Protein AF-A0A443SQ89-F1 (afdb_monomer_lite)

Foldseek 3Di:
DVVVVLVVVVVVLVVQLVVQLVVVLVLLLLVLQQQCLLQVHDSDDVVSVVSSVLSSLQSSLVSLLVSLLVVLQVQLVVLVPDPDPPDDDRDPVRLVVNVVSNVSSVVSNVSSLVVVVVLVVVKDKDKQALADFDPPPPPPPPDDDDDDDDDDDDDDDDDDDDDPPVVVVVVVVVVVVVPDRPDDCVLVVVLVVLVVVLLADALDDPVVLVVQLCCCCPVVVLVCSLPPDDVDDDDDDDPDPPSRVSSSSNSSVVSSVVVVVVSNCCCVPPVPPPPHDSVVVSLQSLQLSQMKMWMRSHLQKTKIFQRHHQVSHRPDDPVVSVVSVVCVVVVVTFARDLDTNDVQGIWIKGFDNVLSVVLCVLCVQVVVQVVVVVVVPDDDDDPPSPPCVSVVVSSVVNSCSVVCQSVQVDQQTHEDEDEDDPVCVVSVHDPDHHPRYMYIYRDDVVVVVVVSVSSHPD

Secondary structure (DSSP, 8-state):
-HHHHHHHHHHHHHHHHHHHHHHHHHHHHHHHHHHHHHHT--SS-HHHHHHHHHHHHHHHHHHHHHHHHHHHHHHHHHHHH-SSTTS-PPPHHHHHHHHHHHHHHHHHHHHHHHHHHHHHTT-EEEEEE-PPPP--------------------------PPPTHHHHHHHHHHHHTTTS----SHHHHHHHHHHHHHHT--SS-HHHHHHHHHIIIIIS-GGGGGS---S-------------HHHHHHHHHHHHHHHHHHHHHHIIIIIIIII--HHHHHHHHHHHTTEEEEEESSSSEEEEE----TTS-----HHHHHHHHHHHHTT-S--SSSSTT----EEEEE--HHHHHHHHHHHHHHHHHHHHHHTT-SS---TT-S-HHHHHHHHHHHHHHHHHHHTT--TTSEEEEEPPPHHHHHHT---S--SSEEEEEE--HHHHHHHHHHTT--

Structure (mmCIF, N/CA/C/O backbone):
data_AF-A0A443SQ89-F1
#
_entry.id   AF-A0A443SQ89-F1
#
loop_
_atom_site.group_PDB
_atom_site.id
_atom_site.type_symbol
_atom_site.label_atom_id
_atom_site.label_alt_id
_atom_site.label_comp_id
_atom_site.label_asym_id
_atom_site.label_entity_id
_atom_site.label_seq_id
_atom_site.pdbx_PDB_ins_code
_atom_site.Cartn_x
_atom_site.Cartn_y
_atom_site.Cartn_z
_atom_site.occupancy
_atom_site.B_iso_or_equiv
_atom_site.auth_seq_id
_atom_site.auth_comp_id
_atom_site.auth_asym_id
_atom_site.auth_atom_id
_atom_site.pdbx_PDB_model_num
ATOM 1 N N . MET A 1 1 ? 27.893 -6.640 -44.117 1.00 44.91 1 MET A N 1
ATOM 2 C CA . MET A 1 1 ? 28.124 -6.948 -42.685 1.00 44.91 1 MET A CA 1
ATOM 3 C C . MET A 1 1 ? 27.302 -6.076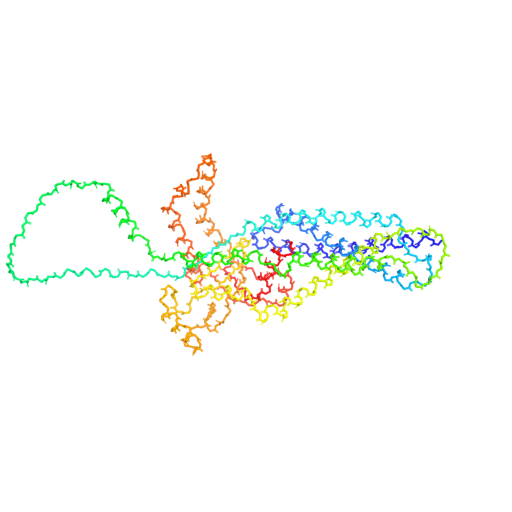 -41.721 1.00 44.91 1 MET A C 1
ATOM 5 O O . MET A 1 1 ? 27.015 -6.551 -40.629 1.00 44.91 1 MET A O 1
ATOM 9 N N . ASN A 1 2 ? 26.853 -4.866 -42.100 1.00 53.19 2 ASN A N 1
ATOM 10 C CA . ASN A 1 2 ? 26.006 -4.035 -41.221 1.00 53.19 2 ASN A CA 1
ATOM 11 C C . ASN A 1 2 ? 24.539 -4.499 -41.139 1.00 53.19 2 ASN A C 1
ATOM 13 O O . ASN A 1 2 ? 24.003 -4.570 -40.042 1.00 53.19 2 ASN A O 1
ATOM 17 N N . SER A 1 3 ? 23.911 -4.924 -42.241 1.00 55.78 3 SER A N 1
ATOM 18 C CA . SER A 1 3 ? 22.486 -5.311 -42.233 1.00 55.78 3 SER A CA 1
ATOM 19 C C . SER A 1 3 ? 22.171 -6.527 -41.351 1.00 55.78 3 SER A C 1
ATOM 21 O O . SER A 1 3 ? 21.156 -6.550 -40.662 1.00 55.78 3 SER A O 1
ATOM 23 N N . THR A 1 4 ? 23.051 -7.531 -41.323 1.00 58.81 4 THR A N 1
ATOM 24 C CA . THR A 1 4 ? 22.864 -8.746 -40.513 1.00 58.81 4 THR A CA 1
ATOM 25 C C . THR A 1 4 ? 23.070 -8.504 -39.017 1.00 58.81 4 THR A C 1
ATOM 27 O O . THR A 1 4 ? 22.423 -9.152 -38.197 1.00 58.81 4 THR A O 1
ATOM 30 N N . SER A 1 5 ? 23.941 -7.564 -38.641 1.00 60.81 5 SER A N 1
ATOM 31 C CA . SER A 1 5 ? 24.161 -7.204 -37.234 1.00 60.81 5 SER A CA 1
ATOM 32 C C . SER A 1 5 ? 23.085 -6.254 -36.697 1.00 60.81 5 SER A C 1
ATOM 34 O O . SER A 1 5 ? 22.675 -6.409 -35.547 1.00 60.81 5 SER A O 1
ATOM 36 N N . GLU A 1 6 ? 22.558 -5.353 -37.532 1.00 60.91 6 GLU A N 1
ATOM 37 C CA . GLU A 1 6 ? 21.384 -4.523 -37.217 1.00 60.91 6 GLU A CA 1
ATOM 38 C C . GLU A 1 6 ? 20.130 -5.375 -36.986 1.00 60.91 6 GLU A C 1
ATOM 40 O O . GLU A 1 6 ? 19.479 -5.245 -35.949 1.00 60.91 6 GLU A O 1
ATOM 45 N N . GLN A 1 7 ? 19.849 -6.321 -37.890 1.00 65.12 7 GLN A N 1
ATOM 46 C CA . GLN A 1 7 ? 18.735 -7.262 -37.733 1.00 65.12 7 GLN A CA 1
ATOM 47 C C . GLN A 1 7 ? 18.859 -8.112 -36.464 1.00 65.12 7 GLN A C 1
ATOM 49 O O . GLN A 1 7 ? 17.846 -8.431 -35.841 1.00 65.12 7 GLN A O 1
ATOM 54 N N . SER A 1 8 ? 20.081 -8.467 -36.049 1.00 71.31 8 SER A N 1
ATOM 55 C CA . SER A 1 8 ? 20.270 -9.206 -34.799 1.00 71.31 8 SER A CA 1
ATOM 56 C C . SER A 1 8 ? 19.955 -8.350 -33.573 1.00 71.31 8 SER A C 1
ATOM 58 O O . SER A 1 8 ? 19.267 -8.834 -32.683 1.00 71.31 8 SER A O 1
ATOM 60 N N . GLY A 1 9 ? 20.390 -7.086 -33.533 1.00 73.12 9 GLY A N 1
ATOM 61 C CA . GLY A 1 9 ? 20.128 -6.201 -32.391 1.00 73.12 9 GLY A CA 1
ATOM 62 C C . GLY A 1 9 ? 18.640 -5.902 -32.188 1.00 73.12 9 GLY A C 1
ATOM 63 O O . GLY A 1 9 ? 18.146 -5.967 -31.064 1.00 73.12 9 GLY A O 1
ATOM 64 N N . ASP A 1 10 ? 17.901 -5.647 -33.270 1.00 77.44 10 ASP A N 1
ATOM 65 C CA . ASP A 1 10 ? 16.452 -5.405 -33.196 1.00 77.44 10 ASP A CA 1
ATOM 66 C C . ASP A 1 10 ? 15.681 -6.655 -32.761 1.00 77.44 10 ASP A C 1
ATOM 68 O O . ASP A 1 10 ? 14.715 -6.575 -31.991 1.00 77.44 10 ASP A O 1
ATOM 72 N N . ARG A 1 11 ? 16.142 -7.829 -33.203 1.00 85.25 11 ARG A N 1
ATOM 73 C CA . ARG A 1 11 ? 15.610 -9.117 -32.763 1.00 85.25 11 ARG A CA 1
ATOM 74 C C . ARG A 1 11 ? 15.861 -9.345 -31.271 1.00 85.25 11 ARG A C 1
ATOM 76 O O . ARG A 1 11 ? 14.929 -9.731 -30.574 1.00 85.25 11 ARG A O 1
ATOM 83 N N . ASP A 1 12 ? 17.058 -9.058 -30.766 1.00 87.56 12 ASP A N 1
ATOM 84 C CA . ASP A 1 12 ? 17.410 -9.263 -29.354 1.00 87.56 12 ASP A CA 1
ATOM 85 C C . ASP A 1 12 ? 16.586 -8.358 -28.420 1.00 87.56 12 ASP A C 1
ATOM 87 O O . ASP A 1 12 ? 16.100 -8.807 -27.376 1.00 87.56 12 ASP A O 1
ATOM 91 N N . VAL A 1 13 ? 16.353 -7.099 -28.815 1.00 87.06 13 VAL A N 1
ATOM 92 C CA . VAL A 1 13 ? 15.459 -6.179 -28.087 1.00 87.06 13 VAL A CA 1
ATOM 93 C C . VAL A 1 13 ? 14.021 -6.695 -28.104 1.00 87.06 13 VAL A C 1
ATOM 95 O O . VAL A 1 13 ? 13.371 -6.727 -27.061 1.00 87.06 13 VAL A O 1
ATOM 98 N N . SER A 1 14 ? 13.534 -7.149 -29.261 1.00 88.81 14 SER A N 1
ATOM 99 C CA . SER A 1 14 ? 12.168 -7.673 -29.401 1.00 88.81 14 SER A CA 1
ATOM 100 C C . SER A 1 14 ? 11.947 -8.935 -28.559 1.00 88.81 14 SER A C 1
ATOM 102 O O . SER A 1 14 ? 10.932 -9.044 -27.873 1.00 88.81 14 SER A O 1
ATOM 104 N N . ILE A 1 15 ? 12.921 -9.854 -28.542 1.00 91.88 15 ILE A N 1
ATOM 105 C CA . ILE A 1 15 ? 12.903 -11.051 -27.686 1.00 91.88 15 ILE A CA 1
ATOM 106 C C . ILE A 1 15 ? 12.900 -10.645 -26.210 1.00 91.88 15 ILE A C 1
ATOM 108 O O . ILE A 1 15 ? 12.085 -11.150 -25.441 1.00 91.88 15 ILE A O 1
ATOM 112 N N . SER A 1 16 ? 13.763 -9.706 -25.813 1.00 92.00 16 SER A N 1
ATOM 113 C CA . SER A 1 16 ? 13.849 -9.237 -24.424 1.00 92.00 16 SER A CA 1
ATOM 114 C C . SER A 1 16 ? 12.526 -8.637 -23.942 1.00 92.00 16 SER A C 1
ATOM 116 O O . SER A 1 16 ? 12.065 -8.958 -22.848 1.00 92.00 16 SER A O 1
ATOM 118 N N . ILE A 1 17 ? 11.880 -7.813 -24.774 1.00 91.75 17 ILE A N 1
ATOM 119 C CA . ILE A 1 17 ? 10.549 -7.268 -24.489 1.00 91.75 17 ILE A CA 1
ATOM 120 C C . ILE A 1 17 ? 9.526 -8.399 -24.353 1.00 91.75 17 ILE A C 1
ATOM 122 O O . ILE A 1 17 ? 8.807 -8.434 -23.359 1.00 91.75 17 ILE A O 1
ATOM 126 N N . GLY A 1 18 ? 9.482 -9.337 -25.305 1.00 93.06 18 GLY A N 1
ATOM 127 C CA . GLY A 1 18 ? 8.538 -10.456 -25.277 1.00 93.06 18 GLY A CA 1
ATOM 128 C C . GLY A 1 18 ? 8.662 -11.313 -24.013 1.00 93.06 18 GLY A C 1
ATOM 129 O O . GLY A 1 18 ? 7.656 -11.617 -23.377 1.00 93.06 18 GLY A O 1
ATOM 130 N N . VAL A 1 19 ? 9.892 -11.636 -23.598 1.00 94.88 19 VAL A N 1
ATOM 131 C CA . VAL A 1 19 ? 10.156 -12.426 -22.384 1.00 94.88 19 VAL A CA 1
ATOM 132 C C . VAL A 1 19 ? 9.737 -11.669 -21.121 1.00 94.88 19 VAL A C 1
ATOM 134 O O . VAL A 1 19 ? 9.034 -12.229 -20.280 1.00 94.88 19 VAL A O 1
ATOM 137 N N . VAL A 1 20 ? 10.130 -10.397 -20.977 1.00 91.12 20 VAL A N 1
ATOM 138 C CA . VAL A 1 20 ? 9.786 -9.601 -19.784 1.00 91.12 20 VAL A CA 1
ATOM 139 C C . VAL A 1 20 ? 8.278 -9.346 -19.713 1.00 91.12 20 VAL A C 1
ATOM 141 O O . VAL A 1 20 ? 7.698 -9.485 -18.637 1.00 91.12 20 VAL A O 1
ATOM 144 N N . CYS A 1 21 ? 7.624 -9.033 -20.836 1.00 93.62 21 CYS A N 1
ATOM 145 C CA . CYS A 1 21 ? 6.169 -8.895 -20.893 1.00 93.62 21 CYS A CA 1
ATOM 146 C C . CYS A 1 21 ? 5.469 -10.203 -20.514 1.00 93.62 21 CYS A C 1
ATOM 148 O O . CYS A 1 21 ? 4.605 -10.171 -19.647 1.00 93.62 21 CYS A O 1
ATOM 150 N N . GLY A 1 22 ? 5.883 -11.349 -21.067 1.00 94.00 22 GLY A N 1
ATOM 151 C CA . GLY A 1 22 ? 5.283 -12.647 -20.743 1.00 94.00 22 GLY A CA 1
ATOM 152 C C . GLY A 1 22 ? 5.370 -12.993 -19.251 1.00 94.00 22 GLY A C 1
ATOM 153 O O . GLY A 1 22 ? 4.373 -13.377 -18.642 1.00 94.00 22 GLY A O 1
ATOM 154 N N . LEU A 1 23 ? 6.533 -12.781 -18.622 1.00 91.69 23 LEU A N 1
ATOM 155 C CA . LEU A 1 23 ? 6.696 -12.983 -17.174 1.00 91.69 23 LEU A CA 1
ATOM 156 C C . LEU A 1 23 ? 5.813 -12.032 -16.353 1.00 91.69 23 LEU A C 1
ATOM 158 O O . LEU A 1 23 ? 5.202 -12.437 -15.361 1.00 91.69 23 LEU A O 1
ATOM 162 N N . LEU A 1 24 ? 5.725 -10.765 -16.763 1.00 90.31 24 LEU A N 1
ATOM 163 C CA . LEU A 1 24 ? 4.894 -9.777 -16.084 1.00 90.31 24 LEU A CA 1
ATOM 164 C C . LEU A 1 24 ? 3.393 -9.990 -16.308 1.00 90.31 24 LEU A C 1
ATOM 166 O O . LEU A 1 24 ? 2.612 -9.650 -15.426 1.00 90.31 24 LEU A O 1
ATOM 170 N N . GLU A 1 25 ? 2.969 -10.571 -17.426 1.00 92.94 25 GLU A N 1
ATOM 171 C CA . GLU A 1 25 ? 1.571 -10.935 -17.673 1.00 92.94 25 GLU A CA 1
ATOM 172 C C . GLU A 1 25 ? 1.123 -12.085 -16.773 1.00 92.94 25 GLU A C 1
ATOM 174 O O . GLU A 1 25 ? 0.044 -12.013 -16.184 1.00 92.94 25 GLU A O 1
ATOM 179 N N . VAL A 1 26 ? 1.977 -13.093 -16.560 1.00 92.62 26 VAL A N 1
ATOM 180 C CA . VAL A 1 26 ? 1.726 -14.143 -15.556 1.00 92.62 26 VAL A CA 1
ATOM 181 C C . VAL A 1 26 ? 1.581 -13.525 -14.161 1.00 92.62 26 VAL A C 1
ATOM 183 O O . VAL A 1 26 ? 0.660 -13.863 -13.413 1.00 92.62 26 VAL A O 1
ATOM 186 N N . TRP A 1 27 ? 2.430 -12.550 -13.824 1.00 89.12 27 TRP A N 1
ATOM 187 C CA . TRP A 1 27 ? 2.299 -11.788 -12.580 1.00 89.12 27 TRP A CA 1
ATOM 188 C C . TRP A 1 27 ? 1.003 -10.954 -12.526 1.00 89.12 27 TRP A C 1
ATOM 190 O O . TRP A 1 27 ? 0.364 -10.862 -11.475 1.00 89.12 27 TRP A O 1
ATOM 200 N N . ALA A 1 28 ? 0.566 -10.378 -13.649 1.00 90.19 28 ALA A N 1
ATOM 201 C CA . ALA A 1 28 ? -0.691 -9.637 -13.754 1.00 90.19 28 ALA A CA 1
ATOM 202 C C . ALA A 1 28 ? -1.909 -10.544 -13.528 1.00 90.19 28 ALA A C 1
ATOM 204 O O . ALA A 1 28 ? -2.849 -10.153 -12.828 1.00 90.19 28 ALA A O 1
ATOM 205 N N . LEU A 1 29 ? -1.881 -11.759 -14.085 1.00 92.12 29 LEU A N 1
ATOM 206 C CA . LEU A 1 29 ? -2.911 -12.778 -13.886 1.00 92.12 29 LEU A CA 1
ATOM 207 C C . LEU A 1 29 ? -3.019 -13.148 -12.408 1.00 92.12 29 LEU A C 1
ATOM 209 O O . LEU A 1 29 ? -4.111 -13.073 -11.846 1.00 92.12 29 LEU A O 1
ATOM 213 N N . LEU A 1 30 ? -1.891 -13.445 -11.755 1.00 90.25 30 LEU A N 1
ATOM 214 C CA . LEU A 1 30 ? -1.862 -13.773 -10.328 1.00 90.25 30 LEU A CA 1
ATOM 215 C C . LEU A 1 30 ? -2.421 -12.629 -9.468 1.00 90.25 30 LEU A C 1
ATOM 217 O O . LEU A 1 30 ? -3.287 -12.838 -8.620 1.00 90.25 30 LEU A O 1
ATOM 221 N N . ARG A 1 31 ? -1.996 -11.388 -9.724 1.00 87.81 31 ARG A N 1
ATOM 222 C CA . ARG A 1 31 ? -2.499 -10.217 -8.988 1.00 87.81 31 ARG A CA 1
ATOM 223 C C . ARG A 1 31 ? -3.988 -9.963 -9.217 1.00 87.81 31 ARG A C 1
ATOM 225 O O . ARG A 1 31 ? -4.684 -9.551 -8.287 1.00 87.81 31 ARG A O 1
ATOM 232 N N . THR A 1 32 ? -4.486 -10.192 -10.431 1.00 91.06 32 THR A N 1
ATOM 233 C CA . THR A 1 32 ? -5.919 -10.059 -10.740 1.00 91.06 32 THR A CA 1
ATOM 234 C C . THR A 1 32 ? -6.721 -11.153 -10.044 1.00 91.06 32 THR A C 1
ATOM 236 O O . THR A 1 32 ? -7.759 -10.859 -9.453 1.00 91.06 32 THR A O 1
ATOM 239 N N . TRP A 1 33 ? -6.215 -12.387 -10.042 1.00 90.00 33 TRP A N 1
ATOM 240 C CA . TRP A 1 33 ? -6.807 -13.506 -9.317 1.00 90.00 33 TRP A CA 1
ATOM 241 C C . TRP A 1 33 ? -6.935 -13.197 -7.823 1.00 90.00 33 TRP A C 1
ATOM 243 O O . TRP A 1 33 ? -8.026 -13.287 -7.255 1.00 90.00 33 TRP A O 1
ATOM 253 N N . ASN A 1 34 ? -5.850 -12.734 -7.196 1.00 88.00 34 ASN A N 1
ATOM 254 C CA . ASN A 1 34 ? -5.850 -12.352 -5.783 1.00 88.00 34 ASN A CA 1
ATOM 255 C C . ASN A 1 34 ? -6.828 -11.208 -5.511 1.00 88.00 34 ASN A C 1
ATOM 257 O O . ASN A 1 34 ? -7.573 -11.239 -4.533 1.00 88.00 34 ASN A O 1
ATOM 261 N N . TRP A 1 35 ? -6.887 -10.209 -6.392 1.00 88.94 35 TRP A N 1
ATOM 262 C CA . TRP A 1 35 ? -7.869 -9.134 -6.284 1.00 88.94 35 TRP A CA 1
ATOM 263 C C . TRP A 1 35 ? -9.315 -9.651 -6.377 1.00 88.94 35 TRP A C 1
ATOM 265 O O . TRP A 1 35 ? -10.151 -9.243 -5.569 1.00 88.94 35 TRP A O 1
ATOM 275 N N . ALA A 1 36 ? -9.618 -10.570 -7.299 1.00 89.81 36 ALA A N 1
ATOM 276 C CA . ALA A 1 36 ? -10.954 -11.150 -7.444 1.00 89.81 36 ALA A CA 1
ATOM 277 C C . ALA A 1 36 ? -11.358 -11.941 -6.189 1.00 89.81 36 ALA A C 1
ATOM 279 O O . ALA A 1 36 ? -12.454 -11.732 -5.653 1.00 89.81 36 ALA A O 1
ATOM 280 N N . LYS A 1 37 ? -10.425 -12.734 -5.642 1.00 88.06 37 LYS A N 1
ATOM 281 C CA . LYS A 1 37 ? -10.579 -13.439 -4.361 1.00 88.06 37 LYS A CA 1
ATOM 282 C C . LYS A 1 37 ? -10.861 -12.468 -3.210 1.00 88.06 37 LYS A C 1
ATOM 284 O O . LYS A 1 37 ? -11.853 -12.631 -2.500 1.00 88.06 37 LYS A O 1
ATOM 289 N N . ARG A 1 38 ? -10.063 -11.401 -3.078 1.00 88.56 38 ARG A N 1
ATOM 290 C CA . ARG A 1 38 ? -10.228 -10.332 -2.068 1.00 88.56 38 ARG A CA 1
ATOM 291 C C . ARG A 1 38 ? -11.524 -9.531 -2.244 1.00 88.56 38 ARG A C 1
ATOM 293 O O . ARG A 1 38 ? -12.035 -8.954 -1.286 1.00 88.56 38 ARG A O 1
ATOM 300 N N . MET A 1 39 ? -12.089 -9.483 -3.447 1.00 88.06 39 MET A N 1
ATOM 301 C CA . MET A 1 39 ? -13.409 -8.895 -3.700 1.00 88.06 39 MET A CA 1
ATOM 302 C C . MET A 1 39 ? -14.565 -9.869 -3.445 1.00 88.06 39 MET A C 1
ATOM 304 O O . MET A 1 39 ? -15.710 -9.425 -3.356 1.00 88.06 39 MET A O 1
ATOM 308 N N . GLY A 1 40 ? -14.289 -11.168 -3.307 1.00 83.81 40 GLY A N 1
ATOM 309 C CA . GLY A 1 40 ? -15.316 -12.203 -3.204 1.00 83.81 40 GLY A CA 1
ATOM 310 C C . GLY A 1 40 ? -16.111 -12.402 -4.493 1.00 83.81 40 GLY A C 1
ATOM 311 O O . GLY A 1 40 ? -17.258 -12.833 -4.429 1.00 83.81 40 GLY A O 1
ATOM 312 N N . LYS A 1 41 ? -15.534 -12.032 -5.640 1.00 81.69 41 LYS A N 1
ATOM 313 C CA . LYS A 1 41 ? -16.141 -12.198 -6.962 1.00 81.69 41 LYS A CA 1
ATOM 314 C C . LYS A 1 41 ? -15.597 -13.452 -7.634 1.00 81.69 41 LYS A C 1
ATOM 316 O O . LYS A 1 41 ? -14.502 -13.904 -7.307 1.00 81.69 41 LYS A O 1
ATOM 321 N N . GLN A 1 42 ? -16.343 -13.971 -8.607 1.00 79.56 42 GLN A N 1
ATOM 322 C CA . GLN A 1 42 ? -15.808 -14.985 -9.510 1.00 79.56 42 GLN A CA 1
ATOM 323 C C . GLN A 1 42 ? -14.574 -14.420 -10.239 1.00 79.56 42 GLN A C 1
ATOM 325 O O . GLN A 1 42 ? -14.560 -13.231 -10.584 1.00 79.56 42 GLN A O 1
ATOM 330 N N . PRO A 1 43 ? -13.532 -15.238 -10.468 1.00 73.94 43 PRO A N 1
ATOM 331 C CA . PRO A 1 43 ? -12.297 -14.770 -11.092 1.00 73.94 43 PRO A CA 1
ATOM 332 C C . PRO A 1 43 ? -12.544 -14.212 -12.501 1.00 73.94 43 PRO A C 1
ATOM 334 O O . PRO A 1 43 ? -11.900 -13.241 -12.894 1.00 73.94 43 PRO A O 1
ATOM 337 N N . VAL A 1 44 ? -13.531 -14.754 -13.222 1.00 82.25 44 VAL A N 1
ATOM 338 C CA . VAL A 1 44 ? -13.914 -14.325 -14.573 1.00 82.25 44 VAL A CA 1
ATOM 339 C C . VAL A 1 44 ? -15.247 -13.565 -14.523 1.00 82.25 44 VAL A C 1
ATOM 341 O O . VAL A 1 44 ? -16.320 -14.131 -14.693 1.00 82.25 44 VAL A O 1
ATOM 344 N N . ASP A 1 45 ? -15.167 -12.264 -14.251 1.00 88.69 45 ASP A N 1
ATOM 345 C CA . ASP A 1 45 ? -16.260 -11.272 -14.280 1.00 88.69 45 ASP A CA 1
ATOM 346 C C . ASP A 1 45 ? -15.798 -10.122 -15.200 1.00 88.69 45 ASP A C 1
ATOM 348 O O . ASP A 1 45 ? -14.603 -9.802 -15.159 1.00 88.69 45 ASP A O 1
ATOM 352 N N . PRO A 1 46 ? -16.656 -9.453 -16.003 1.00 87.88 46 PRO A N 1
ATOM 353 C CA . PRO A 1 46 ? -16.248 -8.291 -16.804 1.00 87.88 46 PRO A CA 1
ATOM 354 C C . PRO A 1 46 ? -15.423 -7.235 -16.048 1.00 87.88 46 PRO A C 1
ATOM 356 O O . PRO A 1 46 ? -14.491 -6.647 -16.601 1.00 87.88 46 PRO A O 1
ATOM 359 N N . MET A 1 47 ? -15.703 -7.027 -14.756 1.00 87.19 47 MET A N 1
ATOM 360 C CA . MET A 1 47 ? -14.895 -6.154 -13.896 1.00 87.19 47 MET A CA 1
ATOM 361 C C . MET A 1 47 ? -13.476 -6.699 -13.656 1.00 87.19 47 MET A C 1
ATOM 363 O O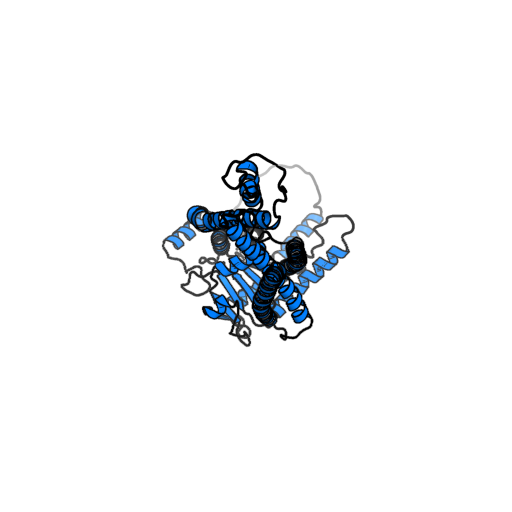 . MET A 1 47 ? -12.513 -5.938 -13.716 1.00 87.19 47 MET A O 1
ATOM 367 N N . SER A 1 48 ? -13.333 -8.001 -13.392 1.00 88.75 48 SER A N 1
ATOM 368 C CA . SER A 1 48 ? -12.032 -8.664 -13.222 1.00 88.75 48 SER A CA 1
ATOM 369 C C . SER A 1 48 ? -11.220 -8.624 -14.515 1.00 88.75 48 SER A C 1
ATOM 371 O O . SER A 1 48 ? -10.028 -8.333 -14.479 1.00 88.75 48 SER A O 1
ATOM 373 N N . VAL A 1 49 ? -11.878 -8.816 -15.662 1.00 91.06 49 VAL A N 1
ATOM 374 C CA . VAL A 1 49 ? -11.259 -8.697 -16.992 1.00 91.06 49 VAL A CA 1
ATOM 375 C C . VAL A 1 49 ? -10.767 -7.265 -17.235 1.00 91.06 49 VAL A C 1
ATOM 377 O O . VAL A 1 49 ? -9.635 -7.055 -17.662 1.00 91.06 49 VAL A O 1
ATOM 380 N N . THR A 1 50 ? -11.571 -6.260 -16.881 1.00 90.81 50 THR A N 1
ATOM 381 C CA . THR A 1 50 ? -11.175 -4.846 -17.003 1.00 90.81 50 THR A CA 1
ATOM 382 C C . THR A 1 50 ? -9.980 -4.529 -16.099 1.00 90.81 50 THR A C 1
ATOM 384 O O . THR A 1 50 ? -9.008 -3.910 -16.536 1.00 90.81 50 THR A O 1
ATOM 387 N N . LYS A 1 51 ? -10.004 -5.005 -14.845 1.00 89.69 51 LYS A N 1
ATOM 388 C CA . LYS A 1 51 ? -8.893 -4.857 -13.895 1.00 89.69 51 LYS A CA 1
ATOM 389 C C . LYS A 1 51 ? -7.616 -5.525 -14.416 1.00 89.69 51 LYS A C 1
ATOM 391 O O . LYS A 1 51 ? -6.548 -4.931 -14.277 1.00 89.69 51 LYS A O 1
ATOM 396 N N . PHE A 1 52 ? -7.729 -6.697 -15.044 1.00 93.06 52 PHE A N 1
ATOM 397 C CA . PHE A 1 52 ? -6.610 -7.393 -15.678 1.00 93.06 52 PHE A CA 1
ATOM 398 C C . PHE A 1 52 ? -5.977 -6.564 -16.795 1.00 93.06 52 PHE A C 1
ATOM 400 O O . PHE A 1 52 ? -4.762 -6.381 -16.784 1.00 93.06 52 PHE A O 1
ATOM 407 N N . PHE A 1 53 ? -6.767 -6.015 -17.722 1.00 94.00 53 PHE A N 1
ATOM 408 C CA . PHE A 1 53 ? -6.225 -5.219 -18.828 1.00 94.00 53 PHE A CA 1
ATOM 409 C C . PHE A 1 53 ? -5.522 -3.946 -18.348 1.00 94.00 53 PHE A C 1
ATOM 411 O O . PHE A 1 53 ? -4.427 -3.638 -18.817 1.00 94.00 53 PHE A O 1
ATOM 418 N N . ILE A 1 54 ? -6.099 -3.235 -17.375 1.00 93.06 54 ILE A N 1
ATOM 419 C CA . ILE A 1 54 ? -5.475 -2.025 -16.818 1.00 93.06 54 ILE A CA 1
ATOM 420 C C . ILE A 1 54 ? -4.169 -2.369 -16.091 1.00 93.06 54 ILE A C 1
ATOM 422 O O . ILE A 1 54 ? -3.157 -1.688 -16.270 1.00 93.06 54 ILE A O 1
ATOM 426 N N . LEU A 1 55 ? -4.169 -3.446 -15.300 1.00 90.06 55 LEU A N 1
ATOM 427 C CA . LEU A 1 55 ? -2.969 -3.900 -14.606 1.00 90.06 55 LEU A CA 1
ATOM 428 C C . LEU A 1 55 ? -1.884 -4.357 -15.591 1.00 90.06 55 LEU A C 1
ATOM 430 O O . LEU A 1 55 ? -0.714 -4.019 -15.414 1.00 90.06 55 LEU A O 1
ATOM 434 N N . SER A 1 56 ? -2.277 -5.083 -16.637 1.00 93.31 56 SER A N 1
ATOM 435 C CA . SER A 1 56 ? -1.380 -5.547 -17.697 1.00 93.31 56 SER A CA 1
ATOM 436 C C . SER A 1 56 ? -0.753 -4.365 -18.426 1.00 93.31 56 SER A C 1
ATOM 438 O O . SER A 1 56 ? 0.465 -4.322 -18.552 1.00 93.31 56 SER A O 1
ATOM 440 N N . ALA A 1 57 ? -1.534 -3.341 -18.789 1.00 94.19 57 ALA A N 1
ATOM 441 C CA . ALA A 1 57 ? -1.013 -2.100 -19.364 1.00 94.19 57 ALA A CA 1
ATOM 442 C C . ALA A 1 57 ? 0.065 -1.457 -18.471 1.00 94.19 57 ALA A C 1
ATOM 444 O O . ALA A 1 57 ? 1.138 -1.088 -18.949 1.00 94.19 57 ALA A O 1
ATOM 445 N N . GLY A 1 58 ? -0.179 -1.380 -17.159 1.00 91.19 58 GLY A N 1
ATOM 446 C CA . GLY A 1 58 ? 0.786 -0.838 -16.202 1.00 91.19 58 GLY A CA 1
ATOM 447 C C . GLY A 1 58 ? 2.072 -1.661 -16.064 1.00 91.19 58 GLY A C 1
ATOM 448 O O . GLY A 1 58 ? 3.147 -1.087 -15.879 1.00 91.19 58 GLY A O 1
ATOM 449 N N . LEU A 1 59 ? 1.983 -2.991 -16.143 1.00 89.69 59 LEU A N 1
ATOM 450 C CA . LEU A 1 59 ? 3.146 -3.877 -16.066 1.00 89.69 59 LEU A CA 1
ATOM 451 C C . LEU A 1 59 ? 3.931 -3.924 -17.384 1.00 89.69 59 LEU A C 1
ATOM 453 O O . LEU A 1 59 ? 5.156 -3.848 -17.348 1.00 89.69 59 LEU A O 1
ATOM 457 N N . ILE A 1 60 ? 3.252 -3.939 -18.531 1.00 93.00 60 ILE A N 1
ATOM 458 C CA . ILE A 1 60 ? 3.870 -3.820 -19.861 1.00 93.00 60 ILE A CA 1
ATOM 459 C C . ILE A 1 60 ? 4.625 -2.490 -19.977 1.00 93.00 60 ILE A C 1
ATOM 461 O O . ILE A 1 60 ? 5.756 -2.458 -20.458 1.00 93.00 60 ILE A O 1
ATOM 465 N N . ALA A 1 61 ? 4.066 -1.395 -19.452 1.00 92.75 61 ALA A N 1
ATOM 466 C CA . ALA A 1 61 ? 4.774 -0.119 -19.382 1.00 92.75 61 ALA A CA 1
ATOM 467 C C . ALA A 1 61 ? 6.098 -0.218 -18.603 1.00 92.75 61 ALA A C 1
ATOM 469 O O . ALA A 1 61 ? 7.116 0.328 -19.031 1.00 92.75 61 ALA A O 1
ATOM 470 N N . ASN A 1 62 ? 6.103 -0.939 -17.475 1.00 90.06 62 ASN A N 1
ATOM 471 C CA . ASN A 1 62 ? 7.326 -1.179 -16.710 1.00 90.06 62 ASN A CA 1
ATOM 472 C C . ASN A 1 62 ? 8.320 -2.053 -17.496 1.00 90.06 62 ASN A C 1
ATOM 474 O O . ASN A 1 62 ? 9.515 -1.776 -17.439 1.00 90.06 62 ASN A O 1
ATOM 478 N N . ALA A 1 63 ? 7.847 -3.069 -18.233 1.00 91.25 63 ALA A N 1
ATOM 479 C CA . ALA A 1 63 ? 8.696 -3.896 -19.096 1.00 91.25 63 ALA A CA 1
ATOM 480 C C . ALA A 1 63 ? 9.399 -3.051 -20.159 1.00 91.25 63 ALA A C 1
ATOM 482 O O . ALA A 1 63 ? 10.620 -3.118 -20.290 1.00 91.25 63 ALA A O 1
ATOM 483 N N . PHE A 1 64 ? 8.645 -2.215 -20.878 1.00 91.94 64 PHE A N 1
ATOM 484 C CA . PHE A 1 64 ? 9.199 -1.324 -21.896 1.00 91.94 64 PHE A CA 1
ATOM 485 C C . PHE A 1 64 ? 10.235 -0.375 -21.298 1.00 91.94 64 PHE A C 1
ATOM 487 O O . PHE A 1 64 ? 11.331 -0.258 -21.840 1.00 91.94 64 PHE A O 1
ATOM 494 N N . LEU A 1 65 ? 9.937 0.249 -20.155 1.00 91.12 65 LEU A N 1
ATOM 495 C CA . LEU A 1 65 ? 10.888 1.131 -19.482 1.00 91.12 65 LEU A CA 1
ATOM 496 C C . LEU A 1 65 ? 12.165 0.384 -19.061 1.00 91.12 65 LEU A C 1
ATOM 498 O O . LEU A 1 65 ? 13.265 0.871 -19.314 1.00 91.12 65 LEU A O 1
ATOM 502 N N . LEU A 1 66 ? 12.031 -0.802 -18.457 1.00 90.81 66 LEU A N 1
ATOM 503 C CA . LEU A 1 66 ? 13.160 -1.614 -17.998 1.00 90.81 66 LEU A CA 1
ATOM 504 C C . LEU A 1 66 ? 14.053 -2.037 -19.163 1.00 90.81 66 LEU A C 1
ATOM 506 O O . LEU A 1 66 ? 15.272 -1.880 -19.083 1.00 90.81 66 LEU A O 1
ATOM 510 N N . VAL A 1 67 ? 13.461 -2.530 -20.254 1.00 91.81 67 VAL A N 1
ATOM 511 C CA . VAL A 1 67 ? 14.226 -2.948 -21.431 1.00 91.81 67 VAL A CA 1
ATOM 512 C C . VAL A 1 67 ? 14.886 -1.744 -22.094 1.00 91.81 67 VAL A C 1
ATOM 514 O O . VAL A 1 67 ? 16.078 -1.812 -22.367 1.00 91.81 67 VAL A O 1
ATOM 517 N N . VAL A 1 68 ? 14.184 -0.619 -22.281 1.00 91.19 68 VAL A N 1
ATOM 518 C CA . VAL A 1 68 ? 14.767 0.604 -22.868 1.00 91.19 68 VAL A CA 1
ATOM 519 C C . VAL A 1 68 ? 15.948 1.114 -22.037 1.00 91.19 68 VAL A C 1
ATOM 521 O O . VAL A 1 68 ? 16.982 1.468 -22.606 1.00 91.19 68 VAL A O 1
ATOM 524 N N . ILE A 1 69 ? 15.836 1.122 -20.706 1.00 90.69 69 ILE A N 1
ATOM 525 C CA . ILE A 1 69 ? 16.931 1.508 -19.807 1.00 90.69 69 ILE A CA 1
ATOM 526 C C . ILE A 1 69 ? 18.096 0.512 -19.906 1.00 90.69 69 ILE A C 1
ATOM 528 O O . ILE A 1 69 ? 19.239 0.932 -20.081 1.00 90.69 69 ILE A O 1
ATOM 532 N N . GLY A 1 70 ? 17.829 -0.797 -19.851 1.00 90.94 70 GLY A N 1
ATOM 533 C CA . GLY A 1 70 ? 18.859 -1.841 -19.922 1.00 90.94 70 GLY A CA 1
ATOM 534 C C . GLY A 1 70 ? 19.619 -1.850 -21.251 1.00 90.94 70 GLY A C 1
ATOM 535 O O . GLY A 1 70 ? 20.848 -1.912 -21.273 1.00 90.94 70 GLY A O 1
ATOM 536 N N . VAL A 1 71 ? 18.894 -1.695 -22.357 1.00 89.44 71 VAL A N 1
ATOM 537 C CA . VAL A 1 71 ? 19.425 -1.456 -23.705 1.00 89.44 71 VAL A CA 1
ATOM 538 C C . VAL A 1 71 ? 20.291 -0.196 -23.694 1.00 89.44 71 VAL A C 1
ATOM 540 O O . VAL A 1 71 ? 21.472 -0.253 -24.024 1.00 89.44 71 VAL A O 1
ATOM 543 N N . SER A 1 72 ? 19.770 0.933 -23.217 1.00 88.81 72 SER A N 1
ATOM 544 C CA . SER A 1 72 ? 20.537 2.185 -23.175 1.00 88.81 72 SER A CA 1
ATOM 545 C C . SER A 1 72 ? 21.850 2.038 -22.395 1.00 88.81 72 SER A C 1
ATOM 547 O O . SER A 1 72 ? 22.886 2.527 -22.846 1.00 88.81 72 SER A O 1
ATOM 549 N N . PHE A 1 73 ? 21.838 1.303 -21.279 1.00 89.25 73 PHE A N 1
ATOM 550 C CA . PHE A 1 73 ? 23.040 0.965 -20.518 1.00 89.25 73 PHE A CA 1
ATOM 551 C C . PHE A 1 73 ? 24.017 0.072 -21.275 1.00 89.25 73 PHE A C 1
ATOM 553 O O . PHE A 1 73 ? 25.215 0.353 -21.277 1.00 89.25 73 PHE A O 1
ATOM 560 N N . ASN A 1 74 ? 23.531 -0.986 -21.927 1.00 86.81 74 ASN A N 1
ATOM 561 C CA . ASN A 1 74 ? 24.382 -1.889 -22.695 1.00 86.81 74 ASN A CA 1
ATOM 562 C C . ASN A 1 74 ? 25.136 -1.129 -23.796 1.00 86.81 74 ASN A C 1
ATOM 564 O O . ASN A 1 74 ? 26.363 -1.216 -23.878 1.00 86.81 74 ASN A O 1
ATOM 568 N N . TRP A 1 75 ? 24.421 -0.311 -24.573 1.00 81.75 75 TRP A N 1
ATOM 569 C CA . TRP A 1 75 ? 25.029 0.522 -25.608 1.00 81.75 75 TRP A CA 1
ATOM 570 C C . TRP A 1 75 ? 25.987 1.561 -25.022 1.00 81.75 75 TRP A C 1
ATOM 572 O O . TRP A 1 75 ? 27.066 1.752 -25.576 1.00 81.75 75 TRP A O 1
ATOM 582 N N . PHE A 1 76 ? 25.651 2.194 -23.894 1.00 83.38 76 PHE A N 1
ATOM 583 C CA . PHE A 1 76 ? 26.549 3.139 -23.225 1.00 83.38 76 PHE A CA 1
ATOM 584 C C . PHE A 1 76 ? 27.871 2.483 -22.787 1.00 83.38 76 PHE A C 1
ATOM 586 O O . PHE A 1 76 ? 28.944 3.046 -23.012 1.00 83.38 76 PHE A O 1
ATOM 593 N N . ILE A 1 77 ? 27.822 1.273 -22.221 1.00 84.00 77 ILE A N 1
ATOM 594 C CA . ILE A 1 77 ? 29.015 0.524 -21.798 1.00 84.00 77 ILE A CA 1
ATOM 595 C C . ILE A 1 77 ? 29.864 0.119 -23.008 1.00 84.00 77 ILE A C 1
ATOM 597 O O . ILE A 1 77 ? 31.077 0.339 -23.010 1.00 84.00 77 ILE A O 1
ATOM 601 N N . VAL A 1 78 ? 29.243 -0.448 -24.049 1.00 79.25 78 VAL A N 1
ATOM 602 C CA . VAL A 1 78 ? 29.939 -0.844 -25.288 1.00 79.25 78 VAL A CA 1
ATOM 603 C C . VAL A 1 78 ? 30.594 0.367 -25.946 1.00 79.25 78 VAL A C 1
ATOM 605 O O . VAL A 1 78 ? 31.750 0.297 -26.366 1.00 79.25 78 VAL A O 1
ATOM 608 N N . TYR A 1 79 ? 29.883 1.492 -25.970 1.00 76.25 79 TYR A N 1
ATOM 609 C CA . TYR A 1 79 ? 30.388 2.752 -26.486 1.00 76.25 79 TYR A CA 1
ATOM 610 C C . TYR A 1 79 ? 31.633 3.231 -25.731 1.00 76.25 79 TYR A C 1
ATOM 612 O O . TYR A 1 79 ? 32.641 3.544 -26.357 1.00 76.25 79 TYR A O 1
ATOM 620 N N . LYS A 1 80 ? 31.608 3.230 -24.391 1.00 77.12 80 LYS A N 1
ATOM 621 C CA . LYS A 1 80 ? 32.757 3.652 -23.569 1.00 77.12 80 LYS A CA 1
ATOM 622 C C . LYS A 1 80 ? 33.946 2.692 -23.632 1.00 77.12 80 LYS A C 1
ATOM 624 O O . LYS A 1 80 ? 35.073 3.125 -23.419 1.00 77.12 80 LYS A O 1
ATOM 629 N N . ARG A 1 81 ? 33.713 1.407 -23.917 1.00 73.75 81 ARG A N 1
ATOM 630 C CA . ARG A 1 81 ? 34.764 0.379 -24.002 1.00 73.75 81 ARG A CA 1
ATOM 631 C C . ARG A 1 81 ? 35.463 0.328 -25.369 1.00 73.75 81 ARG A C 1
ATOM 633 O O . ARG A 1 81 ? 36.542 -0.249 -25.471 1.00 73.75 81 ARG A O 1
ATOM 640 N N . SER A 1 82 ? 34.865 0.890 -26.417 1.00 64.94 82 SER A N 1
ATOM 641 C CA . SER A 1 82 ? 35.373 0.757 -27.788 1.00 64.94 82 SER A CA 1
ATOM 642 C C . SER A 1 82 ? 36.494 1.764 -28.090 1.00 64.94 82 SER A C 1
ATOM 644 O O . SER A 1 82 ? 36.299 2.968 -27.966 1.00 64.94 82 SER A O 1
ATOM 646 N N . ALA A 1 83 ? 37.663 1.274 -28.526 1.00 56.50 83 ALA A N 1
ATOM 647 C CA . ALA A 1 83 ? 38.843 2.090 -28.858 1.00 56.50 83 ALA A CA 1
ATOM 648 C C . ALA A 1 83 ? 38.839 2.663 -30.295 1.00 56.50 83 ALA A C 1
ATOM 650 O O . ALA A 1 83 ? 39.687 3.485 -30.635 1.00 56.50 83 ALA A O 1
ATOM 651 N N . THR A 1 84 ? 37.895 2.256 -31.151 1.00 51.03 84 THR A N 1
ATOM 652 C CA . THR A 1 84 ? 37.784 2.709 -32.549 1.00 51.03 84 THR A CA 1
ATOM 653 C C . THR A 1 84 ? 36.410 3.344 -32.783 1.00 51.03 84 THR A C 1
ATOM 655 O O . THR A 1 84 ? 35.383 2.757 -32.446 1.00 51.03 84 THR A O 1
ATOM 658 N N . LEU A 1 85 ? 36.383 4.546 -33.371 1.00 52.47 85 LEU A N 1
ATOM 659 C CA . LEU A 1 85 ? 35.203 5.425 -33.498 1.00 52.47 85 LEU A CA 1
ATOM 660 C C . LEU A 1 85 ? 34.067 4.894 -34.401 1.00 52.47 85 LEU A C 1
ATOM 662 O O . LEU A 1 85 ? 33.027 5.540 -34.503 1.00 52.47 85 LEU A O 1
ATOM 666 N N . GLN A 1 86 ? 34.237 3.744 -35.061 1.00 49.78 86 GLN A N 1
ATOM 667 C CA . GLN A 1 86 ? 33.295 3.239 -36.070 1.00 49.78 86 GLN A CA 1
ATOM 668 C C . GLN A 1 86 ? 32.459 2.021 -35.659 1.00 49.78 86 GLN A C 1
ATOM 670 O O . GLN A 1 86 ? 31.723 1.490 -36.487 1.00 49.78 86 GLN A O 1
ATOM 675 N N . THR A 1 87 ? 32.481 1.589 -34.399 1.00 51.81 87 THR A N 1
ATOM 676 C CA . THR A 1 87 ? 31.702 0.410 -33.985 1.00 51.81 87 THR A CA 1
ATOM 677 C C . THR A 1 87 ? 30.603 0.718 -32.970 1.00 51.81 87 THR A C 1
ATOM 679 O O . THR A 1 87 ? 30.852 0.928 -31.788 1.00 51.81 87 THR A O 1
ATOM 682 N N . ARG A 1 88 ? 29.368 0.624 -33.493 1.00 58.72 88 ARG A N 1
ATOM 683 C CA . ARG A 1 88 ? 28.079 0.348 -32.832 1.00 58.72 88 ARG A CA 1
ATOM 684 C C . ARG A 1 88 ? 27.407 1.488 -32.049 1.00 58.72 88 ARG A C 1
ATOM 686 O O . ARG A 1 88 ? 26.838 1.269 -30.981 1.00 58.72 88 ARG A O 1
ATOM 693 N N . LEU A 1 89 ? 27.376 2.690 -32.626 1.00 64.44 89 LEU A N 1
ATOM 694 C CA . LEU A 1 89 ? 26.296 3.633 -32.310 1.00 64.44 89 LEU A CA 1
ATOM 695 C C . LEU A 1 89 ? 24.966 3.102 -32.893 1.00 64.44 89 LEU A C 1
ATOM 697 O O . LEU A 1 89 ? 24.982 2.507 -33.970 1.00 64.44 89 LEU A O 1
ATOM 701 N N . PRO A 1 90 ? 23.837 3.270 -32.187 1.00 68.62 90 PRO A N 1
ATOM 702 C CA . PRO A 1 90 ? 22.528 2.800 -32.639 1.00 68.62 90 PRO A CA 1
ATOM 703 C C . PRO A 1 90 ? 22.087 3.522 -33.917 1.00 68.62 90 PRO A C 1
ATOM 705 O O . PRO A 1 90 ? 22.235 4.741 -34.034 1.00 68.62 90 PRO A O 1
ATOM 708 N N . THR A 1 91 ? 21.520 2.777 -34.866 1.00 74.69 91 THR A N 1
ATOM 709 C CA . THR A 1 91 ? 21.005 3.329 -36.127 1.00 74.69 91 THR A CA 1
ATOM 710 C C . THR A 1 91 ? 19.779 4.212 -35.851 1.00 74.69 91 THR A C 1
ATOM 712 O O . THR A 1 91 ? 19.036 3.985 -34.891 1.00 74.69 91 THR A O 1
ATOM 715 N N . ALA A 1 92 ? 19.511 5.205 -36.706 1.00 79.69 92 ALA A N 1
ATOM 716 C CA . ALA A 1 92 ? 18.373 6.121 -36.542 1.00 79.69 92 ALA A CA 1
ATOM 717 C C . ALA A 1 92 ? 17.020 5.390 -36.386 1.00 79.69 92 ALA A C 1
ATOM 719 O O . ALA A 1 92 ? 16.168 5.819 -35.606 1.00 79.69 92 ALA A O 1
ATOM 720 N N . ASN A 1 93 ? 16.850 4.251 -37.067 1.00 80.44 93 ASN A N 1
ATOM 721 C CA . ASN A 1 93 ? 15.664 3.400 -36.945 1.00 80.44 93 ASN A CA 1
ATOM 722 C C . ASN A 1 93 ? 15.534 2.776 -35.547 1.00 80.44 93 ASN A C 1
ATOM 724 O O . ASN A 1 93 ? 14.461 2.838 -34.953 1.00 80.44 93 ASN A O 1
ATOM 728 N N . GLN A 1 94 ? 16.628 2.261 -34.977 1.00 80.38 94 GLN A N 1
ATOM 729 C CA . GLN A 1 94 ? 16.640 1.674 -33.630 1.00 80.38 94 GLN A CA 1
ATOM 730 C C . GLN A 1 94 ? 16.335 2.729 -32.566 1.00 80.38 94 GLN A C 1
ATOM 732 O O . GLN A 1 94 ? 15.544 2.505 -31.649 1.00 80.38 94 GLN A O 1
ATOM 737 N N . GLN A 1 95 ? 16.908 3.926 -32.728 1.00 83.06 95 GLN A N 1
ATOM 738 C CA . GLN A 1 95 ? 16.604 5.057 -31.864 1.00 83.06 95 GLN A CA 1
ATOM 739 C C . GLN A 1 95 ? 15.121 5.426 -31.940 1.00 83.06 95 GLN A C 1
ATOM 741 O O . GLN A 1 95 ? 14.499 5.619 -30.896 1.00 83.06 95 GLN A O 1
ATOM 746 N N . ARG A 1 96 ? 14.528 5.476 -33.137 1.00 85.50 96 ARG A N 1
ATOM 747 C CA . ARG A 1 96 ? 13.095 5.749 -33.302 1.00 85.50 96 ARG A CA 1
ATOM 748 C C . ARG A 1 96 ? 12.230 4.696 -32.605 1.00 85.50 96 ARG A C 1
ATOM 750 O O . ARG A 1 96 ? 11.316 5.076 -31.877 1.00 85.50 96 ARG A O 1
ATOM 757 N N . SER A 1 97 ? 12.549 3.411 -32.754 1.00 85.62 97 SER A N 1
ATOM 758 C CA . SER A 1 97 ? 11.838 2.317 -32.078 1.00 85.62 97 SER A CA 1
ATOM 759 C C . SER A 1 97 ? 11.873 2.456 -30.552 1.00 85.62 97 SER A C 1
ATOM 761 O O . SER A 1 97 ? 10.834 2.366 -29.903 1.00 85.62 97 SER A O 1
ATOM 763 N N . LEU A 1 98 ? 13.034 2.776 -29.968 1.00 86.56 98 LEU A N 1
ATOM 764 C CA . LEU A 1 98 ? 13.162 2.991 -28.519 1.00 86.56 98 LEU A CA 1
ATOM 765 C C . LEU A 1 98 ? 12.347 4.194 -28.017 1.00 86.56 98 LEU A C 1
ATOM 767 O O . LEU A 1 98 ? 11.743 4.116 -26.948 1.00 86.56 98 LEU A O 1
ATOM 771 N N . HIS A 1 99 ? 12.276 5.285 -28.789 1.00 88.50 99 HIS A N 1
ATOM 772 C CA . HIS A 1 99 ? 11.426 6.432 -28.438 1.00 88.50 99 HIS A CA 1
ATOM 773 C C . HIS A 1 99 ? 9.938 6.073 -28.482 1.00 88.50 99 HIS A C 1
ATOM 775 O O . HIS A 1 99 ? 9.185 6.509 -27.613 1.00 88.50 99 HIS A O 1
ATOM 781 N N . ILE A 1 100 ? 9.515 5.256 -29.454 1.00 91.19 100 ILE A N 1
ATOM 782 C CA . ILE A 1 100 ? 8.135 4.761 -29.532 1.00 91.19 100 ILE A CA 1
ATOM 783 C C . ILE A 1 100 ? 7.814 3.905 -28.302 1.00 91.19 100 ILE A C 1
ATOM 785 O O . ILE A 1 100 ? 6.801 4.153 -27.653 1.00 91.19 100 ILE A O 1
ATOM 789 N N . TYR A 1 101 ? 8.686 2.963 -27.922 1.00 91.50 101 TYR A N 1
ATOM 790 C CA . TYR A 1 101 ? 8.482 2.152 -26.715 1.00 91.50 101 TYR A CA 1
ATOM 791 C C . TYR A 1 101 ? 8.384 3.005 -25.447 1.00 91.50 101 TYR A C 1
ATOM 793 O O . TYR A 1 101 ? 7.510 2.761 -24.617 1.00 91.50 101 TYR A O 1
ATOM 801 N N . LEU A 1 102 ? 9.221 4.038 -25.315 1.00 91.50 102 LEU A N 1
ATOM 802 C CA . LEU A 1 102 ? 9.162 4.965 -24.185 1.00 91.50 102 LEU A CA 1
ATOM 803 C C . LEU A 1 102 ? 7.850 5.767 -24.163 1.00 91.50 102 LEU A C 1
ATOM 805 O O . LEU A 1 102 ? 7.228 5.896 -23.110 1.00 91.50 102 LEU A O 1
ATOM 809 N N . PHE A 1 103 ? 7.405 6.275 -25.315 1.00 93.94 103 PHE A N 1
ATOM 810 C CA . PHE A 1 103 ? 6.141 7.005 -25.421 1.00 93.94 103 PHE A CA 1
ATOM 811 C C . PHE A 1 103 ? 4.948 6.118 -25.043 1.00 93.94 103 PHE A C 1
ATOM 813 O O . PHE A 1 103 ? 4.125 6.504 -24.213 1.00 93.94 103 PHE A O 1
ATOM 820 N N . VAL A 1 104 ? 4.893 4.897 -25.584 1.00 94.81 104 VAL A N 1
ATOM 821 C CA . VAL A 1 104 ? 3.849 3.920 -25.249 1.00 94.81 104 VAL A CA 1
ATOM 822 C C . VAL A 1 104 ? 3.893 3.567 -23.760 1.00 94.81 104 VAL A C 1
ATOM 824 O O . VAL A 1 104 ? 2.845 3.529 -23.117 1.00 94.81 104 VAL A O 1
ATOM 827 N N . ALA A 1 105 ? 5.084 3.384 -23.180 1.00 93.00 105 ALA A N 1
ATOM 828 C CA . ALA A 1 105 ? 5.234 3.129 -21.750 1.00 93.00 105 ALA A CA 1
ATOM 829 C C . ALA A 1 105 ? 4.629 4.257 -20.900 1.00 93.00 105 ALA A C 1
ATOM 831 O O . ALA A 1 105 ? 3.889 3.978 -19.961 1.00 93.00 105 ALA A O 1
ATOM 832 N N . ILE A 1 106 ? 4.877 5.525 -21.243 1.00 93.19 106 ILE A N 1
ATOM 833 C CA . ILE A 1 106 ? 4.323 6.678 -20.516 1.00 93.19 106 ILE A CA 1
ATOM 834 C C . ILE A 1 106 ? 2.793 6.687 -20.582 1.00 93.19 106 ILE A C 1
ATOM 836 O O . ILE A 1 106 ? 2.137 6.840 -19.549 1.00 93.19 106 ILE A O 1
ATOM 840 N N . VAL A 1 107 ? 2.211 6.492 -21.767 1.00 95.81 107 VAL A N 1
ATOM 841 C CA . VAL A 1 107 ? 0.750 6.483 -21.944 1.00 95.81 107 VAL A CA 1
ATOM 842 C C . VAL A 1 107 ? 0.111 5.352 -21.135 1.00 95.81 107 VAL A C 1
ATOM 844 O O . VAL A 1 107 ? -0.779 5.602 -20.320 1.00 95.81 107 VAL A O 1
ATOM 847 N N . LEU A 1 108 ? 0.605 4.120 -21.291 1.00 93.56 108 LEU A N 1
ATOM 848 C CA . LEU A 1 108 ? 0.082 2.953 -20.574 1.00 93.56 108 LEU A CA 1
ATOM 849 C C . LEU A 1 108 ? 0.246 3.097 -19.055 1.00 93.56 108 LEU A C 1
ATOM 851 O O . LEU A 1 108 ? -0.674 2.791 -18.290 1.00 93.56 108 LEU A O 1
ATOM 855 N N . LYS A 1 109 ? 1.394 3.618 -18.603 1.00 92.88 109 LYS A N 1
ATOM 856 C CA . LYS A 1 109 ? 1.642 3.870 -17.182 1.00 92.88 109 LYS A CA 1
ATOM 857 C C . LYS A 1 109 ? 0.673 4.904 -16.628 1.00 92.88 109 LYS A C 1
ATOM 859 O O . LYS A 1 109 ? 0.140 4.685 -15.546 1.00 92.88 109 LYS A O 1
ATOM 864 N N . THR A 1 110 ? 0.409 5.979 -17.368 1.00 91.00 110 THR A N 1
ATOM 865 C CA . THR A 1 110 ? -0.504 7.056 -16.955 1.00 91.00 110 THR A CA 1
ATOM 866 C C . THR A 1 110 ? -1.923 6.533 -16.730 1.00 91.00 110 THR A C 1
ATOM 868 O O . THR A 1 110 ? -2.527 6.827 -15.701 1.00 91.00 110 THR A O 1
ATOM 871 N N . VAL A 1 111 ? -2.435 5.684 -17.629 1.00 91.56 111 VAL A N 1
ATOM 872 C CA . VAL A 1 111 ? -3.748 5.029 -17.456 1.00 91.56 111 VAL A CA 1
ATOM 873 C C . VAL A 1 111 ? -3.781 4.190 -16.175 1.00 91.56 111 VAL A C 1
ATOM 875 O O . VAL A 1 111 ? -4.716 4.299 -15.380 1.00 91.56 111 VAL A O 1
ATOM 878 N N . ASN A 1 112 ? -2.737 3.393 -15.933 1.00 89.25 112 ASN A N 1
ATOM 879 C CA . ASN A 1 112 ? -2.638 2.591 -14.717 1.00 89.25 112 ASN A CA 1
ATOM 880 C C . ASN A 1 112 ? -2.542 3.457 -13.443 1.00 89.25 112 ASN A C 1
ATOM 882 O O . ASN A 1 112 ? -3.165 3.125 -12.439 1.00 89.25 112 ASN A O 1
ATOM 886 N N . VAL A 1 113 ? -1.813 4.580 -13.475 1.00 86.56 113 VAL A N 1
ATOM 887 C CA . VAL A 1 113 ? -1.724 5.542 -12.357 1.00 86.56 113 VAL A CA 1
ATOM 888 C C . VAL A 1 113 ? -3.093 6.097 -11.998 1.00 86.56 113 VAL A C 1
ATOM 890 O O . VAL A 1 113 ? -3.495 6.033 -10.840 1.00 86.56 113 VAL A O 1
ATOM 893 N N . ILE A 1 114 ? -3.819 6.612 -12.992 1.00 88.81 114 ILE A N 1
ATOM 894 C CA . ILE A 1 114 ? -5.149 7.199 -12.795 1.00 88.81 114 ILE A CA 1
ATOM 895 C C . ILE A 1 114 ? -6.084 6.170 -12.163 1.00 88.81 114 ILE A C 1
ATOM 897 O O . ILE A 1 114 ? -6.810 6.470 -11.218 1.00 88.81 114 ILE A O 1
ATOM 901 N N . HIS A 1 115 ? -6.040 4.933 -12.646 1.00 88.81 115 HIS A N 1
ATOM 902 C CA . HIS A 1 115 ? -6.862 3.868 -12.101 1.00 88.81 115 HIS A CA 1
ATOM 903 C C . HIS A 1 115 ? -6.520 3.520 -10.640 1.00 88.81 115 HIS A C 1
ATOM 905 O O . HIS A 1 115 ? -7.429 3.348 -9.826 1.00 88.81 115 HIS A O 1
ATOM 911 N N . GLU A 1 116 ? -5.236 3.436 -10.279 1.00 82.69 116 GLU A N 1
ATOM 912 C CA . GLU A 1 116 ? -4.833 3.200 -8.886 1.00 82.69 116 GLU A CA 1
ATOM 913 C C . GLU A 1 116 ? -5.218 4.380 -7.972 1.00 82.69 116 GLU A C 1
ATOM 915 O O . GLU A 1 116 ? -5.683 4.144 -6.857 1.00 82.69 116 GLU A O 1
ATOM 920 N N . LEU A 1 117 ? -5.158 5.629 -8.458 1.00 83.88 117 LEU A N 1
ATOM 921 C CA . LEU A 1 117 ? -5.679 6.802 -7.738 1.00 83.88 117 LEU A CA 1
ATOM 922 C C . LEU A 1 117 ? -7.192 6.701 -7.494 1.00 83.88 117 LEU A C 1
ATOM 924 O O . LEU A 1 117 ? -7.664 6.948 -6.387 1.00 83.88 117 LEU A O 1
ATOM 928 N N . VAL A 1 118 ? -7.963 6.269 -8.496 1.00 85.44 118 VAL A N 1
ATOM 929 C CA . VAL A 1 118 ? -9.413 6.060 -8.342 1.00 85.44 118 VAL A CA 1
ATOM 930 C C . VAL A 1 118 ? -9.719 4.972 -7.311 1.00 85.44 118 VAL A C 1
ATOM 932 O O . VAL A 1 118 ? -10.694 5.090 -6.569 1.00 85.44 118 VAL A O 1
ATOM 935 N N . ILE A 1 119 ? -8.922 3.901 -7.252 1.00 81.12 119 ILE A N 1
ATOM 936 C CA . ILE A 1 119 ? -9.085 2.848 -6.237 1.00 81.12 119 ILE A CA 1
ATOM 937 C C . ILE A 1 119 ? -8.749 3.377 -4.848 1.00 81.12 119 ILE A C 1
ATOM 939 O O . ILE A 1 119 ? -9.464 3.070 -3.896 1.00 81.12 119 ILE A O 1
ATOM 943 N N . LEU A 1 120 ? -7.701 4.187 -4.733 1.00 78.81 120 LEU A N 1
ATOM 944 C CA . LEU A 1 120 ? -7.288 4.780 -3.471 1.00 78.81 120 LEU A CA 1
ATOM 945 C C . LEU A 1 120 ? -8.386 5.666 -2.864 1.00 78.81 120 LEU A C 1
ATOM 947 O O . LEU A 1 120 ? -8.649 5.582 -1.668 1.00 78.81 120 LEU A O 1
ATOM 951 N N . CYS A 1 121 ? -9.099 6.437 -3.688 1.00 79.88 121 CYS A N 1
ATOM 952 C CA . CYS A 1 121 ? -10.241 7.242 -3.240 1.00 79.88 121 CYS A CA 1
ATOM 953 C C . CYS A 1 121 ? -11.457 6.412 -2.783 1.00 79.88 121 CYS A C 1
ATOM 955 O O . CYS A 1 121 ? -12.397 6.971 -2.226 1.00 79.88 121 CYS A O 1
ATOM 957 N N . LYS A 1 122 ? -11.475 5.096 -3.034 1.00 80.31 122 LYS A N 1
ATOM 958 C CA . LYS A 1 122 ? -12.570 4.183 -2.656 1.00 80.31 122 LYS A CA 1
ATOM 959 C C . LYS A 1 122 ? -12.284 3.387 -1.381 1.00 80.31 122 LYS A C 1
ATOM 961 O O . LYS A 1 122 ? -13.082 2.522 -1.025 1.00 80.31 122 LYS A O 1
ATOM 966 N N . VAL A 1 123 ? -11.144 3.627 -0.733 1.00 82.38 123 VAL A N 1
ATOM 967 C CA . VAL A 1 123 ? -10.777 2.955 0.515 1.00 82.38 123 VAL A CA 1
ATOM 968 C C . VAL A 1 123 ? -11.634 3.499 1.653 1.00 82.38 123 VAL A C 1
ATOM 970 O O . VAL A 1 123 ? -11.722 4.707 1.860 1.00 82.38 123 VAL A O 1
ATOM 973 N N . ASP A 1 124 ? -12.245 2.591 2.408 1.00 85.12 124 ASP A N 1
ATOM 974 C CA . ASP A 1 124 ? -13.112 2.939 3.527 1.00 85.12 124 ASP A CA 1
ATOM 975 C C . ASP A 1 124 ? -12.355 2.767 4.842 1.00 85.12 124 ASP A C 1
ATOM 977 O O . ASP A 1 124 ? -12.003 1.649 5.221 1.00 85.12 124 ASP A O 1
ATOM 981 N N . VAL A 1 125 ? -12.122 3.872 5.549 1.00 88.62 125 VAL A N 1
ATOM 982 C CA . VAL A 1 125 ? -11.449 3.886 6.854 1.00 88.62 125 VAL A CA 1
ATOM 983 C C . VAL A 1 125 ? -12.460 4.234 7.939 1.00 88.62 125 VAL A C 1
ATOM 985 O O . VAL A 1 125 ? -13.240 5.176 7.794 1.00 88.62 125 VAL A O 1
ATOM 988 N N . PHE A 1 126 ? -12.446 3.472 9.028 1.00 92.44 126 PHE A N 1
ATOM 989 C CA . PHE A 1 126 ? -13.257 3.713 10.211 1.00 92.44 126 PHE A CA 1
ATOM 990 C C . PHE A 1 126 ? -12.385 3.703 11.469 1.00 92.44 126 PHE A C 1
ATOM 992 O O . PHE A 1 126 ? -11.522 2.840 11.627 1.00 92.44 126 PHE A O 1
ATOM 999 N N . PHE A 1 127 ? -12.635 4.652 12.368 1.00 94.31 127 PHE A N 1
ATOM 1000 C CA . PHE A 1 127 ? -11.958 4.759 13.655 1.00 94.31 127 PHE A CA 1
ATOM 1001 C C . PHE A 1 127 ? -12.866 4.180 14.740 1.00 94.31 127 PHE A C 1
ATOM 1003 O O . PHE A 1 127 ? -13.957 4.690 14.978 1.00 94.31 127 PHE A O 1
ATOM 1010 N N . ILE A 1 128 ? -12.433 3.086 15.361 1.00 94.56 128 ILE A N 1
ATOM 1011 C CA . ILE A 1 128 ? -13.150 2.442 16.460 1.00 94.56 128 ILE A CA 1
ATOM 1012 C C . ILE A 1 128 ? -12.700 3.105 17.755 1.00 94.56 128 ILE A C 1
ATOM 1014 O O . ILE A 1 128 ? -11.528 3.001 18.114 1.00 94.56 128 ILE A O 1
ATOM 1018 N N . ASP A 1 129 ? -13.621 3.759 18.448 1.00 93.50 129 ASP A N 1
ATOM 1019 C CA . ASP A 1 129 ? -13.358 4.385 19.741 1.00 93.50 129 ASP A CA 1
ATOM 1020 C C . ASP A 1 129 ? -13.752 3.424 20.868 1.00 93.50 129 ASP A C 1
ATOM 1022 O O . ASP A 1 129 ? -14.911 3.003 20.958 1.00 93.50 129 ASP A O 1
ATOM 1026 N N . TRP A 1 130 ? -12.778 3.055 21.700 1.00 92.62 130 TRP A N 1
ATOM 1027 C CA . TRP A 1 130 ? -12.959 2.124 22.818 1.00 92.62 130 TRP A CA 1
ATOM 1028 C C . TRP A 1 130 ? -13.339 2.820 24.130 1.00 92.62 130 TRP A C 1
ATOM 1030 O O . TRP A 1 130 ? -13.569 2.145 25.137 1.00 92.62 130 TRP A O 1
ATOM 1040 N N . GLU A 1 131 ? -13.399 4.152 24.148 1.00 90.12 131 GLU A N 1
ATOM 1041 C CA . GLU A 1 131 ? -13.741 4.910 25.347 1.00 90.12 131 GLU A CA 1
ATOM 1042 C C . GLU A 1 131 ? -15.198 4.682 25.753 1.00 90.12 131 GLU A C 1
ATOM 1044 O O . GLU A 1 131 ? -16.116 4.603 24.933 1.00 90.12 131 GLU A O 1
ATOM 1049 N N . ARG A 1 132 ? -15.418 4.581 27.062 1.00 84.56 132 ARG A N 1
ATOM 1050 C CA . ARG A 1 132 ? -16.743 4.362 27.641 1.00 84.56 132 ARG A CA 1
ATOM 1051 C C . ARG A 1 132 ? -17.275 5.674 28.217 1.00 84.56 132 ARG A C 1
ATOM 1053 O O . ARG A 1 132 ? -16.486 6.462 28.738 1.00 84.56 132 ARG A O 1
ATOM 1060 N N . PRO A 1 133 ? -18.599 5.916 28.191 1.00 80.00 133 PRO A N 1
ATOM 1061 C CA . PRO A 1 133 ? -19.179 7.038 28.921 1.00 80.00 133 PRO A CA 1
ATOM 1062 C C . PRO A 1 133 ? -18.740 7.029 30.378 1.00 80.00 133 PRO A C 1
ATOM 1064 O O . PRO A 1 133 ? -18.948 6.044 31.090 1.00 80.00 133 PRO A O 1
ATOM 1067 N N . LYS A 1 134 ? -18.224 8.160 30.854 1.00 71.25 134 LYS A N 1
ATOM 1068 C CA . LYS A 1 134 ? -18.089 8.380 32.291 1.00 71.25 134 LYS A CA 1
ATOM 1069 C C . LYS A 1 134 ? -19.487 8.641 32.845 1.00 71.25 134 LYS A C 1
ATOM 1071 O O . LYS A 1 134 ? -20.145 9.597 32.436 1.00 71.25 134 LYS A O 1
ATOM 1076 N N . ILE A 1 135 ? -19.951 7.797 33.767 1.00 59.47 135 ILE A N 1
ATOM 1077 C CA . ILE A 1 135 ? -21.190 8.051 34.508 1.00 59.47 135 ILE A CA 1
ATOM 1078 C C . ILE A 1 135 ? -20.960 9.339 35.300 1.00 59.47 135 ILE A C 1
ATOM 1080 O O . ILE A 1 135 ? -20.253 9.338 36.309 1.00 59.47 135 ILE A O 1
ATOM 1084 N N . ARG A 1 136 ? -21.527 10.463 34.848 1.00 52.09 136 ARG A N 1
ATOM 1085 C CA . ARG A 1 136 ? -21.639 11.645 35.703 1.00 52.09 136 ARG A CA 1
ATOM 1086 C C . ARG A 1 136 ? -22.626 11.286 36.805 1.00 52.09 136 ARG A C 1
ATOM 1088 O O . ARG A 1 136 ? -23.834 11.338 36.603 1.00 52.09 136 ARG A O 1
ATOM 1095 N N . ALA A 1 137 ? -22.113 10.896 37.967 1.00 39.72 137 ALA A N 1
ATOM 1096 C CA . ALA A 1 137 ? -22.913 10.835 39.175 1.00 39.72 137 ALA A CA 1
ATOM 1097 C C . ALA A 1 137 ? -23.355 12.267 39.506 1.00 39.72 137 ALA A C 1
ATOM 1099 O O . ALA A 1 137 ? -22.621 13.022 40.143 1.00 39.72 137 ALA A O 1
ATOM 1100 N N . HIS A 1 138 ? -24.540 12.667 39.044 1.00 39.84 138 HIS A N 1
ATOM 1101 C CA . HIS A 1 138 ? -25.225 13.834 39.581 1.00 39.84 138 HIS A CA 1
ATOM 1102 C C . HIS A 1 138 ? -25.547 13.529 41.049 1.00 39.84 138 HIS A C 1
ATOM 1104 O O . HIS A 1 138 ? -26.589 12.967 41.373 1.00 39.84 138 HIS A O 1
ATOM 1110 N N . LYS A 1 139 ? -24.633 13.875 41.961 1.00 35.16 139 LYS A N 1
ATOM 1111 C CA . LYS A 1 139 ? -24.989 14.065 43.366 1.00 35.16 139 LYS A CA 1
ATOM 1112 C C . LYS A 1 139 ? -25.893 15.292 43.420 1.00 35.16 139 LYS A C 1
ATOM 1114 O O . LYS A 1 139 ? -25.422 16.423 43.457 1.00 35.16 139 LYS A O 1
ATOM 1119 N N . THR A 1 140 ? -27.202 15.073 43.394 1.00 31.91 140 THR A N 1
ATOM 1120 C CA . THR A 1 140 ? -28.171 16.047 43.892 1.00 31.91 140 THR A CA 1
ATOM 1121 C C . THR A 1 140 ? -27.977 16.166 45.398 1.00 31.91 140 THR A C 1
ATOM 1123 O O . THR A 1 140 ? -28.633 15.473 46.176 1.00 31.91 140 THR A O 1
ATOM 1126 N N . THR A 1 141 ? -27.058 17.028 45.823 1.00 30.16 141 THR A N 1
ATOM 1127 C CA . THR A 1 141 ? -26.993 17.481 47.211 1.00 30.16 141 THR A CA 1
ATOM 1128 C C . THR A 1 141 ? -28.147 18.464 47.420 1.00 30.16 141 THR A C 1
ATOM 1130 O O . THR A 1 141 ? -28.004 19.669 47.249 1.00 30.16 141 THR A O 1
ATOM 1133 N N . LYS A 1 142 ? -29.342 17.940 47.720 1.00 31.67 142 LYS A N 1
ATOM 1134 C CA . LYS A 1 142 ? -30.362 18.706 48.444 1.00 31.67 142 LYS A CA 1
ATOM 1135 C C . LYS A 1 142 ? -29.915 18.729 49.903 1.00 31.67 142 LYS A C 1
ATOM 1137 O O . LYS A 1 142 ? -30.299 17.850 50.672 1.00 31.67 142 LYS A O 1
ATOM 1142 N N . ASP A 1 143 ? -29.096 19.709 50.266 1.00 30.19 143 ASP A N 1
ATOM 1143 C CA . ASP A 1 143 ? -28.850 20.000 51.673 1.00 30.19 143 ASP A CA 1
ATOM 1144 C C . ASP A 1 143 ? -30.144 20.537 52.291 1.00 30.19 143 ASP A C 1
ATOM 1146 O O . ASP A 1 143 ? -30.596 21.650 52.021 1.00 30.19 143 ASP A O 1
ATOM 1150 N N . LYS A 1 144 ? -30.773 19.694 53.113 1.00 34.16 144 LYS A N 1
ATOM 1151 C CA . LYS A 1 144 ? -31.658 20.138 54.184 1.00 34.16 144 LYS A CA 1
ATOM 1152 C C . LYS A 1 144 ? -30.766 20.639 55.318 1.00 34.16 144 LYS A C 1
ATOM 1154 O O . LYS A 1 144 ? -30.301 19.837 56.121 1.00 34.16 144 LYS A O 1
ATOM 1159 N N . SER A 1 145 ? -30.593 21.949 55.428 1.00 28.61 145 SER A N 1
ATOM 1160 C CA . SER A 1 145 ? -30.250 22.591 56.695 1.00 28.61 145 SER A CA 1
ATOM 1161 C C . SER A 1 145 ? -31.390 23.523 57.095 1.00 28.61 145 SER A C 1
ATOM 1163 O O . SER A 1 145 ? -31.593 24.606 56.557 1.00 28.61 145 SER A O 1
ATOM 1165 N N . VAL A 1 146 ? -32.188 23.045 58.047 1.00 30.36 146 VAL A N 1
ATOM 1166 C CA . VAL A 1 146 ? -32.969 23.902 58.936 1.00 30.36 146 VAL A CA 1
ATOM 1167 C C . VAL A 1 146 ? -31.974 24.455 59.952 1.00 30.36 146 VAL A C 1
ATOM 1169 O O . VAL A 1 146 ? -31.276 23.661 60.574 1.00 30.36 146 VAL A O 1
ATOM 1172 N N . VAL A 1 147 ? -31.890 25.778 60.095 1.00 29.14 147 VAL A N 1
ATOM 1173 C CA . VAL A 1 147 ? -32.006 26.513 61.370 1.00 29.14 147 VAL A CA 1
ATOM 1174 C C . VAL A 1 147 ? -31.993 28.025 61.079 1.00 29.14 147 VAL A C 1
ATOM 1176 O O . VAL A 1 147 ? -31.252 28.534 60.246 1.00 29.14 147 VAL A O 1
ATOM 1179 N N . SER A 1 148 ? -32.920 28.670 61.775 1.00 25.38 148 SER A N 1
ATOM 1180 C CA . SER A 1 148 ? -33.393 30.053 61.856 1.00 25.38 148 SER A CA 1
ATOM 1181 C C . SER A 1 148 ? -32.368 31.199 61.953 1.00 25.38 148 SER A C 1
ATOM 1183 O O . SER A 1 148 ? -31.361 31.058 62.643 1.00 25.38 148 SER A O 1
ATOM 1185 N N . SER A 1 149 ? -32.745 32.374 61.413 1.00 23.25 149 SER A N 1
ATOM 1186 C CA . SER A 1 149 ? -33.067 33.621 62.166 1.00 23.25 149 SER A CA 1
ATOM 1187 C C . SER A 1 149 ? -32.589 34.910 61.468 1.00 23.25 149 SER A C 1
ATOM 1189 O O . SER A 1 149 ? -31.394 35.029 61.254 1.00 23.25 149 SER A O 1
ATOM 1191 N N . ALA A 1 150 ? -33.530 35.855 61.245 1.00 24.86 150 ALA A N 1
ATOM 1192 C CA . ALA A 1 150 ? -33.419 37.340 61.229 1.00 24.86 150 ALA A CA 1
ATOM 1193 C C . ALA A 1 150 ? -32.316 38.011 60.355 1.00 24.86 150 ALA A C 1
ATOM 1195 O O . ALA A 1 150 ? -31.193 37.553 60.299 1.00 24.86 150 ALA A O 1
ATOM 1196 N N . GLU A 1 151 ? -32.457 39.149 59.668 1.00 24.11 151 GLU A N 1
ATOM 1197 C CA . GLU A 1 151 ? -33.430 40.241 59.610 1.00 24.11 151 GLU A CA 1
ATOM 1198 C C . GLU A 1 151 ? -33.031 41.162 58.419 1.00 24.11 151 GLU A C 1
ATOM 1200 O O . GLU A 1 151 ? -31.864 41.500 58.266 1.00 24.11 151 GLU A O 1
ATOM 1205 N N . ASN A 1 152 ? -34.027 41.588 57.633 1.00 23.92 152 ASN A N 1
ATOM 1206 C CA . ASN A 1 152 ? -34.286 42.933 57.078 1.00 23.92 152 ASN A CA 1
ATOM 1207 C C . ASN A 1 152 ? -33.353 43.742 56.124 1.00 23.92 152 ASN A C 1
ATOM 1209 O O . ASN A 1 152 ? -32.179 43.985 56.379 1.00 23.92 152 ASN A O 1
ATOM 1213 N N . LYS A 1 153 ? -34.077 44.389 55.174 1.00 25.20 153 LYS A N 1
ATOM 1214 C CA . LYS A 1 153 ? -33.800 45.540 54.266 1.00 25.20 153 LYS A CA 1
ATOM 1215 C C . LYS A 1 153 ? -33.032 45.222 52.968 1.00 25.20 153 LYS A C 1
ATOM 1217 O O . LYS A 1 153 ? -32.030 44.533 52.997 1.00 25.20 153 LYS A O 1
ATOM 1222 N N . SER A 1 154 ? -33.400 45.710 51.781 1.00 23.75 154 SER A N 1
ATOM 1223 C CA . SER A 1 154 ? -34.473 46.606 51.316 1.00 23.75 154 SER A CA 1
ATOM 1224 C C . SER A 1 154 ? -34.551 46.545 49.776 1.00 23.75 154 SER A C 1
ATOM 1226 O O . SER A 1 154 ? -33.586 46.170 49.117 1.00 23.75 154 SER A O 1
ATOM 1228 N N . GLU A 1 155 ? -35.718 46.924 49.256 1.00 23.69 155 GLU A N 1
ATOM 1229 C CA . GLU A 1 155 ? -36.171 47.136 47.867 1.00 23.69 155 GLU A CA 1
ATOM 1230 C C . GLU A 1 155 ? -35.084 47.559 46.849 1.00 23.69 155 GLU A C 1
ATOM 1232 O O . GLU A 1 155 ? -34.192 48.342 47.155 1.00 23.69 155 GLU A O 1
ATOM 1237 N N . THR A 1 156 ? -35.137 47.117 45.585 1.00 22.59 156 THR A N 1
ATOM 1238 C CA . THR A 1 156 ? -35.817 47.889 44.524 1.00 22.59 156 THR A CA 1
ATOM 1239 C C . THR A 1 156 ? -36.187 47.022 43.311 1.00 22.59 156 THR A C 1
ATOM 1241 O O . THR A 1 156 ? -35.400 46.236 42.792 1.00 22.59 156 THR A O 1
ATOM 1244 N N . SER A 1 157 ? -37.418 47.239 42.852 1.00 23.56 157 SER A N 1
ATOM 1245 C CA . SER A 1 157 ? -38.059 46.763 41.626 1.00 23.56 157 SER A CA 1
ATOM 1246 C C . SER A 1 157 ? -37.244 46.972 40.338 1.00 23.56 157 SER A C 1
ATOM 1248 O O . SER A 1 157 ? -36.886 48.098 40.006 1.00 23.56 157 SER A O 1
ATOM 1250 N N . SER A 1 158 ? -37.165 45.938 39.496 1.00 23.67 158 SER A N 1
ATOM 1251 C CA . SER A 1 158 ? -37.538 46.084 38.080 1.00 23.67 158 SER A CA 1
ATOM 1252 C C . SER A 1 158 ? -38.033 44.751 37.510 1.00 23.67 158 SER A C 1
ATOM 1254 O O . SER A 1 158 ? -37.389 43.711 37.610 1.00 23.67 158 SER A O 1
ATOM 1256 N N . LYS A 1 159 ? -39.250 44.788 36.963 1.00 29.42 159 LYS A N 1
ATOM 1257 C CA . LYS A 1 159 ? -39.888 43.693 36.231 1.00 29.42 159 LYS A CA 1
ATOM 1258 C C . LYS A 1 159 ? -39.185 43.510 34.886 1.00 29.42 159 LYS A C 1
ATOM 1260 O O . LYS A 1 159 ? -39.121 44.465 34.118 1.00 29.42 159 LYS A O 1
ATOM 1265 N N . GLN A 1 160 ? -38.805 42.282 34.548 1.00 24.34 160 GLN A N 1
ATOM 1266 C CA . GLN A 1 160 ? -38.699 41.847 33.155 1.00 24.34 160 GLN A CA 1
ATOM 1267 C C . GLN A 1 160 ? -39.092 40.371 33.044 1.00 24.34 160 GLN A C 1
ATOM 1269 O O . GLN A 1 160 ? -38.625 39.525 33.801 1.00 24.34 160 GLN A O 1
ATOM 1274 N N . ALA A 1 161 ? -40.040 40.108 32.143 1.00 28.05 161 ALA A N 1
ATOM 1275 C CA . ALA A 1 161 ? -40.627 38.804 31.868 1.00 28.05 161 ALA A CA 1
ATOM 1276 C C . ALA A 1 161 ? -39.587 37.816 31.298 1.00 28.05 161 ALA A C 1
ATOM 1278 O O . ALA A 1 161 ? -38.714 38.244 30.538 1.00 28.05 161 ALA A O 1
ATOM 1279 N N . PRO A 1 162 ? -39.675 36.508 31.601 1.00 32.72 162 PRO A N 1
ATOM 1280 C CA . PRO A 1 162 ? -38.810 35.517 30.979 1.00 32.72 162 PRO A CA 1
ATOM 1281 C C . PRO A 1 162 ? -39.245 35.276 29.527 1.00 32.72 162 PRO A C 1
ATOM 1283 O O . PRO A 1 162 ? -40.405 34.984 29.239 1.00 32.72 162 PRO A O 1
ATOM 1286 N N . THR A 1 163 ? -38.297 35.413 28.603 1.00 31.84 163 THR A N 1
ATOM 1287 C CA . THR A 1 163 ? -38.441 35.008 27.205 1.00 31.84 163 THR A CA 1
ATOM 1288 C C . THR A 1 163 ? -38.435 33.480 27.115 1.00 31.84 163 THR A C 1
ATOM 1290 O O . THR A 1 163 ? -37.445 32.825 27.446 1.00 31.84 163 THR A O 1
ATOM 1293 N N . ALA A 1 164 ? -39.553 32.922 26.647 1.00 40.34 164 ALA A N 1
ATOM 1294 C CA . ALA A 1 164 ? -39.846 31.489 26.527 1.00 40.34 164 ALA A CA 1
ATOM 1295 C C . ALA A 1 164 ? -38.929 30.707 25.554 1.00 40.34 164 ALA A C 1
ATOM 1297 O O . ALA A 1 164 ? -39.045 29.490 25.423 1.00 40.34 164 ALA A O 1
ATOM 1298 N N . ASP A 1 165 ? -37.982 31.375 24.893 1.00 41.09 165 ASP A N 1
ATOM 1299 C CA . ASP A 1 165 ? -37.135 30.766 23.862 1.00 41.09 165 ASP A CA 1
ATOM 1300 C C . ASP A 1 165 ? -35.863 30.107 24.422 1.00 41.09 165 ASP A C 1
ATOM 1302 O O . ASP A 1 165 ? -35.299 29.210 23.792 1.00 41.09 165 ASP A O 1
ATOM 1306 N N . LYS A 1 166 ? -35.412 30.490 25.628 1.00 38.75 166 LYS A N 1
ATOM 1307 C CA . LYS A 1 166 ? -34.239 29.862 26.270 1.00 38.75 166 LYS A CA 1
ATOM 1308 C C . LYS A 1 166 ? -34.568 28.541 26.961 1.00 38.75 166 LYS A C 1
ATOM 1310 O O . LYS A 1 166 ? -33.724 27.648 26.946 1.00 38.75 166 LYS A O 1
ATOM 1315 N N . GLU A 1 167 ? -35.780 28.398 27.497 1.00 37.41 167 GLU A N 1
ATOM 1316 C CA . GLU A 1 167 ? -36.234 27.145 28.113 1.00 37.41 167 GLU A CA 1
ATOM 1317 C C . GLU A 1 167 ? -36.382 26.028 27.079 1.00 37.41 167 GLU A C 1
ATOM 1319 O O . GLU A 1 167 ? -36.058 24.884 27.372 1.00 37.41 167 GLU A O 1
ATOM 1324 N N . ASN A 1 168 ? -36.796 26.323 25.844 1.00 40.59 168 ASN A N 1
ATOM 1325 C CA . ASN A 1 168 ? -36.918 25.289 24.813 1.00 40.59 168 ASN A CA 1
ATOM 1326 C C . ASN A 1 168 ? -35.555 24.768 24.334 1.00 40.59 168 ASN A C 1
ATOM 1328 O O . ASN A 1 168 ? -35.406 23.564 24.137 1.00 40.59 168 ASN A O 1
ATOM 1332 N N . ALA A 1 169 ? -34.543 25.632 24.202 1.00 39.78 169 ALA A N 1
ATOM 1333 C CA . ALA A 1 169 ? -33.195 25.212 23.817 1.00 39.78 169 ALA A CA 1
ATOM 1334 C C . ALA A 1 169 ? -32.510 24.390 24.920 1.00 39.78 169 ALA A C 1
ATOM 1336 O O . ALA A 1 169 ? -31.918 23.354 24.622 1.00 39.78 169 ALA A O 1
ATOM 1337 N N . SER A 1 170 ? -32.641 24.794 26.191 1.00 42.56 170 SER A N 1
ATOM 1338 C CA . SER A 1 170 ? -32.125 24.007 27.316 1.00 42.56 170 SER A CA 1
ATOM 1339 C C . SER A 1 170 ? -32.868 22.682 27.469 1.00 42.56 170 SER A C 1
ATOM 1341 O O . SER A 1 170 ? -32.214 21.662 27.637 1.00 42.56 170 SER A O 1
ATOM 1343 N N . ASN A 1 171 ? -34.198 22.662 27.308 1.00 44.75 171 ASN A N 1
ATOM 1344 C CA . ASN A 1 171 ? -35.001 21.437 27.374 1.00 44.75 171 ASN A CA 1
ATOM 1345 C C . ASN A 1 171 ? -34.739 20.478 26.197 1.00 44.75 171 ASN A C 1
ATOM 1347 O O . ASN A 1 171 ? -34.807 19.266 26.389 1.00 44.75 171 ASN A O 1
ATOM 1351 N N . LEU A 1 172 ? -34.421 20.972 24.990 1.00 45.66 172 LEU A N 1
ATOM 1352 C CA . LEU A 1 172 ? -33.977 20.126 23.870 1.00 45.66 172 LEU A CA 1
ATOM 1353 C C . LEU A 1 172 ? -32.583 19.547 24.125 1.00 45.66 172 LEU A C 1
ATOM 1355 O O . LEU A 1 172 ? -32.372 18.355 23.905 1.00 45.66 172 LEU A O 1
ATOM 1359 N N . GLN A 1 173 ? -31.651 20.365 24.624 1.00 43.50 173 GLN A N 1
ATOM 1360 C CA . GLN A 1 173 ? -30.324 19.899 25.026 1.00 43.50 173 GLN A CA 1
ATOM 1361 C C . GLN A 1 173 ? -30.455 18.817 26.111 1.00 43.50 173 GLN A C 1
ATOM 1363 O O . GLN A 1 173 ? -29.855 17.755 26.000 1.00 43.50 173 GLN A O 1
ATOM 1368 N N . GLU A 1 174 ? -31.306 19.042 27.112 1.00 45.03 174 GLU A N 1
ATOM 1369 C CA . GLU A 1 174 ? -31.557 18.146 28.245 1.00 45.03 174 GLU A CA 1
ATOM 1370 C C . GLU A 1 174 ? -32.322 16.868 27.854 1.00 45.03 174 GLU A C 1
ATOM 1372 O O . GLU A 1 174 ? -32.110 15.828 28.472 1.00 45.03 174 GLU A O 1
ATOM 1377 N N . LYS A 1 175 ? -33.119 16.894 26.771 1.00 45.06 175 LYS A N 1
ATOM 1378 C CA . LYS A 1 175 ? -33.743 15.703 26.155 1.00 45.06 175 LYS A CA 1
ATOM 1379 C C . LYS A 1 175 ? -32.827 14.901 25.229 1.00 45.06 175 LYS A C 1
ATOM 1381 O O . LYS A 1 175 ? -33.091 13.720 25.044 1.00 45.06 175 LYS A O 1
ATOM 1386 N N . LEU A 1 176 ? -31.787 15.508 24.653 1.00 49.81 176 LEU A N 1
ATOM 1387 C CA . LEU A 1 176 ? -30.781 14.827 23.817 1.00 49.81 176 LEU A CA 1
ATOM 1388 C C . LEU A 1 176 ? -29.664 14.175 24.655 1.00 49.81 176 LEU A C 1
ATOM 1390 O O . LEU A 1 176 ? -29.073 13.177 24.246 1.00 49.81 176 LEU A O 1
ATOM 1394 N N . ILE A 1 177 ? -29.391 14.719 25.845 1.00 47.81 177 ILE A N 1
ATOM 1395 C CA . ILE A 1 177 ? -28.383 14.229 26.800 1.00 47.81 177 ILE A CA 1
ATOM 1396 C C . ILE A 1 177 ? -28.653 12.818 27.394 1.00 47.81 177 ILE A C 1
ATOM 1398 O O . ILE A 1 177 ? -27.666 12.165 27.742 1.00 47.81 177 ILE A O 1
ATOM 1402 N N . PRO A 1 178 ? -29.884 12.264 27.503 1.00 46.03 178 PRO A N 1
ATOM 1403 C CA . PRO A 1 178 ? -30.082 10.933 28.081 1.00 46.03 178 PRO A CA 1
ATOM 1404 C C . PRO A 1 178 ? -29.768 9.774 27.122 1.00 46.03 178 PRO A C 1
ATOM 1406 O O . PRO A 1 178 ? -29.554 8.662 27.598 1.00 46.03 178 PRO A O 1
ATOM 1409 N N . GLU A 1 179 ? -29.757 9.988 25.799 1.00 51.75 179 GLU A N 1
ATOM 1410 C CA . GLU A 1 179 ? -29.626 8.882 24.831 1.00 51.75 179 GLU A CA 1
ATOM 1411 C C . GLU A 1 179 ? -28.190 8.613 24.374 1.00 51.75 179 GLU A C 1
ATOM 1413 O O . GLU A 1 179 ? -27.882 7.484 23.979 1.00 51.75 179 GLU A O 1
ATOM 1418 N N . PHE A 1 180 ? -27.289 9.598 24.467 1.00 54.44 180 PHE A N 1
ATOM 1419 C CA . PHE A 1 180 ? -25.933 9.454 23.940 1.00 54.44 180 PHE A CA 1
ATOM 1420 C C . PHE A 1 180 ? -24.854 9.631 25.012 1.00 54.44 180 PHE A C 1
ATOM 1422 O O . PHE A 1 180 ? -24.807 10.655 25.698 1.00 54.44 180 PHE A O 1
ATOM 1429 N N . PRO A 1 181 ? -23.946 8.648 25.161 1.00 58.75 181 PRO A N 1
ATOM 1430 C CA . PRO A 1 181 ? -22.833 8.754 26.086 1.00 58.75 181 PRO A CA 1
ATOM 1431 C C . PRO A 1 181 ? -21.938 9.942 25.716 1.00 58.75 181 PRO A C 1
ATOM 1433 O O . PRO A 1 181 ? -21.455 10.025 24.588 1.00 58.75 181 PRO A O 1
ATOM 1436 N N . VAL A 1 182 ? -21.687 10.846 26.668 1.00 67.25 182 VAL A N 1
ATOM 1437 C CA . VAL A 1 182 ? -20.800 12.007 26.478 1.00 67.25 182 VAL A CA 1
ATOM 1438 C C . VAL A 1 182 ? -19.345 11.527 26.392 1.00 67.25 182 VAL A C 1
ATOM 1440 O O . VAL A 1 182 ? -18.624 11.510 27.389 1.00 67.25 182 VAL A O 1
ATOM 1443 N N . ILE A 1 183 ? -18.928 11.085 25.207 1.00 79.25 183 ILE A N 1
ATOM 1444 C CA . ILE A 1 183 ? -17.546 10.712 24.883 1.00 79.25 183 ILE A CA 1
ATOM 1445 C C . ILE A 1 183 ? -16.914 11.866 24.102 1.00 79.25 183 ILE A C 1
ATOM 1447 O O . ILE A 1 183 ? -17.529 12.434 23.198 1.00 79.25 183 ILE A O 1
ATOM 1451 N N . SER A 1 184 ? -15.681 12.231 24.455 1.00 84.44 184 SER A N 1
ATOM 1452 C CA . SER A 1 184 ? -14.930 13.258 23.734 1.00 84.44 184 SER A CA 1
ATOM 1453 C C . SER A 1 184 ? -14.574 12.780 22.324 1.00 84.44 184 SER A C 1
ATOM 1455 O O . SER A 1 184 ? -13.934 11.744 22.159 1.00 84.44 184 SER A O 1
ATOM 1457 N N . ILE A 1 185 ? -14.926 13.565 21.301 1.00 87.69 185 ILE A N 1
ATOM 1458 C CA . ILE A 1 185 ? -14.580 13.274 19.898 1.00 87.69 185 ILE A CA 1
ATOM 1459 C C . ILE A 1 185 ? -13.109 13.575 19.564 1.00 87.69 185 ILE A C 1
ATOM 1461 O O . ILE A 1 185 ? -12.586 13.108 18.550 1.00 87.69 185 ILE A O 1
ATOM 1465 N N . TRP A 1 186 ? -12.422 14.356 20.404 1.00 90.44 186 TRP A N 1
ATOM 1466 C CA . TRP A 1 186 ? -11.100 14.901 20.095 1.00 90.44 186 TRP A CA 1
ATOM 1467 C C . TRP A 1 186 ? -10.052 13.826 19.816 1.00 90.44 186 TRP A C 1
ATOM 1469 O O . TRP A 1 186 ? -9.272 13.985 18.883 1.00 90.44 186 TRP A O 1
ATOM 1479 N N . ARG A 1 187 ? -10.066 12.707 20.548 1.00 92.25 187 ARG A N 1
ATOM 1480 C CA . ARG A 1 187 ? -9.132 11.588 20.335 1.00 92.25 187 ARG A CA 1
ATOM 1481 C C . ARG A 1 187 ? -9.241 11.025 18.920 1.00 92.25 187 ARG A C 1
ATOM 1483 O O . ARG A 1 187 ? -8.247 10.952 18.200 1.00 92.25 187 ARG A O 1
ATOM 1490 N N . THR A 1 188 ? -10.467 10.737 18.485 1.00 92.19 188 THR A N 1
ATOM 1491 C CA . THR A 1 188 ? -10.743 10.279 17.117 1.00 92.19 188 THR A CA 1
ATOM 1492 C C . THR A 1 188 ? -10.322 11.326 16.084 1.00 92.19 188 THR A C 1
ATOM 1494 O O . THR A 1 188 ? -9.708 10.978 15.078 1.00 92.19 188 THR A O 1
ATOM 1497 N N . TYR A 1 189 ? -10.583 12.612 16.339 1.00 92.75 189 TYR A N 1
ATOM 1498 C CA . TYR A 1 189 ? -10.164 13.698 15.447 1.00 92.75 189 TYR A CA 1
ATOM 1499 C C . TYR A 1 189 ? -8.634 13.806 15.319 1.00 92.75 189 TYR A C 1
ATOM 1501 O O . TYR A 1 189 ? -8.118 13.935 14.208 1.00 92.75 189 TYR A O 1
ATOM 1509 N N . PHE A 1 190 ? -7.891 13.714 16.426 1.00 92.75 190 PHE A N 1
ATOM 1510 C CA . PHE A 1 190 ? -6.426 13.749 16.416 1.00 92.75 190 PHE A CA 1
ATOM 1511 C C . PHE A 1 190 ? -5.831 12.564 15.654 1.00 92.75 190 PHE A C 1
ATOM 1513 O O . PHE A 1 190 ? -4.961 12.764 14.804 1.00 92.75 190 PHE A O 1
ATOM 1520 N N . VAL A 1 191 ? -6.340 11.352 15.894 1.00 93.88 191 VAL A N 1
ATOM 1521 C CA . VAL A 1 191 ? -5.915 10.152 15.158 1.00 93.88 191 VAL A CA 1
ATOM 1522 C C . VAL A 1 191 ? -6.245 10.285 13.669 1.00 93.88 191 VAL A C 1
ATOM 1524 O O . VAL A 1 191 ? -5.397 9.997 12.825 1.00 93.88 191 VAL A O 1
ATOM 1527 N N . ALA A 1 192 ? -7.428 10.795 13.317 1.00 91.94 192 ALA A N 1
ATOM 1528 C CA . ALA A 1 192 ? -7.800 11.041 11.926 1.00 91.94 192 ALA A CA 1
ATOM 1529 C C . ALA A 1 192 ? -6.888 12.077 11.244 1.00 91.94 192 ALA A C 1
ATOM 1531 O O . ALA A 1 192 ? -6.501 11.898 10.089 1.00 91.94 192 ALA A O 1
ATOM 1532 N N . ASN A 1 193 ? -6.496 13.135 11.955 1.00 92.50 193 ASN A N 1
ATOM 1533 C CA . ASN A 1 193 ? -5.566 14.138 11.443 1.00 92.50 193 ASN A CA 1
ATOM 1534 C C . ASN A 1 193 ? -4.173 13.546 11.166 1.00 92.50 193 ASN A C 1
ATOM 1536 O O . ASN A 1 193 ? -3.598 13.788 10.104 1.00 92.50 193 ASN A O 1
ATOM 1540 N N . GLU A 1 194 ? -3.633 12.735 12.080 1.00 90.06 194 GLU A N 1
ATOM 1541 C CA . GLU A 1 194 ? -2.353 12.053 11.845 1.00 90.06 194 GLU A CA 1
ATOM 1542 C C . GLU A 1 194 ? -2.449 11.004 10.729 1.00 90.06 194 GLU A C 1
ATOM 1544 O O . GLU A 1 194 ? -1.535 10.898 9.911 1.00 90.06 194 GLU A O 1
ATOM 1549 N N . TRP A 1 195 ? -3.582 10.308 10.598 1.00 88.62 195 TRP A N 1
ATOM 1550 C CA . TRP A 1 195 ? -3.841 9.412 9.468 1.00 88.62 195 TRP A CA 1
ATOM 1551 C C . TRP A 1 195 ? -3.756 10.139 8.118 1.00 88.62 195 TRP A C 1
ATOM 1553 O O . TRP A 1 195 ? -3.110 9.656 7.185 1.00 88.62 195 TRP A O 1
ATOM 1563 N N . VAL A 1 196 ? -4.351 11.332 8.009 1.00 86.88 196 VAL A N 1
ATOM 1564 C CA . VAL A 1 196 ? -4.264 12.152 6.789 1.00 86.88 196 VAL A CA 1
ATOM 1565 C C . VAL A 1 196 ? -2.812 12.536 6.496 1.00 86.88 196 VAL A C 1
ATOM 1567 O O . VAL A 1 196 ? -2.364 12.399 5.356 1.00 86.88 196 VAL A O 1
ATOM 1570 N N . LYS A 1 197 ? -2.037 12.937 7.509 1.00 85.81 197 LYS A N 1
ATOM 1571 C CA . LYS A 1 197 ? -0.607 13.247 7.332 1.00 85.81 197 LYS A CA 1
ATOM 1572 C C . LYS A 1 197 ? 0.192 12.036 6.849 1.00 85.81 197 LYS A C 1
ATOM 1574 O O . LYS A 1 197 ? 1.057 12.188 5.988 1.00 85.81 197 LYS A O 1
ATOM 1579 N N . LEU A 1 198 ? -0.113 10.839 7.350 1.00 83.75 198 LEU A N 1
ATOM 1580 C CA . LEU A 1 198 ? 0.524 9.596 6.903 1.00 83.75 198 LEU A CA 1
ATOM 1581 C C . LEU A 1 198 ? 0.152 9.226 5.474 1.00 83.75 198 LEU A C 1
ATOM 1583 O O . LEU A 1 198 ? 1.002 8.731 4.740 1.00 83.75 198 LEU A O 1
ATOM 1587 N N . SER A 1 199 ? -1.082 9.501 5.049 1.00 78.00 199 SER A N 1
ATOM 1588 C CA . SER A 1 199 ? -1.502 9.239 3.668 1.00 78.00 199 SER A CA 1
ATOM 1589 C C . SER A 1 199 ? -0.700 10.051 2.641 1.00 78.00 199 SER A C 1
ATOM 1591 O O . SER A 1 199 ? -0.483 9.587 1.527 1.00 78.00 199 SER A O 1
ATOM 1593 N N . ALA A 1 200 ? -0.190 11.225 3.027 1.00 78.75 200 ALA A N 1
ATOM 1594 C CA . ALA A 1 200 ? 0.658 12.071 2.188 1.00 78.75 200 ALA A CA 1
ATOM 1595 C C . ALA A 1 200 ? 2.170 11.855 2.416 1.00 78.75 200 ALA A C 1
ATOM 1597 O O . ALA A 1 200 ? 2.995 12.546 1.811 1.00 78.75 200 ALA A O 1
ATOM 1598 N N . TYR A 1 201 ? 2.557 10.932 3.302 1.00 81.31 201 TYR A N 1
ATOM 1599 C CA . TYR A 1 201 ? 3.945 10.759 3.713 1.00 81.31 201 TYR A CA 1
ATOM 1600 C C . TYR A 1 201 ? 4.775 9.998 2.676 1.00 81.31 201 TYR A C 1
ATOM 1602 O O . TYR A 1 201 ? 4.677 8.778 2.543 1.00 81.31 201 TYR A O 1
ATOM 1610 N N . ARG A 1 202 ? 5.677 10.710 1.996 1.00 76.62 202 ARG A N 1
ATOM 1611 C CA . ARG A 1 202 ? 6.572 10.137 0.984 1.00 76.62 202 ARG A CA 1
ATOM 1612 C C . ARG A 1 202 ? 7.960 9.861 1.548 1.00 76.62 202 ARG A C 1
ATOM 1614 O O . ARG A 1 202 ? 8.564 10.723 2.181 1.00 76.62 202 ARG A O 1
ATOM 1621 N N . LYS A 1 203 ? 8.505 8.680 1.239 1.00 74.56 203 LYS A N 1
ATOM 1622 C CA . LYS A 1 203 ? 9.901 8.335 1.569 1.00 74.56 203 LYS A CA 1
ATOM 1623 C C . LYS A 1 203 ? 10.909 9.052 0.671 1.00 74.56 203 LYS A C 1
ATOM 1625 O O . LYS A 1 203 ? 11.987 9.408 1.134 1.00 74.56 203 LYS A O 1
ATOM 1630 N N . LEU A 1 204 ? 10.556 9.252 -0.602 1.00 79.62 204 LEU A N 1
ATOM 1631 C CA . LEU A 1 204 ? 11.353 10.015 -1.560 1.00 79.62 204 LEU A CA 1
ATOM 1632 C C . LEU A 1 204 ? 10.740 11.404 -1.722 1.00 79.62 204 LEU A C 1
ATOM 1634 O O . LEU A 1 204 ? 9.544 11.541 -1.981 1.00 79.62 204 LEU A O 1
ATOM 1638 N N . SER A 1 205 ? 11.570 12.434 -1.598 1.00 85.19 205 SER A N 1
ATOM 1639 C CA . SER A 1 205 ? 11.146 13.810 -1.841 1.00 85.19 205 SER A CA 1
ATOM 1640 C C . SER A 1 205 ? 11.407 14.170 -3.300 1.00 85.19 205 SER A C 1
ATOM 1642 O O . SER A 1 205 ? 12.562 14.269 -3.719 1.00 85.19 205 SER A O 1
ATOM 1644 N N . SER A 1 206 ? 10.343 14.397 -4.078 1.00 87.12 206 SER A N 1
ATOM 1645 C CA . SER A 1 206 ? 10.452 14.726 -5.507 1.00 87.12 206 SER A CA 1
ATOM 1646 C C . SER A 1 206 ? 11.267 15.999 -5.754 1.00 87.12 206 SER A C 1
ATOM 1648 O O . SER A 1 206 ? 12.044 16.054 -6.703 1.00 87.12 206 SER A O 1
ATOM 1650 N N . GLY A 1 207 ? 11.149 17.003 -4.876 1.00 91.94 207 GLY A N 1
ATOM 1651 C CA . GLY A 1 207 ? 11.924 18.243 -4.979 1.00 91.94 207 GLY A CA 1
ATOM 1652 C C . GLY A 1 207 ? 13.425 18.013 -4.795 1.00 91.94 207 GLY A C 1
ATOM 1653 O O . GLY A 1 207 ? 14.222 18.464 -5.612 1.00 91.94 207 GLY A O 1
ATOM 1654 N N . VAL A 1 208 ? 13.808 17.239 -3.774 1.00 90.94 208 VAL A N 1
ATOM 1655 C CA . VAL A 1 208 ? 15.215 16.888 -3.509 1.00 90.94 208 VAL A CA 1
ATOM 1656 C C . VAL A 1 208 ? 15.774 16.012 -4.631 1.00 90.94 208 VAL A C 1
ATOM 1658 O O . VAL A 1 208 ? 16.890 16.240 -5.093 1.00 90.94 208 VAL A O 1
ATOM 1661 N N . GLN A 1 209 ? 14.982 15.052 -5.117 1.00 91.62 209 GLN A N 1
ATOM 1662 C CA . GLN A 1 209 ? 15.340 14.201 -6.252 1.00 91.62 209 GLN A CA 1
ATOM 1663 C C . GLN A 1 209 ? 15.670 15.044 -7.489 1.00 91.62 209 GLN A C 1
ATOM 1665 O O . GLN A 1 209 ? 16.760 14.918 -8.038 1.00 91.62 209 GLN A O 1
ATOM 1670 N N . LEU A 1 210 ? 14.759 15.925 -7.912 1.00 93.06 210 LEU A N 1
ATOM 1671 C CA . LEU A 1 210 ? 14.961 16.753 -9.103 1.00 93.06 210 LEU A CA 1
ATOM 1672 C C . LEU A 1 210 ? 16.106 17.750 -8.929 1.00 93.06 210 LEU A C 1
ATOM 1674 O O . LEU A 1 210 ? 16.894 17.920 -9.856 1.00 93.06 210 LEU A O 1
ATOM 1678 N N . PHE A 1 211 ? 16.242 18.357 -7.748 1.00 95.19 211 PHE A N 1
ATOM 1679 C CA . PHE A 1 211 ? 17.343 19.269 -7.449 1.00 95.19 211 PHE A CA 1
ATOM 1680 C C . PHE A 1 211 ? 18.706 18.593 -7.643 1.00 95.19 211 PHE A C 1
ATOM 1682 O O . PHE A 1 211 ? 19.527 19.091 -8.409 1.00 95.19 211 PHE A O 1
ATOM 1689 N N . PHE A 1 212 ? 18.933 17.430 -7.020 1.00 94.56 212 PHE A N 1
ATOM 1690 C CA . PHE A 1 212 ? 20.210 16.723 -7.151 1.00 94.56 212 PHE A CA 1
ATOM 1691 C C . PHE A 1 212 ? 20.432 16.150 -8.554 1.00 94.56 212 PHE A C 1
ATOM 1693 O O . PHE A 1 212 ? 21.566 16.159 -9.026 1.00 94.56 212 PHE A O 1
ATOM 1700 N N . VAL A 1 213 ? 19.378 15.695 -9.245 1.00 93.69 213 VAL A N 1
ATOM 1701 C CA . VAL A 1 213 ? 19.487 15.244 -10.645 1.00 93.69 213 VAL A CA 1
ATOM 1702 C C . VAL A 1 213 ? 19.955 16.396 -11.533 1.00 93.69 213 VAL A C 1
ATOM 1704 O O . VAL A 1 213 ? 20.905 16.230 -12.294 1.00 93.69 213 VAL A O 1
ATOM 1707 N N . LEU A 1 214 ? 19.325 17.568 -11.424 1.00 93.12 214 LEU A N 1
ATOM 1708 C CA . LEU A 1 214 ? 19.686 18.747 -12.213 1.00 93.12 214 LEU A CA 1
ATOM 1709 C C . LEU A 1 214 ? 21.082 19.263 -11.858 1.00 93.12 214 LEU A C 1
ATOM 1711 O O . LEU A 1 214 ? 21.852 19.591 -12.755 1.00 93.12 214 LEU A O 1
ATOM 1715 N N . LEU A 1 215 ? 21.427 19.287 -10.572 1.00 94.31 215 LEU A N 1
ATOM 1716 C CA . LEU A 1 215 ? 22.741 19.703 -10.090 1.00 94.31 215 LEU A CA 1
ATOM 1717 C C . LEU A 1 215 ? 23.850 18.774 -10.609 1.00 94.31 215 LEU A C 1
ATOM 1719 O O . LEU A 1 215 ? 24.852 19.246 -11.140 1.00 94.31 215 LEU A O 1
ATOM 1723 N N . LEU A 1 216 ? 23.667 17.453 -10.540 1.00 93.06 216 LEU A N 1
ATOM 1724 C CA . LEU A 1 216 ? 24.649 16.497 -11.058 1.00 93.06 216 LEU A CA 1
ATOM 1725 C C . LEU A 1 216 ? 24.748 16.518 -12.590 1.00 93.06 216 LEU A C 1
ATOM 1727 O O . LEU A 1 216 ? 25.849 16.441 -13.128 1.00 93.06 216 LEU A O 1
ATOM 1731 N N . LEU A 1 217 ? 23.632 16.651 -13.310 1.00 89.94 217 LEU A N 1
ATOM 1732 C CA . LEU A 1 217 ? 23.665 16.679 -14.774 1.00 89.94 217 LEU A CA 1
ATOM 1733 C C . LEU A 1 217 ? 24.225 17.993 -15.333 1.00 89.94 217 LEU A C 1
ATOM 1735 O O . LEU A 1 217 ? 25.082 17.936 -16.213 1.00 89.94 217 LEU A O 1
ATOM 1739 N N . ASN A 1 218 ? 23.769 19.142 -14.826 1.00 89.38 218 ASN A N 1
ATOM 1740 C CA . ASN A 1 218 ? 24.095 20.463 -15.372 1.00 89.38 218 ASN A CA 1
ATOM 1741 C C . ASN A 1 218 ? 25.345 21.077 -14.720 1.00 89.38 218 ASN A C 1
ATOM 1743 O O . ASN A 1 218 ? 26.262 21.488 -15.418 1.00 89.38 218 ASN A O 1
ATOM 1747 N N . THR A 1 219 ? 25.426 21.113 -13.384 1.00 87.69 219 THR A N 1
ATOM 1748 C CA . THR A 1 219 ? 26.527 21.797 -12.675 1.00 87.69 219 THR A CA 1
ATOM 1749 C C . THR A 1 219 ? 27.831 21.009 -12.725 1.00 87.69 219 THR A C 1
ATOM 1751 O O . THR A 1 219 ? 28.886 21.586 -12.963 1.00 87.69 219 THR A O 1
ATOM 1754 N N . PHE A 1 220 ? 27.769 19.690 -12.532 1.00 87.69 220 PHE A N 1
ATOM 1755 C CA . PHE A 1 220 ? 28.935 18.808 -12.685 1.00 87.69 220 PHE A CA 1
ATOM 1756 C C . PHE A 1 220 ? 29.148 18.342 -14.126 1.00 87.69 220 PHE A C 1
ATOM 1758 O O . PHE A 1 220 ? 30.044 17.542 -14.392 1.00 87.69 220 PHE A O 1
ATOM 1765 N N . GLU A 1 221 ? 28.310 18.824 -15.048 1.00 85.69 221 GLU A N 1
ATOM 1766 C CA . GLU A 1 221 ? 28.378 18.523 -16.471 1.00 85.69 221 GLU A CA 1
ATOM 1767 C C . GLU A 1 221 ? 28.416 17.011 -16.766 1.00 85.69 221 GLU A C 1
ATOM 1769 O O . GLU A 1 221 ? 28.995 16.578 -17.766 1.00 85.69 221 GLU A O 1
ATOM 1774 N N . LEU A 1 222 ? 27.784 16.177 -15.921 1.00 84.81 222 LEU A N 1
ATOM 1775 C CA . LEU A 1 222 ? 27.689 14.734 -16.176 1.00 84.81 222 LEU A CA 1
ATOM 1776 C C . LEU A 1 222 ? 26.934 14.450 -17.476 1.00 84.81 222 LEU A C 1
ATOM 1778 O O . LEU A 1 222 ? 27.143 13.406 -18.089 1.00 84.81 222 LEU A O 1
ATOM 1782 N N . GLU A 1 223 ? 26.127 15.391 -17.972 1.00 81.88 223 GLU A N 1
ATOM 1783 C CA . GLU A 1 223 ? 25.582 15.301 -19.325 1.00 81.88 223 GLU A CA 1
ATOM 1784 C C . GLU A 1 223 ? 26.676 15.123 -20.393 1.00 81.88 223 GLU A C 1
ATOM 1786 O O . GLU A 1 223 ? 26.477 14.379 -21.356 1.00 81.88 223 GLU A O 1
ATOM 1791 N N . LYS A 1 224 ? 27.871 15.703 -20.206 1.00 81.06 224 LYS A N 1
ATOM 1792 C CA . LYS A 1 224 ? 29.001 15.576 -21.137 1.00 81.06 224 LYS A CA 1
ATOM 1793 C C . LYS A 1 224 ? 29.583 14.170 -21.143 1.00 81.06 224 LYS A C 1
ATOM 1795 O O . LYS A 1 224 ? 30.238 13.800 -22.112 1.00 81.06 224 LYS A O 1
ATOM 1800 N N . TRP A 1 225 ? 29.298 13.342 -20.137 1.00 78.25 225 TRP A N 1
ATOM 1801 C CA . TRP A 1 225 ? 29.680 11.929 -20.156 1.00 78.25 225 TRP A CA 1
ATOM 1802 C C . TRP A 1 225 ? 28.913 11.146 -21.220 1.00 78.25 225 TRP A C 1
ATOM 1804 O O . TRP A 1 225 ? 29.422 10.130 -21.703 1.00 78.25 225 TRP A O 1
ATOM 1814 N N . SER A 1 226 ? 27.734 11.631 -21.622 1.00 75.12 226 SER A N 1
ATOM 1815 C CA . SER A 1 226 ? 26.999 11.095 -22.771 1.00 75.12 226 SER A CA 1
ATOM 1816 C C . SER A 1 226 ? 27.639 11.474 -24.114 1.00 75.12 226 SER A C 1
ATOM 1818 O O . SER A 1 226 ? 27.395 10.799 -25.115 1.00 75.12 226 SER A O 1
ATOM 1820 N N . SER A 1 227 ? 28.497 12.502 -24.135 1.00 67.81 227 SER A N 1
ATOM 1821 C CA . SER A 1 227 ? 29.293 12.907 -25.294 1.00 67.81 227 SER A CA 1
ATOM 1822 C C . SER A 1 227 ? 30.535 12.021 -25.439 1.00 67.81 227 SER A C 1
ATOM 1824 O O . SER A 1 227 ? 31.257 11.739 -24.479 1.00 67.81 227 SER A O 1
ATOM 1826 N N . GLY A 1 228 ? 30.824 11.601 -26.666 1.00 55.78 228 GLY A N 1
ATOM 1827 C CA . GLY A 1 228 ? 32.032 10.858 -27.013 1.00 55.78 228 GLY A CA 1
ATOM 1828 C C . GLY A 1 228 ? 33.265 11.710 -27.155 1.00 55.78 228 GLY A C 1
ATOM 1829 O O . GLY A 1 228 ? 33.794 11.800 -28.257 1.00 55.78 228 GLY A O 1
ATOM 1830 N N . HIS A 1 229 ? 33.750 12.325 -26.083 1.00 50.44 229 HIS A N 1
ATOM 1831 C CA . HIS A 1 229 ? 35.126 12.796 -26.131 1.00 50.44 229 HIS A CA 1
ATOM 1832 C C . HIS A 1 229 ? 36.033 11.594 -25.854 1.00 50.44 229 HIS A C 1
ATOM 1834 O O . HIS A 1 229 ? 36.237 11.203 -24.706 1.00 50.44 229 HIS A O 1
ATOM 1840 N N . SER A 1 230 ? 36.546 10.970 -26.918 1.00 43.56 230 SER A N 1
ATOM 1841 C CA . SER A 1 230 ? 37.783 10.198 -26.797 1.00 43.56 230 SER A CA 1
ATOM 1842 C C . SER A 1 230 ? 38.836 11.131 -26.192 1.00 43.56 230 SER A C 1
ATOM 1844 O O . SER A 1 230 ? 38.945 12.292 -26.587 1.00 43.56 230 SER A O 1
ATOM 1846 N N . LEU A 1 231 ? 39.602 10.659 -25.213 1.00 43.91 231 LEU A N 1
ATOM 1847 C CA . LEU A 1 231 ? 40.691 11.407 -24.570 1.00 43.91 231 LEU A CA 1
ATOM 1848 C C . LEU A 1 231 ? 41.846 11.763 -25.531 1.00 43.91 231 LEU A C 1
ATOM 1850 O O . LEU A 1 231 ? 42.844 12.341 -25.108 1.00 43.91 231 LEU A O 1
ATOM 1854 N N . GLN A 1 232 ? 41.723 11.468 -26.826 1.00 40.81 232 GLN A N 1
ATOM 1855 C CA . GLN A 1 232 ? 42.680 11.871 -27.843 1.00 40.81 232 GLN A CA 1
ATOM 1856 C C . GLN A 1 232 ? 42.290 13.226 -28.444 1.00 40.81 232 GLN A C 1
ATOM 1858 O O . GLN A 1 232 ? 41.408 13.336 -29.293 1.00 40.81 232 GLN A O 1
ATOM 1863 N N . LYS A 1 233 ? 42.988 14.279 -28.001 1.00 50.56 233 LYS A N 1
ATOM 1864 C CA . LYS A 1 233 ? 43.095 15.545 -28.735 1.00 50.56 233 LYS A CA 1
ATOM 1865 C C . LYS A 1 233 ? 43.470 15.240 -30.185 1.00 50.56 233 LYS A C 1
ATOM 1867 O O . LYS A 1 233 ? 44.562 14.742 -30.439 1.00 50.56 233 LYS A O 1
ATOM 1872 N N . THR A 1 234 ? 42.626 15.613 -31.133 1.00 37.69 234 THR A N 1
ATOM 1873 C CA . THR A 1 234 ? 43.088 16.058 -32.450 1.00 37.69 234 THR A CA 1
ATOM 1874 C C . THR A 1 234 ? 42.021 16.942 -33.069 1.00 37.69 234 THR A C 1
ATOM 1876 O O . THR A 1 234 ? 40.901 16.522 -33.346 1.00 37.69 234 THR A O 1
ATOM 1879 N N . SER A 1 235 ? 42.383 18.211 -33.240 1.00 45.62 235 SER A N 1
ATOM 1880 C CA . SER A 1 235 ? 41.680 19.150 -34.096 1.00 45.62 235 SER A CA 1
ATOM 1881 C C . SER A 1 235 ? 41.514 18.534 -35.477 1.00 45.62 235 SER A C 1
ATOM 1883 O O . SER A 1 235 ? 42.514 18.235 -36.120 1.00 45.62 235 SER A O 1
ATOM 1885 N N . THR A 1 236 ? 40.282 18.356 -35.941 1.00 37.38 236 THR A N 1
ATOM 1886 C CA . THR A 1 236 ? 39.748 18.942 -37.184 1.00 37.38 236 THR A CA 1
ATOM 1887 C C . THR A 1 236 ? 38.460 18.236 -37.609 1.00 37.38 236 THR A C 1
ATOM 1889 O O . THR A 1 236 ? 38.379 17.014 -37.651 1.00 37.38 236 THR A O 1
ATOM 1892 N N . LYS A 1 237 ? 37.501 19.077 -38.015 1.00 33.72 237 LYS A N 1
ATOM 1893 C CA . LYS A 1 237 ? 36.231 18.798 -38.700 1.00 33.72 237 LYS A CA 1
ATOM 1894 C C . LYS A 1 237 ? 35.089 18.271 -37.830 1.00 33.72 237 LYS A C 1
ATOM 1896 O O . LYS A 1 237 ? 35.235 17.349 -37.038 1.00 33.72 237 LYS A O 1
ATOM 1901 N N . GLU A 1 238 ? 33.945 18.923 -38.032 1.00 39.19 238 GLU A N 1
ATOM 1902 C CA . GLU A 1 238 ? 32.606 18.683 -37.494 1.00 39.19 238 GLU A CA 1
ATOM 1903 C C . GLU A 1 238 ? 32.130 17.245 -37.742 1.00 39.19 238 GLU A C 1
ATOM 1905 O O . GLU A 1 238 ? 31.222 16.979 -38.526 1.00 39.19 238 GLU A O 1
ATOM 1910 N N . TYR A 1 239 ? 32.745 16.278 -37.071 1.00 38.88 239 TYR A N 1
ATOM 1911 C CA . TYR A 1 239 ? 32.259 14.911 -37.051 1.00 38.88 239 TYR A CA 1
ATOM 1912 C C . TYR A 1 239 ? 31.063 14.867 -36.101 1.00 38.88 239 TYR A C 1
ATOM 1914 O O . TYR A 1 239 ? 31.215 14.715 -34.893 1.00 38.88 239 TYR A O 1
ATOM 1922 N N . ASN A 1 240 ? 29.884 15.135 -36.670 1.00 40.31 240 ASN A N 1
ATOM 1923 C CA . ASN A 1 240 ? 28.547 14.945 -36.117 1.00 40.31 240 ASN A CA 1
ATOM 1924 C C . ASN A 1 240 ? 28.472 14.952 -34.585 1.00 40.31 240 ASN A C 1
ATOM 1926 O O . ASN A 1 240 ? 28.505 13.915 -33.921 1.00 40.31 240 ASN A O 1
ATOM 1930 N N . LYS A 1 241 ? 28.216 16.144 -34.040 1.00 40.78 241 LYS A N 1
ATOM 1931 C CA . LYS A 1 241 ? 27.695 16.394 -32.687 1.00 40.78 241 LYS A CA 1
ATOM 1932 C C . LYS A 1 241 ? 26.275 15.814 -32.513 1.00 40.78 241 LYS A C 1
ATOM 1934 O O . LYS A 1 241 ? 25.403 16.441 -31.920 1.00 40.78 241 LYS A O 1
ATOM 1939 N N . GLN A 1 242 ? 25.994 14.631 -33.054 1.00 45.22 242 GLN A N 1
ATOM 1940 C CA . GLN A 1 242 ? 24.781 13.885 -32.764 1.00 45.22 242 GLN A CA 1
ATOM 1941 C C . GLN A 1 242 ? 25.018 13.189 -31.427 1.00 45.22 242 GLN A C 1
ATOM 1943 O O . GLN A 1 242 ? 25.504 12.062 -31.356 1.00 45.22 242 GLN A O 1
ATOM 1948 N N . LEU A 1 243 ? 24.725 13.905 -30.337 1.00 53.03 243 LEU A N 1
ATOM 1949 C CA . LEU A 1 243 ? 24.602 13.266 -29.033 1.00 53.03 243 LEU A CA 1
ATOM 1950 C C . LEU A 1 243 ? 23.558 12.162 -29.178 1.00 53.03 243 LEU A C 1
ATOM 1952 O O . LEU A 1 243 ? 22.379 12.455 -29.373 1.00 53.03 243 LEU A O 1
ATOM 1956 N N . SER A 1 244 ? 23.994 10.905 -29.123 1.00 66.94 244 SER A N 1
ATOM 1957 C CA . SER A 1 244 ? 23.080 9.772 -29.192 1.00 66.94 244 SER A CA 1
ATOM 1958 C C . SER A 1 244 ? 22.084 9.905 -28.042 1.00 66.94 244 SER A C 1
ATOM 1960 O O . SER A 1 244 ? 22.469 9.894 -26.869 1.00 66.94 244 SER A O 1
ATOM 1962 N N . ALA A 1 245 ? 20.800 10.075 -28.367 1.00 77.12 245 ALA A N 1
ATOM 1963 C CA . ALA A 1 245 ? 19.744 10.243 -27.369 1.00 77.12 245 ALA A CA 1
ATOM 1964 C C . ALA A 1 245 ? 19.717 9.070 -26.376 1.00 77.12 245 ALA A C 1
ATOM 1966 O O . ALA A 1 245 ? 19.383 9.242 -25.210 1.00 77.12 245 ALA A O 1
ATOM 1967 N N . ILE A 1 246 ? 20.156 7.893 -26.819 1.00 81.06 246 ILE A N 1
ATOM 1968 C CA . ILE A 1 246 ? 20.239 6.668 -26.022 1.00 81.06 246 ILE A CA 1
ATOM 1969 C C . ILE A 1 246 ? 21.319 6.780 -24.936 1.00 81.06 246 ILE A C 1
ATOM 1971 O O . ILE A 1 246 ? 21.072 6.427 -23.784 1.00 81.06 246 ILE A O 1
ATOM 1975 N N . CYS A 1 247 ? 22.480 7.367 -25.245 1.00 81.56 247 CYS A N 1
ATOM 1976 C CA . CYS A 1 247 ? 23.508 7.638 -24.236 1.00 81.56 247 CYS A CA 1
ATOM 1977 C C . CYS A 1 247 ? 23.024 8.662 -23.196 1.00 81.56 247 CYS A C 1
ATOM 1979 O O . CYS A 1 247 ? 23.342 8.528 -22.015 1.00 81.56 247 CYS A O 1
ATOM 1981 N N . ARG A 1 248 ? 22.215 9.654 -23.602 1.00 86.00 248 ARG A N 1
ATOM 1982 C CA . ARG A 1 248 ? 21.580 10.599 -22.663 1.00 86.00 248 ARG A CA 1
ATOM 1983 C C . ARG A 1 248 ? 20.573 9.903 -21.750 1.00 86.00 248 ARG A C 1
ATOM 1985 O O . ARG A 1 248 ? 20.593 10.148 -20.549 1.00 86.00 248 ARG A O 1
ATOM 1992 N N . ILE A 1 249 ? 19.733 9.020 -22.297 1.00 88.00 249 ILE A N 1
ATOM 1993 C CA . ILE A 1 249 ? 18.781 8.214 -21.514 1.00 88.00 249 ILE A CA 1
ATOM 1994 C C . ILE A 1 249 ? 19.533 7.348 -20.498 1.00 88.00 249 ILE A C 1
ATOM 1996 O O . ILE A 1 249 ? 19.130 7.285 -19.339 1.00 88.00 249 ILE A O 1
ATOM 2000 N N . SER A 1 250 ? 20.652 6.732 -20.890 1.00 89.19 250 SER A N 1
ATOM 2001 C CA . SER A 1 250 ? 21.475 5.929 -19.981 1.00 89.19 250 SER A CA 1
ATOM 2002 C C . SER A 1 250 ? 22.057 6.755 -18.831 1.00 89.19 250 SER A C 1
ATOM 2004 O O . SER A 1 250 ? 21.817 6.428 -17.673 1.00 89.19 250 SER A O 1
ATOM 2006 N N . VAL A 1 251 ? 22.763 7.854 -19.121 1.00 90.06 251 VAL A N 1
ATOM 2007 C CA . VAL A 1 251 ? 23.365 8.696 -18.070 1.00 90.06 251 VAL A CA 1
ATOM 2008 C C . VAL A 1 251 ? 22.287 9.331 -17.186 1.00 90.06 251 VAL A C 1
ATOM 2010 O O . VAL A 1 251 ? 22.407 9.313 -15.963 1.00 90.06 251 VAL A O 1
ATOM 2013 N N . GLY A 1 252 ? 21.202 9.833 -17.782 1.00 91.44 252 GLY A N 1
ATOM 2014 C CA . GLY A 1 252 ? 20.086 10.426 -17.046 1.00 91.44 252 GLY A CA 1
ATOM 2015 C C . GLY A 1 252 ? 19.389 9.426 -16.121 1.00 91.44 252 GLY A C 1
ATOM 2016 O O . GLY A 1 252 ? 19.187 9.719 -14.943 1.00 91.44 252 GLY A O 1
ATOM 2017 N N . SER A 1 253 ? 19.071 8.225 -16.619 1.00 91.38 253 SER A N 1
ATOM 2018 C CA . SER A 1 253 ? 18.470 7.165 -15.797 1.00 91.38 253 SER A CA 1
ATOM 2019 C C . SER A 1 253 ? 19.422 6.663 -14.709 1.00 91.38 253 SER A C 1
ATOM 2021 O O . SER A 1 253 ? 18.972 6.429 -13.591 1.00 91.38 253 SER A O 1
ATOM 2023 N N . LEU A 1 254 ? 20.731 6.581 -14.977 1.00 92.31 254 LEU A N 1
ATOM 2024 C CA . LEU A 1 254 ? 21.738 6.214 -13.977 1.00 92.31 254 LEU A CA 1
ATOM 2025 C C . LEU A 1 254 ? 21.768 7.195 -12.814 1.00 92.31 254 LEU A C 1
ATOM 2027 O O . LEU A 1 254 ? 21.637 6.785 -11.665 1.00 92.31 254 LEU A O 1
ATOM 2031 N N . VAL A 1 255 ? 21.915 8.488 -13.116 1.00 93.50 255 VAL A N 1
ATOM 2032 C CA . VAL A 1 255 ? 21.956 9.546 -12.101 1.00 93.50 255 VAL A CA 1
ATOM 2033 C C . VAL A 1 255 ? 20.655 9.544 -11.301 1.00 93.50 255 VAL A C 1
ATOM 2035 O O . VAL A 1 255 ? 20.691 9.561 -10.071 1.00 93.50 255 VAL A O 1
ATOM 2038 N N . TYR A 1 256 ? 19.508 9.429 -11.977 1.00 92.19 256 TYR A N 1
ATOM 2039 C CA . TYR A 1 256 ? 18.207 9.364 -11.317 1.00 92.19 256 TYR A CA 1
ATOM 2040 C C . TYR A 1 256 ? 18.092 8.168 -10.357 1.00 92.19 256 TYR A C 1
ATOM 2042 O O . TYR A 1 256 ? 17.701 8.345 -9.201 1.00 92.19 256 TYR A O 1
ATOM 2050 N N . ILE A 1 257 ? 18.464 6.961 -10.801 1.00 90.12 257 ILE A N 1
ATOM 2051 C CA . ILE A 1 257 ? 18.406 5.738 -9.985 1.00 90.12 257 ILE A CA 1
ATOM 2052 C C . ILE A 1 257 ? 19.382 5.820 -8.808 1.00 90.12 257 ILE A C 1
ATOM 2054 O O . ILE A 1 257 ? 19.004 5.485 -7.689 1.00 90.12 257 ILE A O 1
ATOM 2058 N N . VAL A 1 258 ? 20.612 6.297 -9.021 1.00 92.50 258 VAL A N 1
ATOM 2059 C CA . VAL A 1 258 ? 21.624 6.413 -7.959 1.00 92.50 258 VAL A CA 1
ATOM 2060 C C . VAL A 1 258 ? 21.169 7.374 -6.863 1.00 92.50 258 VAL A C 1
ATOM 2062 O O . VAL A 1 258 ? 21.260 7.035 -5.683 1.00 92.50 258 VAL A O 1
ATOM 2065 N N . ILE A 1 259 ? 20.626 8.542 -7.219 1.00 92.69 259 ILE A N 1
ATOM 2066 C CA . ILE A 1 259 ? 20.089 9.486 -6.226 1.00 92.69 259 ILE A CA 1
ATOM 2067 C C . ILE A 1 259 ? 18.884 8.877 -5.502 1.00 92.69 259 ILE A C 1
ATOM 2069 O O . ILE A 1 259 ? 18.821 8.954 -4.277 1.00 92.69 259 ILE A O 1
ATOM 2073 N N . ALA A 1 260 ? 17.967 8.220 -6.222 1.00 87.81 260 ALA A N 1
ATOM 2074 C CA . ALA A 1 260 ? 16.796 7.588 -5.613 1.00 87.81 260 ALA A CA 1
ATOM 2075 C C . ALA A 1 260 ? 17.201 6.492 -4.612 1.00 87.81 260 ALA A C 1
ATOM 2077 O O . ALA A 1 260 ? 16.699 6.459 -3.490 1.00 87.81 260 ALA A O 1
ATOM 2078 N N . LEU A 1 261 ? 18.159 5.633 -4.978 1.00 87.50 261 LEU A N 1
ATOM 2079 C CA . LEU A 1 261 ? 18.723 4.620 -4.083 1.00 87.50 261 LEU A CA 1
ATOM 2080 C C . LEU A 1 261 ? 19.405 5.263 -2.876 1.00 87.50 261 LEU A C 1
ATOM 2082 O O . LEU A 1 261 ? 19.195 4.817 -1.752 1.00 87.50 261 LEU A O 1
ATOM 2086 N N . SER A 1 262 ? 20.163 6.339 -3.085 1.00 90.44 262 SER A N 1
ATOM 2087 C CA . SER A 1 262 ? 20.845 7.060 -2.006 1.00 90.44 262 SER A CA 1
ATOM 2088 C C . SER A 1 262 ? 19.844 7.675 -1.025 1.00 90.44 262 SER A C 1
ATOM 2090 O O . SER A 1 262 ? 20.027 7.555 0.184 1.00 90.44 262 SER A O 1
ATOM 2092 N N . GLN A 1 263 ? 18.742 8.252 -1.518 1.00 88.88 263 GLN A N 1
ATOM 2093 C CA . GLN A 1 263 ? 17.643 8.739 -0.680 1.00 88.88 263 GLN A CA 1
ATOM 2094 C C . GLN A 1 263 ? 16.967 7.605 0.092 1.00 88.88 263 GLN A C 1
ATOM 2096 O O . GLN A 1 263 ? 16.725 7.752 1.286 1.00 88.88 263 GLN A O 1
ATOM 2101 N N . ILE A 1 264 ? 16.694 6.463 -0.549 1.00 83.75 264 ILE A N 1
ATOM 2102 C CA . ILE A 1 264 ? 16.093 5.297 0.117 1.00 83.75 264 ILE A CA 1
ATOM 2103 C C . ILE A 1 264 ? 17.009 4.775 1.228 1.00 83.75 264 ILE A C 1
ATOM 2105 O O . ILE A 1 264 ? 16.534 4.500 2.331 1.00 83.75 264 ILE A O 1
ATOM 2109 N N . LEU A 1 265 ? 18.311 4.652 0.959 1.00 85.62 265 LEU A N 1
ATOM 2110 C CA . LEU A 1 265 ? 19.301 4.201 1.937 1.00 85.62 265 LEU A CA 1
ATOM 2111 C C . LEU A 1 265 ? 19.418 5.195 3.095 1.00 85.62 265 LEU A C 1
ATOM 2113 O O . LEU A 1 265 ? 19.315 4.787 4.249 1.00 85.62 265 LEU A O 1
ATOM 2117 N N . PHE A 1 266 ? 19.548 6.492 2.802 1.00 88.81 266 PHE A N 1
ATOM 2118 C CA . PHE A 1 266 ? 19.563 7.550 3.813 1.00 88.81 266 PHE A CA 1
ATOM 2119 C C . PHE A 1 266 ? 18.300 7.502 4.680 1.00 88.81 266 PHE A C 1
ATOM 2121 O O . PHE A 1 266 ? 18.369 7.498 5.908 1.00 88.81 266 PHE A O 1
ATOM 2128 N N . HIS A 1 267 ? 17.133 7.390 4.051 1.00 85.06 267 HIS A N 1
ATOM 2129 C CA . HIS A 1 267 ? 15.865 7.352 4.759 1.00 85.06 267 HIS A CA 1
ATOM 2130 C C . HIS A 1 267 ? 15.743 6.115 5.658 1.00 85.06 267 HIS A C 1
ATOM 2132 O O . HIS A 1 267 ? 15.359 6.222 6.820 1.00 85.06 267 HIS A O 1
ATOM 2138 N N . LYS A 1 268 ? 16.104 4.935 5.143 1.00 81.31 268 LYS A N 1
ATOM 2139 C CA . LYS A 1 268 ? 16.009 3.670 5.880 1.00 81.31 268 LYS A CA 1
ATOM 2140 C C . LYS A 1 268 ? 17.007 3.594 7.037 1.00 81.31 268 LYS A C 1
ATOM 2142 O O . LYS A 1 268 ? 16.633 3.184 8.130 1.00 81.31 268 LYS A O 1
ATOM 2147 N N . PHE A 1 269 ? 18.270 3.940 6.797 1.00 85.56 269 PHE A N 1
ATOM 2148 C CA . PHE A 1 269 ? 19.344 3.722 7.769 1.00 85.56 269 PHE A CA 1
ATOM 2149 C C . PHE A 1 269 ? 19.547 4.886 8.734 1.00 85.56 269 PHE A C 1
ATOM 2151 O O . PHE A 1 269 ? 19.966 4.648 9.864 1.00 85.56 269 PHE A O 1
ATOM 2158 N N . ILE A 1 270 ? 19.252 6.117 8.312 1.00 86.69 270 ILE A N 1
ATOM 2159 C CA . ILE A 1 270 ? 19.504 7.323 9.107 1.00 86.69 270 ILE A CA 1
ATOM 2160 C C . ILE A 1 270 ? 18.178 7.898 9.595 1.00 86.69 270 ILE A C 1
ATOM 2162 O O . ILE A 1 270 ? 17.945 7.944 10.799 1.00 86.69 270 ILE A O 1
ATOM 2166 N N . TYR A 1 271 ? 17.275 8.279 8.687 1.00 85.31 271 TYR A N 1
ATOM 2167 C CA . TYR A 1 271 ? 16.048 8.983 9.078 1.00 85.31 271 TYR A CA 1
ATOM 2168 C C . TYR A 1 271 ? 15.137 8.133 9.976 1.00 85.31 271 TYR A C 1
ATOM 2170 O O . TYR A 1 271 ? 14.795 8.559 11.076 1.00 85.31 271 TYR A O 1
ATOM 2178 N N . MET A 1 272 ? 14.778 6.921 9.547 1.00 81.25 272 MET A N 1
ATOM 2179 C CA . MET A 1 272 ? 13.866 6.058 10.309 1.00 81.25 272 MET A CA 1
ATOM 2180 C C . MET A 1 272 ? 14.481 5.553 11.613 1.00 81.25 272 MET A C 1
ATOM 2182 O O . MET A 1 272 ? 13.780 5.433 12.610 1.00 81.25 272 MET A O 1
ATOM 2186 N N . ARG A 1 273 ? 15.790 5.278 11.622 1.00 79.94 273 ARG A N 1
ATOM 2187 C CA . ARG A 1 273 ? 16.461 4.693 12.787 1.00 79.94 273 ARG A CA 1
ATOM 2188 C C . ARG A 1 273 ? 16.829 5.719 13.858 1.00 79.94 273 ARG A C 1
ATOM 2190 O O . ARG A 1 273 ? 16.829 5.371 15.031 1.00 79.94 273 ARG A O 1
ATOM 2197 N N . ILE A 1 274 ? 17.199 6.935 13.457 1.00 81.88 274 ILE A N 1
ATOM 2198 C CA . ILE A 1 274 ? 17.739 7.949 14.376 1.00 81.88 274 ILE A CA 1
ATOM 2199 C C . ILE A 1 274 ? 16.706 9.031 14.680 1.00 81.88 274 ILE A C 1
ATOM 2201 O O . ILE A 1 274 ? 16.651 9.517 15.804 1.00 81.88 274 ILE A O 1
ATOM 2205 N N . ILE A 1 275 ? 15.908 9.433 13.688 1.00 81.19 275 ILE A N 1
ATOM 2206 C CA . ILE A 1 275 ? 15.032 10.598 13.820 1.00 81.19 275 ILE A CA 1
ATOM 2207 C C . ILE A 1 275 ? 13.620 10.155 14.168 1.00 81.19 275 ILE A C 1
ATOM 2209 O O . ILE A 1 275 ? 13.093 10.544 15.209 1.00 81.19 275 ILE A O 1
ATOM 2213 N N . LYS A 1 276 ? 12.962 9.421 13.263 1.00 76.62 276 LYS A N 1
ATOM 2214 C CA . LYS A 1 276 ? 11.522 9.201 13.382 1.00 76.62 276 LYS A CA 1
ATOM 2215 C C . LYS A 1 276 ? 11.005 8.069 12.505 1.00 76.62 276 LYS A C 1
ATOM 2217 O O . LYS A 1 276 ? 11.043 8.177 11.278 1.00 76.62 276 LYS A O 1
ATOM 2222 N N . ASP A 1 277 ? 10.403 7.059 13.128 1.00 82.31 277 ASP A N 1
ATOM 2223 C CA . ASP A 1 277 ? 9.490 6.150 12.438 1.00 82.31 277 ASP A CA 1
ATOM 2224 C C . ASP A 1 277 ? 8.050 6.647 12.592 1.00 82.31 277 ASP A C 1
ATOM 2226 O O . ASP A 1 277 ? 7.429 6.561 13.651 1.00 82.31 277 ASP A O 1
ATOM 2230 N N . LYS A 1 278 ? 7.527 7.206 11.499 1.00 82.56 278 LYS A N 1
ATOM 2231 C CA . LYS A 1 278 ? 6.187 7.788 11.447 1.00 82.56 278 LYS A CA 1
ATOM 2232 C C . LYS A 1 278 ? 5.066 6.765 11.596 1.00 82.56 278 LYS A C 1
ATOM 2234 O O . LYS A 1 278 ? 4.005 7.120 12.101 1.00 82.56 278 LYS A O 1
ATOM 2239 N N . LEU A 1 279 ? 5.276 5.529 11.145 1.00 81.69 279 LEU A N 1
ATOM 2240 C CA . LEU A 1 279 ? 4.243 4.502 11.217 1.00 81.69 279 LEU A CA 1
ATOM 2241 C C . LEU A 1 279 ? 4.162 3.929 12.634 1.00 81.69 279 LEU A C 1
ATOM 2243 O O . LEU A 1 279 ? 3.057 3.777 13.147 1.00 81.69 279 LEU A O 1
ATOM 2247 N N . HIS A 1 280 ? 5.303 3.692 13.289 1.00 84.38 280 HIS A N 1
ATOM 2248 C CA . HIS A 1 280 ? 5.319 3.292 14.701 1.00 84.38 280 HIS A CA 1
ATOM 2249 C C . HIS A 1 280 ? 4.737 4.377 15.617 1.00 84.38 280 HIS A C 1
ATOM 2251 O O . HIS A 1 280 ? 3.845 4.068 16.399 1.00 84.38 280 HIS A O 1
ATOM 2257 N N . GLU A 1 281 ? 5.116 5.651 15.435 1.00 88.31 281 GLU A N 1
ATOM 2258 C CA . GLU A 1 281 ? 4.532 6.776 16.194 1.00 88.31 281 GLU A CA 1
ATOM 2259 C C . GLU A 1 281 ? 3.000 6.818 16.073 1.00 88.31 281 GLU A C 1
ATOM 2261 O O . GLU A 1 281 ? 2.294 7.115 17.034 1.00 88.31 281 GLU A O 1
ATOM 2266 N N . PHE A 1 282 ? 2.468 6.508 14.890 1.00 91.19 282 PHE A N 1
ATOM 2267 C CA . PHE A 1 282 ? 1.027 6.479 14.676 1.00 91.19 282 PHE A CA 1
ATOM 2268 C C . PHE A 1 282 ? 0.333 5.316 15.382 1.00 91.19 282 PHE A C 1
ATOM 2270 O O . PHE A 1 282 ? -0.747 5.498 15.942 1.00 91.19 282 PHE A O 1
ATOM 2277 N N . VAL A 1 283 ? 0.935 4.126 15.353 1.00 90.62 283 VAL A N 1
ATOM 2278 C CA . VAL A 1 283 ? 0.419 2.958 16.079 1.00 90.62 283 VAL A CA 1
ATOM 2279 C C . VAL A 1 283 ? 0.428 3.234 17.585 1.00 90.62 283 VAL A C 1
ATOM 2281 O O . VAL A 1 283 ? -0.581 2.996 18.250 1.00 90.62 283 VAL A O 1
ATOM 2284 N N . ASP A 1 284 ? 1.502 3.839 18.095 1.00 89.88 284 ASP A N 1
ATOM 2285 C CA . ASP A 1 284 ? 1.607 4.265 19.491 1.00 89.88 284 ASP A CA 1
ATOM 2286 C C . ASP A 1 284 ? 0.522 5.286 19.852 1.00 89.88 284 ASP A C 1
ATOM 2288 O O . ASP A 1 284 ? -0.180 5.126 20.857 1.00 89.88 284 ASP A O 1
ATOM 2292 N N . LEU A 1 285 ? 0.316 6.296 18.999 1.00 92.00 285 LEU A N 1
ATOM 2293 C CA . LEU A 1 285 ? -0.746 7.287 19.165 1.00 92.00 285 LEU A CA 1
ATOM 2294 C C . LEU A 1 285 ? -2.134 6.637 19.210 1.00 92.00 285 LEU A C 1
ATOM 2296 O O . LEU A 1 285 ? -2.965 7.055 20.017 1.00 92.00 285 LEU A O 1
ATOM 2300 N N . CYS A 1 286 ? -2.385 5.621 18.380 1.00 92.94 286 CYS A N 1
ATOM 2301 C CA . CYS A 1 286 ? -3.638 4.867 18.393 1.00 92.94 286 CYS A CA 1
ATOM 2302 C C . CYS A 1 286 ? -3.857 4.186 19.753 1.00 92.94 286 CYS A C 1
ATOM 2304 O O . CYS A 1 286 ? -4.926 4.353 20.338 1.00 92.94 286 CYS A O 1
ATOM 2306 N N . SER A 1 287 ? -2.843 3.493 20.297 1.00 91.12 287 SER A N 1
ATOM 2307 C CA . SER A 1 287 ? -2.937 2.865 21.628 1.00 91.12 287 SER A CA 1
ATOM 2308 C C . SER A 1 287 ? -3.131 3.863 22.762 1.00 91.12 287 SER A C 1
ATOM 2310 O O . SER A 1 287 ? -3.991 3.652 23.614 1.00 91.12 287 SER A O 1
ATOM 2312 N N . VAL A 1 288 ? -2.385 4.970 22.761 1.00 90.69 288 VAL A N 1
ATOM 2313 C CA . VAL A 1 288 ? -2.498 6.005 23.798 1.00 90.69 288 VAL A CA 1
ATOM 2314 C C . VAL A 1 288 ? -3.862 6.696 23.740 1.00 90.69 288 VAL A C 1
ATOM 2316 O O . VAL A 1 288 ? -4.459 6.978 24.776 1.00 90.69 288 VAL A O 1
ATOM 2319 N N . SER A 1 289 ? -4.390 6.919 22.535 1.00 92.00 289 SER A N 1
ATOM 2320 C CA . SER A 1 289 ? -5.695 7.559 22.323 1.00 92.00 289 SER A CA 1
ATOM 2321 C C . SER A 1 289 ? -6.881 6.606 22.501 1.00 92.00 289 SER A C 1
ATOM 2323 O O . SER A 1 289 ? -8.021 7.049 22.378 1.00 92.00 289 SER A O 1
ATOM 2325 N N . ASN A 1 290 ? -6.645 5.315 22.764 1.00 93.44 290 ASN A N 1
ATOM 2326 C CA . ASN A 1 290 ? -7.679 4.281 22.874 1.00 93.44 290 ASN A CA 1
ATOM 2327 C C . ASN A 1 290 ? -8.587 4.191 21.625 1.00 93.44 290 ASN A C 1
ATOM 2329 O O . ASN A 1 290 ? -9.796 3.968 21.727 1.00 93.44 290 ASN A O 1
ATOM 2333 N N . VAL A 1 291 ? -8.011 4.398 20.436 1.00 94.62 291 VAL A N 1
ATOM 2334 C CA . VAL A 1 291 ? -8.716 4.377 19.146 1.00 94.62 291 VAL A CA 1
ATOM 2335 C C . VAL A 1 291 ? -8.028 3.387 18.215 1.00 94.62 291 VAL A C 1
ATOM 2337 O O . VAL A 1 291 ? -6.836 3.486 17.953 1.00 94.62 291 VAL A O 1
ATOM 2340 N N . SER A 1 292 ? -8.781 2.432 17.672 1.00 94.94 292 SER A N 1
ATOM 2341 C CA . SER A 1 292 ? -8.288 1.498 16.651 1.00 94.94 292 SER A CA 1
ATOM 2342 C C . SER A 1 292 ? -8.671 1.938 15.246 1.00 94.94 292 SER A C 1
ATOM 2344 O O . SER A 1 292 ? -9.707 2.566 15.043 1.00 94.94 292 SER A O 1
ATOM 2346 N N . VAL A 1 293 ? -7.868 1.561 14.254 1.00 93.88 293 VAL A N 1
ATOM 2347 C CA . VAL A 1 293 ? -8.132 1.884 12.846 1.00 93.88 293 VAL A CA 1
ATOM 2348 C C . VAL A 1 293 ? -8.552 0.622 12.115 1.00 93.88 293 VAL A C 1
ATOM 2350 O O . VAL A 1 293 ? -7.815 -0.360 12.080 1.00 93.88 293 VAL A O 1
ATOM 2353 N N . PHE A 1 294 ? -9.730 0.655 11.504 1.00 93.69 294 PHE A N 1
ATOM 2354 C CA . PHE A 1 294 ? -10.274 -0.437 10.710 1.00 93.69 294 PHE A CA 1
ATOM 2355 C C . PHE A 1 294 ? -10.443 0.029 9.262 1.00 93.69 294 PHE A C 1
ATOM 2357 O O . PHE A 1 294 ? -11.259 0.901 8.970 1.00 93.69 294 PHE A O 1
ATOM 2364 N N . CYS A 1 295 ? -9.659 -0.533 8.345 1.00 91.56 295 CYS A N 1
ATOM 2365 C CA . CYS A 1 295 ? -9.586 -0.092 6.955 1.00 91.56 295 CYS A CA 1
ATOM 2366 C C . CYS A 1 295 ? -9.995 -1.215 5.998 1.00 91.56 295 CYS A C 1
ATOM 2368 O O . CYS A 1 295 ? -9.331 -2.247 5.929 1.00 91.56 295 CYS A O 1
ATOM 2370 N N . PHE A 1 296 ? -11.051 -1.007 5.212 1.00 89.81 296 PHE A N 1
ATOM 2371 C CA . PHE A 1 296 ? -11.426 -1.894 4.112 1.00 89.81 296 PHE A CA 1
ATOM 2372 C C . PHE A 1 296 ? -10.798 -1.408 2.803 1.00 89.81 296 PHE A C 1
ATOM 2374 O O . PHE A 1 296 ? -11.179 -0.371 2.257 1.00 89.81 296 PHE A O 1
ATOM 2381 N N . LYS A 1 297 ? -9.877 -2.206 2.253 1.00 85.75 297 LYS A N 1
ATOM 2382 C CA . LYS A 1 297 ? -9.321 -1.999 0.905 1.00 85.75 297 LYS A CA 1
ATOM 2383 C C . LYS A 1 297 ? -10.188 -2.670 -0.163 1.00 85.75 297 LYS A C 1
ATOM 2385 O O . LYS A 1 297 ? -10.411 -2.125 -1.240 1.00 85.75 297 LYS A O 1
ATOM 2390 N N . ASN A 1 298 ? -10.683 -3.867 0.139 1.00 88.38 298 ASN A N 1
ATOM 2391 C CA . ASN A 1 298 ? -11.570 -4.669 -0.697 1.00 88.38 298 ASN A CA 1
ATOM 2392 C C . ASN A 1 298 ? -12.694 -5.262 0.169 1.00 88.38 298 ASN A C 1
ATOM 2394 O O . ASN A 1 298 ? -12.715 -5.101 1.386 1.00 88.38 298 ASN A O 1
ATOM 2398 N N . LYS A 1 299 ? -13.649 -5.970 -0.448 1.00 89.75 299 LYS A N 1
ATOM 2399 C CA . LYS A 1 299 ? -14.808 -6.530 0.270 1.00 89.75 299 LYS A CA 1
ATOM 2400 C C . LYS A 1 299 ? -14.412 -7.536 1.363 1.00 89.75 299 LYS A C 1
ATOM 2402 O O . LYS A 1 299 ? -14.975 -7.492 2.447 1.00 89.75 299 LYS A O 1
ATOM 2407 N N . LYS A 1 300 ? -13.470 -8.433 1.074 1.00 90.88 300 LYS A N 1
ATOM 2408 C CA . LYS A 1 300 ? -12.967 -9.459 1.999 1.00 90.88 300 LYS A CA 1
ATOM 2409 C C . LYS A 1 300 ? -11.579 -9.131 2.556 1.00 90.88 300 LYS A C 1
ATOM 2411 O O . LYS A 1 300 ? -11.029 -9.955 3.265 1.00 90.88 300 LYS A O 1
ATOM 2416 N N . PHE A 1 301 ? -10.976 -7.988 2.223 1.00 90.31 301 PHE A N 1
ATOM 2417 C CA . PHE A 1 301 ? -9.585 -7.701 2.595 1.00 90.31 301 PHE A CA 1
ATOM 2418 C C . PHE A 1 301 ? -9.383 -6.262 3.061 1.00 90.31 301 PHE A C 1
ATOM 2420 O O . PHE A 1 301 ? -9.957 -5.324 2.500 1.00 90.31 301 PHE A O 1
ATOM 2427 N N . GLY A 1 302 ? -8.521 -6.081 4.053 1.00 89.44 302 GLY A N 1
ATOM 2428 C CA . GLY A 1 302 ? -8.254 -4.779 4.645 1.00 89.44 302 GLY A CA 1
ATOM 2429 C C . GLY A 1 302 ? -7.056 -4.774 5.585 1.00 89.44 302 GLY A C 1
ATOM 2430 O O . GLY A 1 302 ? -6.299 -5.741 5.653 1.00 89.44 302 GLY A O 1
ATOM 2431 N N . TYR A 1 303 ? -6.937 -3.701 6.358 1.00 90.75 303 TYR A N 1
ATOM 2432 C CA . TYR A 1 303 ? -5.910 -3.550 7.382 1.00 90.75 303 TYR A CA 1
ATOM 2433 C C . TYR A 1 303 ? -6.503 -3.081 8.705 1.00 90.75 303 TYR A C 1
ATOM 2435 O O . TYR A 1 303 ? -7.384 -2.220 8.728 1.00 90.75 303 TYR A O 1
ATOM 2443 N N . TYR A 1 304 ? -6.007 -3.643 9.800 1.00 92.62 304 TYR A N 1
ATOM 2444 C CA . TYR A 1 304 ? -6.428 -3.305 11.150 1.00 92.62 304 TYR A CA 1
ATOM 2445 C C . T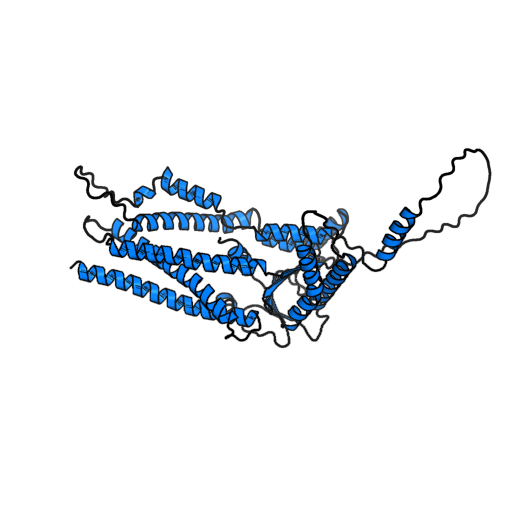YR A 1 304 ? -5.223 -2.869 11.979 1.00 92.62 304 TYR A C 1
ATOM 2447 O O . TYR A 1 304 ? -4.190 -3.538 11.988 1.00 92.62 304 TYR A O 1
ATOM 2455 N N . ILE A 1 305 ? -5.369 -1.747 12.677 1.00 93.00 305 ILE A N 1
ATOM 2456 C CA . ILE A 1 305 ? -4.430 -1.293 13.699 1.00 93.00 305 ILE A CA 1
ATOM 2457 C C . ILE A 1 305 ? -5.158 -1.353 15.032 1.00 93.00 305 ILE A C 1
ATOM 2459 O O . ILE A 1 305 ? -6.153 -0.654 15.242 1.00 93.00 305 ILE A O 1
ATOM 2463 N N . HIS A 1 306 ? -4.647 -2.193 15.922 1.00 92.88 306 HIS A N 1
ATOM 2464 C CA . HIS A 1 306 ? -5.126 -2.334 17.277 1.00 92.88 306 HIS A CA 1
ATOM 2465 C C . HIS A 1 306 ? -4.563 -1.213 18.153 1.00 92.88 306 HIS A C 1
ATOM 2467 O O . HIS A 1 306 ? -3.372 -1.154 18.446 1.00 92.88 306 HIS A O 1
ATOM 2473 N N . GLY A 1 307 ? -5.450 -0.313 18.556 1.00 92.69 307 GLY A N 1
ATOM 2474 C CA . GLY A 1 307 ? -5.157 0.834 19.410 1.00 92.69 307 GLY A CA 1
ATOM 2475 C C . GLY A 1 307 ? -6.003 0.845 20.676 1.00 92.69 307 GLY A C 1
ATOM 2476 O O . GLY A 1 307 ? -6.421 1.908 21.114 1.00 92.69 307 GLY A O 1
ATOM 2477 N N . ARG A 1 308 ? -6.343 -0.319 21.238 1.00 92.06 308 ARG A N 1
ATOM 2478 C CA . ARG A 1 308 ? -6.988 -0.364 22.554 1.00 92.06 308 ARG A CA 1
ATOM 2479 C C . ARG A 1 308 ? -5.929 -0.065 23.613 1.00 92.06 308 ARG A C 1
ATOM 2481 O O . ARG A 1 308 ? -4.886 -0.710 23.639 1.00 92.06 308 ARG A O 1
ATOM 2488 N N . SER A 1 309 ? -6.190 0.919 24.467 1.00 90.50 309 SER A N 1
ATOM 2489 C CA . SER A 1 309 ? -5.279 1.260 25.560 1.00 90.50 309 SER A CA 1
ATOM 2490 C C . SER A 1 309 ? -5.235 0.109 26.574 1.00 90.50 309 SER A C 1
ATOM 2492 O O . SER A 1 309 ? -6.307 -0.368 26.970 1.00 90.50 309 SER A O 1
ATOM 2494 N N . PRO A 1 310 ? -4.050 -0.303 27.066 1.00 86.31 310 PRO A N 1
ATOM 2495 C CA . PRO A 1 310 ? -3.927 -1.288 28.144 1.00 86.31 310 PRO A CA 1
ATOM 2496 C C . PRO A 1 310 ? -4.706 -0.913 29.409 1.00 86.31 310 PRO A C 1
ATOM 2498 O O . PRO A 1 310 ? -5.220 -1.778 30.114 1.00 86.31 310 PRO A O 1
ATOM 2501 N N . ASN A 1 311 ? -4.833 0.391 29.675 1.00 85.06 311 ASN A N 1
ATOM 2502 C CA . ASN A 1 311 ? -5.549 0.920 30.836 1.00 85.06 311 ASN A CA 1
ATOM 2503 C C . ASN A 1 311 ? -7.069 1.031 30.604 1.00 85.06 311 ASN A C 1
ATOM 2505 O O . ASN A 1 311 ? -7.821 1.288 31.540 1.00 85.06 311 ASN A O 1
ATOM 2509 N N . GLY A 1 312 ? -7.541 0.835 29.367 1.00 83.69 312 GLY A N 1
ATOM 2510 C CA . GLY A 1 312 ? -8.960 0.818 28.995 1.00 83.69 312 GLY A CA 1
ATOM 2511 C C . GLY A 1 312 ? -9.632 2.185 28.822 1.00 83.69 312 GLY A C 1
ATOM 2512 O O . GLY A 1 312 ? -10.739 2.237 28.288 1.00 83.69 312 GLY A O 1
ATOM 2513 N N . TYR A 1 313 ? -8.980 3.277 29.225 1.00 86.62 313 TYR A N 1
ATOM 2514 C CA . TYR A 1 313 ? -9.431 4.656 29.020 1.00 86.62 313 TYR A CA 1
ATOM 2515 C C . TYR A 1 313 ? -8.246 5.582 28.725 1.00 86.62 313 TYR A C 1
ATOM 2517 O O . TYR A 1 313 ? -7.098 5.254 29.036 1.00 86.62 313 TYR A O 1
ATOM 2525 N N . SER A 1 314 ? -8.526 6.718 28.087 1.00 86.69 314 SER A N 1
ATOM 2526 C CA . SER A 1 314 ? -7.496 7.635 27.564 1.00 86.69 314 SER A CA 1
ATOM 2527 C C . SER A 1 314 ? -7.755 9.115 27.837 1.00 86.69 314 SER A C 1
ATOM 2529 O O . SER A 1 314 ? -6.809 9.898 27.866 1.00 86.69 314 SER A O 1
ATOM 2531 N N . ASP A 1 315 ? -9.003 9.516 28.100 1.00 85.19 315 ASP A N 1
ATOM 2532 C CA . ASP A 1 315 ? -9.322 10.896 28.479 1.00 85.19 315 ASP A CA 1
ATOM 2533 C C . ASP A 1 315 ? -8.982 11.125 29.961 1.00 85.19 315 ASP A C 1
ATOM 2535 O O . ASP A 1 315 ? -9.856 11.078 30.835 1.00 85.19 315 ASP A O 1
ATOM 2539 N N . VAL A 1 316 ? -7.697 11.332 30.249 1.00 85.81 316 VAL A N 1
ATOM 2540 C CA . VAL A 1 316 ? -7.145 11.439 31.607 1.00 85.81 316 VAL A CA 1
ATOM 2541 C C . VAL A 1 316 ? -6.414 12.753 31.857 1.00 85.81 316 VAL A C 1
ATOM 2543 O O . VAL A 1 316 ? -5.965 13.432 30.933 1.00 85.81 316 VAL A O 1
ATOM 2546 N N . ASN A 1 317 ? -6.283 13.117 33.133 1.00 89.75 317 ASN A N 1
ATOM 2547 C CA . ASN A 1 317 ? -5.481 14.273 33.534 1.00 89.75 317 ASN A CA 1
ATOM 2548 C C . ASN A 1 317 ? -3.976 13.979 33.381 1.00 89.75 317 ASN A C 1
ATOM 2550 O O . ASN A 1 317 ? -3.551 12.826 33.401 1.00 89.75 317 ASN A O 1
ATOM 2554 N N . MET A 1 318 ? -3.140 15.024 33.332 1.00 89.06 318 MET A N 1
ATOM 2555 C CA . MET A 1 318 ? -1.678 14.888 33.175 1.00 89.06 318 MET A CA 1
ATOM 2556 C C . MET A 1 318 ? -1.035 13.943 34.210 1.00 89.06 318 MET A C 1
ATOM 2558 O O . MET A 1 318 ? -0.134 13.177 33.880 1.00 89.06 318 MET A O 1
ATOM 2562 N N . LYS A 1 319 ? -1.515 13.972 35.461 1.00 92.50 319 LYS A N 1
ATOM 2563 C CA . LYS A 1 319 ? -1.014 13.103 36.536 1.00 92.50 319 LYS A CA 1
ATOM 2564 C C . LYS A 1 319 ? -1.297 11.622 36.258 1.00 92.50 319 LYS A C 1
ATOM 2566 O O . LYS A 1 319 ? -0.388 10.807 36.325 1.00 92.50 319 LYS A O 1
ATOM 2571 N N . GLU A 1 320 ? -2.541 11.299 35.917 1.00 89.69 320 GLU A N 1
ATOM 2572 C CA . GLU A 1 320 ? -2.974 9.936 35.583 1.00 89.69 320 GLU A CA 1
ATOM 2573 C C . GLU A 1 320 ? -2.238 9.418 34.339 1.00 89.69 320 GLU A C 1
ATOM 2575 O O . GLU A 1 320 ? -1.793 8.275 34.316 1.00 89.69 320 GLU A O 1
ATOM 2580 N N . MET A 1 321 ? -2.029 10.284 33.339 1.00 88.81 321 MET A N 1
ATOM 2581 C CA . MET A 1 321 ? -1.242 9.953 32.150 1.00 88.81 321 MET A CA 1
ATOM 2582 C C . MET A 1 321 ? 0.202 9.573 32.506 1.00 88.81 321 MET A C 1
ATOM 2584 O O . MET A 1 321 ? 0.736 8.597 31.986 1.00 88.81 321 MET A O 1
ATOM 2588 N N . HIS A 1 322 ? 0.838 10.311 33.416 1.00 90.38 322 HIS A N 1
ATOM 2589 C CA . HIS A 1 322 ? 2.185 9.979 33.875 1.00 90.38 322 HIS A CA 1
ATOM 2590 C C . HIS A 1 322 ? 2.224 8.650 34.648 1.00 90.38 322 HIS A C 1
ATOM 2592 O O . HIS A 1 322 ? 3.121 7.840 34.431 1.00 90.38 322 HIS A O 1
ATOM 2598 N N . GLU A 1 323 ? 1.233 8.391 35.505 1.00 90.94 323 GLU A N 1
ATOM 2599 C CA . GLU A 1 323 ? 1.110 7.118 36.228 1.00 90.94 323 GLU A CA 1
ATOM 2600 C C . GLU A 1 323 ? 0.922 5.927 35.274 1.00 90.94 323 GLU A C 1
ATOM 2602 O O . GLU A 1 323 ? 1.486 4.859 35.505 1.00 90.94 323 GLU A O 1
ATOM 2607 N N . PHE A 1 324 ? 0.184 6.109 34.176 1.00 90.00 324 PHE A N 1
ATOM 2608 C CA . PHE A 1 324 ? 0.025 5.094 33.134 1.00 90.00 324 PHE A CA 1
ATOM 2609 C C . PHE A 1 324 ? 1.325 4.760 32.420 1.00 90.00 324 PHE A C 1
ATOM 2611 O O . PHE A 1 324 ? 1.629 3.581 32.252 1.00 90.00 324 PHE A O 1
ATOM 2618 N N . LEU A 1 325 ? 2.089 5.781 32.033 1.00 88.75 325 LEU A N 1
ATOM 2619 C CA . LEU A 1 325 ? 3.384 5.592 31.383 1.00 88.75 325 LEU A CA 1
ATOM 2620 C C . LEU A 1 325 ? 4.378 4.910 32.323 1.00 88.75 325 LEU A C 1
ATOM 2622 O O . LEU A 1 325 ? 5.079 3.997 31.909 1.00 88.75 325 LEU A O 1
ATOM 2626 N N . LYS A 1 326 ? 4.382 5.292 33.605 1.00 91.44 326 LYS A N 1
ATOM 2627 C CA . LYS A 1 326 ? 5.223 4.649 34.616 1.00 91.44 326 LYS A CA 1
ATOM 2628 C C . LYS A 1 326 ? 4.851 3.177 34.820 1.00 91.44 326 LYS A C 1
ATOM 2630 O O . LYS A 1 326 ? 5.728 2.326 34.878 1.00 91.44 326 LYS A O 1
ATOM 2635 N N . ARG A 1 327 ? 3.553 2.859 34.885 1.00 89.31 327 ARG A N 1
ATOM 2636 C CA . ARG A 1 327 ? 3.075 1.472 35.004 1.00 89.31 327 ARG A CA 1
ATOM 2637 C C . ARG A 1 327 ? 3.459 0.631 33.784 1.00 89.31 327 ARG A C 1
ATOM 2639 O O . ARG A 1 327 ? 3.756 -0.549 33.922 1.00 89.31 327 ARG A O 1
ATOM 2646 N N . GLU A 1 328 ? 3.430 1.232 32.601 1.00 88.56 328 GLU A N 1
ATOM 2647 C CA . GLU A 1 328 ? 3.857 0.584 31.365 1.00 88.56 328 GLU A CA 1
ATOM 2648 C C . GLU A 1 328 ? 5.376 0.358 31.315 1.00 88.56 328 GLU A C 1
ATOM 2650 O O . GLU A 1 328 ? 5.809 -0.720 30.917 1.00 88.56 328 GLU A O 1
ATOM 2655 N N . GLU A 1 329 ? 6.179 1.321 31.778 1.00 88.38 329 GLU A N 1
ATOM 2656 C CA . GLU A 1 329 ? 7.635 1.177 31.927 1.00 88.38 329 GLU A CA 1
ATOM 2657 C C . GLU A 1 329 ? 8.005 0.065 32.922 1.00 88.38 329 GLU A C 1
ATOM 2659 O O . GLU A 1 329 ? 8.918 -0.719 32.671 1.00 88.38 329 GLU A O 1
ATOM 2664 N N . GLU A 1 330 ? 7.262 -0.043 34.025 1.00 92.00 330 GLU A N 1
ATOM 2665 C CA . GLU A 1 330 ? 7.428 -1.084 35.047 1.00 92.00 330 GLU A CA 1
ATOM 2666 C C . GLU A 1 330 ? 6.836 -2.453 34.633 1.00 92.00 330 GLU A C 1
ATOM 2668 O O . GLU A 1 330 ? 6.857 -3.394 35.424 1.00 92.00 330 GLU A O 1
ATOM 2673 N N . ASP A 1 331 ? 6.308 -2.578 33.409 1.00 85.94 331 ASP A N 1
ATOM 2674 C CA . ASP A 1 331 ? 5.630 -3.767 32.863 1.00 85.94 331 ASP A CA 1
ATOM 2675 C C . ASP A 1 331 ? 4.475 -4.299 33.740 1.00 85.94 331 ASP A C 1
ATOM 2677 O O . ASP A 1 331 ? 4.171 -5.491 33.793 1.00 85.94 331 ASP A O 1
ATOM 2681 N N . LEU A 1 332 ? 3.803 -3.386 34.445 1.00 86.81 332 LEU A N 1
ATOM 2682 C CA . LEU A 1 332 ? 2.651 -3.651 35.314 1.00 86.81 332 LEU A CA 1
ATOM 2683 C C . LEU A 1 332 ? 1.306 -3.544 34.559 1.00 86.81 332 LEU A C 1
ATOM 2685 O O . LEU A 1 332 ? 0.235 -3.600 35.170 1.00 86.81 332 LEU A O 1
ATOM 2689 N N . CYS A 1 333 ? 1.351 -3.363 33.237 1.00 83.12 333 CYS A N 1
ATOM 2690 C CA . CYS A 1 333 ? 0.203 -3.286 32.334 1.00 83.12 333 CYS A CA 1
ATOM 2691 C C . CYS A 1 333 ? 0.145 -4.516 31.414 1.00 83.12 333 CYS A C 1
ATOM 2693 O O . CYS A 1 333 ? 1.184 -5.067 31.057 1.00 83.12 333 CYS A O 1
ATOM 2695 N N . PRO A 1 334 ? -1.047 -4.912 30.933 1.00 84.94 334 PRO A N 1
ATOM 2696 C CA . PRO A 1 334 ? -1.142 -5.815 29.793 1.00 84.94 334 PRO A CA 1
ATOM 2697 C C . PRO A 1 334 ? -0.386 -5.255 28.581 1.00 84.94 334 PRO A C 1
ATOM 2699 O O . PRO A 1 334 ? -0.402 -4.048 28.334 1.00 84.94 334 PRO A O 1
ATOM 2702 N N . LYS A 1 335 ? 0.237 -6.139 27.799 1.00 87.69 335 LYS A N 1
ATOM 2703 C CA . LYS A 1 335 ? 0.865 -5.767 26.525 1.00 87.69 335 LYS A CA 1
ATOM 2704 C C . LYS A 1 335 ? -0.160 -5.175 25.545 1.00 87.69 335 LYS A C 1
ATOM 2706 O O . LYS A 1 335 ? -1.350 -5.481 25.623 1.00 87.69 335 LYS A O 1
ATOM 2711 N N . ARG A 1 336 ? 0.305 -4.327 24.620 1.00 86.75 336 ARG A N 1
ATOM 2712 C CA . ARG A 1 336 ? -0.549 -3.524 23.716 1.00 86.75 336 ARG A CA 1
ATOM 2713 C C . ARG A 1 336 ? -1.182 -4.302 22.560 1.00 86.75 336 ARG A C 1
ATOM 2715 O O . ARG A 1 336 ? -1.982 -3.729 21.826 1.00 86.75 336 ARG A O 1
ATOM 2722 N N . GLY A 1 337 ? -0.780 -5.544 22.316 1.00 87.94 337 GLY A N 1
ATOM 2723 C CA . GLY A 1 337 ? -1.226 -6.319 21.162 1.00 87.94 337 GLY A CA 1
ATOM 2724 C C . GLY A 1 337 ? -2.657 -6.836 21.276 1.00 87.94 337 GLY A C 1
ATOM 2725 O O . GLY A 1 337 ? -3.283 -6.811 22.332 1.00 87.94 337 GLY A O 1
ATOM 2726 N N . LEU A 1 338 ? -3.179 -7.321 20.146 1.00 88.44 338 LEU A N 1
ATOM 2727 C CA . LEU A 1 338 ? -4.551 -7.837 20.060 1.00 88.44 338 LEU A CA 1
ATOM 2728 C C . LEU A 1 338 ? -4.744 -9.138 20.853 1.00 88.44 338 LEU A C 1
ATOM 2730 O O . LEU A 1 338 ? -5.802 -9.362 21.438 1.00 88.44 338 LEU A O 1
ATOM 2734 N N . LEU A 1 339 ? -3.733 -10.010 20.840 1.00 87.75 339 LEU A N 1
ATOM 2735 C CA . LEU A 1 339 ? -3.725 -11.238 21.629 1.00 87.75 339 LEU A CA 1
ATOM 2736 C C . LEU A 1 339 ? -3.094 -10.980 23.003 1.00 87.75 339 LEU A C 1
ATOM 2738 O O . LEU A 1 339 ? -2.157 -10.179 23.103 1.00 87.75 339 LEU A O 1
ATOM 2742 N N . PRO A 1 340 ? -3.536 -11.696 24.054 1.00 83.69 340 PRO A N 1
ATOM 2743 C CA . PRO A 1 340 ? -2.938 -11.566 25.375 1.00 83.69 340 PRO A CA 1
ATOM 2744 C C . PRO A 1 340 ? -1.434 -11.864 25.319 1.00 83.69 340 PRO A C 1
ATOM 2746 O O . PRO A 1 340 ? -1.011 -12.828 24.682 1.00 83.69 340 PRO A O 1
ATOM 2749 N N . ASN A 1 341 ? -0.638 -11.041 26.008 1.00 83.44 341 ASN A N 1
ATOM 2750 C CA . ASN A 1 341 ? 0.827 -11.137 26.089 1.00 83.44 341 ASN A CA 1
ATOM 2751 C C . ASN A 1 341 ? 1.577 -10.952 24.757 1.00 83.44 341 ASN A C 1
ATOM 2753 O O . ASN A 1 341 ? 2.701 -11.428 24.615 1.00 83.44 341 ASN A O 1
ATOM 2757 N N . THR A 1 342 ? 0.982 -10.261 23.783 1.00 87.25 342 THR A N 1
ATOM 2758 C CA . THR A 1 342 ? 1.656 -9.896 22.527 1.00 87.25 342 THR A CA 1
ATOM 2759 C C . THR A 1 342 ? 1.771 -8.383 22.390 1.00 87.25 342 THR A C 1
ATOM 2761 O O . THR A 1 342 ? 0.914 -7.664 22.890 1.00 87.25 342 THR A O 1
ATOM 2764 N N . ASP A 1 343 ? 2.795 -7.901 21.682 1.00 86.50 343 ASP A N 1
ATOM 2765 C CA . ASP A 1 343 ? 2.973 -6.475 21.343 1.00 86.50 343 ASP A CA 1
ATOM 2766 C C . ASP A 1 343 ? 2.549 -6.151 19.900 1.00 86.50 343 ASP A C 1
ATOM 2768 O O . ASP A 1 343 ? 2.622 -5.011 19.445 1.00 86.50 343 ASP A O 1
ATOM 2772 N N . GLN A 1 344 ? 2.096 -7.155 19.144 1.00 87.31 344 GLN A N 1
ATOM 2773 C CA . GLN A 1 344 ? 1.720 -6.973 17.748 1.00 87.31 344 GLN A CA 1
ATOM 2774 C C . GLN A 1 344 ? 0.389 -6.216 17.647 1.00 87.31 344 GLN A C 1
ATOM 2776 O O . GLN A 1 344 ? -0.664 -6.712 18.048 1.00 87.31 344 GLN A O 1
ATOM 2781 N N . GLN A 1 345 ? 0.439 -5.018 17.063 1.00 89.69 345 GLN A N 1
ATOM 2782 C CA . GLN A 1 345 ? -0.723 -4.135 16.912 1.00 89.69 345 GLN A CA 1
ATOM 2783 C C . GLN A 1 345 ? -1.200 -3.986 15.463 1.00 89.69 345 GLN A C 1
ATOM 2785 O O . GLN A 1 345 ? -2.303 -3.499 15.233 1.00 89.69 345 GLN A O 1
ATOM 2790 N N . THR A 1 346 ? -0.405 -4.390 14.470 1.00 90.19 346 THR A N 1
ATOM 2791 C CA . THR A 1 346 ? -0.757 -4.216 13.050 1.00 90.19 346 THR A CA 1
ATOM 2792 C C . THR A 1 346 ? -1.102 -5.543 12.390 1.00 90.19 346 THR A C 1
ATOM 2794 O O . THR A 1 346 ? -0.367 -6.526 12.521 1.00 90.19 346 THR A O 1
ATOM 2797 N N . PHE A 1 347 ? -2.218 -5.565 11.665 1.00 89.75 347 PHE A N 1
ATOM 2798 C CA . PHE A 1 347 ? -2.767 -6.780 11.080 1.00 89.75 347 PHE A CA 1
ATOM 2799 C C . PHE A 1 347 ? -3.275 -6.544 9.662 1.00 89.75 347 PHE A C 1
ATOM 2801 O O . PHE A 1 347 ? -3.905 -5.527 9.361 1.00 89.75 347 PHE A O 1
ATOM 2808 N N . GLU A 1 348 ? -3.054 -7.524 8.794 1.00 89.81 348 GLU A N 1
ATOM 2809 C CA . GLU A 1 348 ? -3.773 -7.624 7.527 1.00 89.81 348 GLU A CA 1
ATOM 2810 C C . GLU A 1 348 ? -4.968 -8.545 7.724 1.00 89.81 348 GLU A C 1
ATOM 2812 O O . GLU A 1 348 ? -4.820 -9.654 8.230 1.00 89.81 348 GLU A O 1
ATOM 2817 N N . MET A 1 349 ? -6.160 -8.109 7.336 1.00 90.00 349 MET A N 1
ATOM 2818 C CA . MET A 1 349 ? -7.373 -8.891 7.559 1.00 90.00 349 MET A CA 1
ATOM 2819 C C . MET A 1 349 ? -7.854 -9.537 6.260 1.00 90.00 349 MET A C 1
ATOM 2821 O O . MET A 1 349 ? -7.929 -8.886 5.217 1.00 90.00 349 MET A O 1
ATOM 2825 N N . SER A 1 350 ? -8.241 -10.804 6.353 1.00 91.06 350 SER A N 1
ATOM 2826 C CA . SER A 1 350 ? -9.013 -11.537 5.354 1.00 91.06 350 SER A CA 1
ATOM 2827 C C . SER A 1 350 ? -10.323 -11.969 6.005 1.00 91.06 350 SER A C 1
ATOM 2829 O O . SER A 1 350 ? -10.334 -12.815 6.8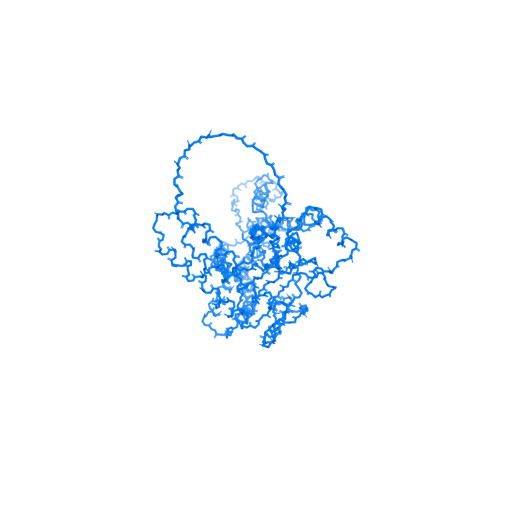94 1.00 91.06 350 SER A O 1
ATOM 2831 N N . LEU A 1 351 ? -11.430 -11.337 5.630 1.00 91.94 351 LEU A N 1
ATOM 2832 C CA . LEU A 1 351 ? -12.708 -11.424 6.330 1.00 91.94 351 LEU A CA 1
ATOM 2833 C C . LEU A 1 351 ? -13.803 -12.085 5.485 1.00 91.94 351 LEU A C 1
ATOM 2835 O O . LEU A 1 351 ? -13.825 -11.916 4.259 1.00 91.94 351 LEU A O 1
ATOM 2839 N N . PRO A 1 352 ? -14.782 -12.755 6.122 1.00 91.06 352 PRO A N 1
ATOM 2840 C CA . PRO A 1 352 ? -16.000 -13.182 5.449 1.00 91.06 352 PRO A CA 1
ATOM 2841 C C . PRO A 1 352 ? -16.756 -11.983 4.859 1.00 91.06 352 PRO A C 1
ATOM 2843 O O . PRO A 1 352 ? -16.786 -10.891 5.436 1.00 91.06 352 PRO A O 1
ATOM 2846 N N . CYS A 1 353 ? -17.436 -12.185 3.723 1.00 89.00 353 CYS A N 1
ATOM 2847 C CA . CYS A 1 353 ? -18.225 -11.126 3.071 1.00 89.00 353 CYS A CA 1
ATOM 2848 C C . CYS A 1 353 ? -19.285 -10.510 3.992 1.00 89.00 353 CYS A C 1
ATOM 2850 O O . CYS A 1 353 ? -19.557 -9.315 3.877 1.00 89.00 353 CYS A O 1
ATOM 2852 N N . ALA A 1 354 ? -19.829 -11.307 4.917 1.00 90.12 354 ALA A N 1
ATOM 2853 C CA . ALA A 1 354 ? -20.856 -10.890 5.862 1.00 90.12 354 ALA A CA 1
ATOM 2854 C C . ALA A 1 354 ? -20.441 -9.666 6.697 1.00 90.12 354 ALA A C 1
ATOM 2856 O O . ALA A 1 354 ? -21.267 -8.780 6.912 1.00 90.12 354 ALA A O 1
ATOM 2857 N N . VAL A 1 355 ? -19.166 -9.558 7.108 1.00 91.56 355 VAL A N 1
ATOM 2858 C CA . VAL A 1 355 ? -18.677 -8.401 7.886 1.00 91.56 355 VAL A CA 1
ATOM 2859 C C . VAL A 1 355 ? -18.816 -7.115 7.073 1.00 91.56 355 VAL A C 1
ATOM 2861 O O . VAL A 1 355 ? -19.398 -6.135 7.539 1.00 91.56 355 VAL A O 1
ATOM 2864 N N . ASN A 1 356 ? -18.308 -7.119 5.837 1.00 92.00 356 ASN A N 1
ATOM 2865 C CA . ASN A 1 356 ? -18.342 -5.943 4.971 1.00 92.00 356 ASN A CA 1
ATOM 2866 C C . ASN A 1 356 ? -19.765 -5.604 4.519 1.00 92.00 356 ASN A C 1
ATOM 2868 O O . ASN A 1 356 ? -20.104 -4.427 4.428 1.00 92.00 356 ASN A O 1
ATOM 2872 N N . ASP A 1 357 ? -20.599 -6.613 4.262 1.00 91.69 357 ASP A N 1
ATOM 2873 C CA . ASP A 1 357 ? -21.995 -6.416 3.873 1.00 91.69 357 ASP A CA 1
ATOM 2874 C C . ASP A 1 357 ? -22.807 -5.788 5.015 1.00 91.69 357 ASP A C 1
ATOM 2876 O O . ASP A 1 357 ? -23.533 -4.819 4.783 1.00 91.69 357 ASP A O 1
ATOM 2880 N N . ASN A 1 358 ? -22.612 -6.243 6.258 1.00 91.38 358 ASN A N 1
ATOM 2881 C CA . ASN A 1 358 ? -23.211 -5.627 7.444 1.00 91.38 358 ASN A CA 1
ATOM 2882 C C . ASN A 1 358 ? -22.701 -4.200 7.674 1.00 91.38 358 ASN A C 1
ATOM 2884 O O . ASN A 1 358 ? -23.508 -3.285 7.849 1.00 91.38 358 ASN A O 1
ATOM 2888 N N . TYR A 1 359 ? -21.387 -3.986 7.589 1.00 92.25 359 TYR A N 1
ATOM 2889 C CA . TYR A 1 359 ? -20.785 -2.657 7.691 1.00 92.25 359 TYR A CA 1
ATOM 2890 C C . TYR A 1 359 ? -21.358 -1.690 6.643 1.00 92.25 359 TYR A C 1
ATOM 2892 O O . TYR A 1 359 ? -21.825 -0.602 6.982 1.00 92.25 359 TYR A O 1
ATOM 2900 N N . LYS A 1 360 ? -21.404 -2.096 5.368 1.00 91.00 360 LYS A N 1
ATOM 2901 C CA . LYS A 1 360 ? -21.964 -1.279 4.282 1.00 91.00 360 LYS A CA 1
ATOM 2902 C C . LYS A 1 360 ? -23.458 -1.056 4.438 1.00 91.00 360 LYS A C 1
ATOM 2904 O O . LYS A 1 360 ? -23.926 0.029 4.113 1.00 91.00 360 LYS A O 1
ATOM 2909 N N . ARG A 1 361 ? -24.216 -2.043 4.922 1.00 90.81 361 ARG A N 1
ATOM 2910 C CA . ARG A 1 361 ? -25.651 -1.893 5.197 1.00 90.81 361 ARG A CA 1
ATOM 2911 C C . ARG A 1 361 ? -25.901 -0.775 6.207 1.00 90.81 361 ARG A C 1
ATOM 2913 O O . ARG A 1 361 ? -26.759 0.062 5.953 1.00 90.81 361 ARG A O 1
ATOM 2920 N N . ILE A 1 362 ? -25.126 -0.731 7.291 1.00 89.88 362 ILE A N 1
ATOM 2921 C CA . ILE A 1 362 ? -25.238 0.318 8.312 1.00 89.88 362 ILE A CA 1
ATOM 2922 C C . ILE A 1 362 ? -24.739 1.661 7.750 1.00 89.88 362 ILE A C 1
ATOM 2924 O O . ILE A 1 362 ? -25.424 2.674 7.851 1.00 89.88 362 ILE A O 1
ATOM 2928 N N . ARG A 1 363 ? -23.589 1.671 7.063 1.00 85.94 363 ARG A N 1
ATOM 2929 C CA . ARG A 1 363 ? -22.994 2.891 6.490 1.00 85.94 363 ARG A CA 1
ATOM 2930 C C . ARG A 1 363 ? -23.809 3.513 5.354 1.00 85.94 363 ARG A C 1
ATOM 2932 O O . ARG A 1 363 ? -23.731 4.723 5.164 1.00 85.94 363 ARG A O 1
ATOM 2939 N N . LYS A 1 364 ? -24.609 2.736 4.614 1.00 83.75 364 LYS A N 1
ATOM 2940 C CA . LYS A 1 364 ? -25.458 3.251 3.523 1.00 83.75 364 LYS A CA 1
ATOM 2941 C C . LYS A 1 364 ? -26.346 4.411 3.974 1.00 83.75 364 LYS A C 1
ATOM 2943 O O . LYS A 1 364 ? -26.482 5.365 3.213 1.00 83.75 364 LYS A O 1
ATOM 2948 N N . VAL A 1 365 ? -26.856 4.347 5.208 1.00 79.38 365 VAL A N 1
ATOM 2949 C CA . VAL A 1 365 ? -27.674 5.395 5.846 1.00 79.38 365 VAL A CA 1
ATOM 2950 C C . VAL A 1 365 ? -26.938 6.742 5.890 1.00 79.38 365 VAL A C 1
ATOM 2952 O O . VAL A 1 365 ? -27.549 7.783 5.667 1.00 79.38 365 VAL A O 1
ATOM 2955 N N . LEU A 1 366 ? -25.615 6.726 6.090 1.00 72.00 366 LEU A N 1
ATOM 2956 C CA . LEU A 1 366 ? -24.766 7.923 6.082 1.00 72.00 366 LEU A CA 1
ATOM 2957 C C . LEU A 1 366 ? -24.540 8.451 4.658 1.00 72.00 366 LEU A C 1
ATOM 2959 O O . LEU A 1 366 ? -24.629 9.648 4.413 1.00 72.00 366 LEU A O 1
ATOM 2963 N N . THR A 1 367 ? -24.277 7.568 3.691 1.00 66.75 367 THR A N 1
ATOM 2964 C CA . THR A 1 367 ? -23.952 7.978 2.310 1.00 66.75 367 THR A CA 1
ATOM 2965 C C . THR A 1 367 ? -25.153 8.464 1.499 1.00 66.75 367 THR A C 1
ATOM 2967 O O . THR A 1 367 ? -25.001 9.372 0.683 1.00 66.75 367 THR A O 1
ATOM 2970 N N . SER A 1 368 ? -26.349 7.897 1.714 1.00 60.44 368 SER A N 1
ATOM 2971 C CA . SER A 1 368 ? -27.581 8.381 1.067 1.00 60.44 368 SER A CA 1
ATOM 2972 C C . SER A 1 368 ? -27.899 9.820 1.462 1.00 60.44 368 SER A C 1
ATOM 2974 O O . SER A 1 368 ? -28.511 10.557 0.694 1.00 60.44 368 SER A O 1
ATOM 2976 N N . TYR A 1 369 ? -27.447 10.217 2.649 1.00 55.81 369 TYR A N 1
ATOM 2977 C CA . TYR A 1 369 ? -27.623 11.550 3.182 1.00 55.81 369 TYR A CA 1
ATOM 2978 C C . TYR A 1 369 ? -26.654 12.560 2.538 1.00 55.81 369 TYR A C 1
ATOM 2980 O O . TYR A 1 369 ? -27.097 13.575 2.006 1.00 55.81 369 TYR A O 1
ATOM 2988 N N . THR A 1 370 ? -25.352 12.248 2.483 1.00 52.91 370 THR A N 1
ATOM 2989 C CA . THR A 1 370 ? -24.324 13.126 1.880 1.00 52.91 370 THR A CA 1
ATOM 2990 C C . THR A 1 370 ? -24.591 13.430 0.397 1.00 52.91 370 THR A C 1
ATOM 2992 O O . THR A 1 370 ? -24.395 14.551 -0.063 1.00 52.91 370 THR A O 1
ATOM 2995 N N . GLN A 1 371 ? -25.108 12.461 -0.366 1.00 50.69 371 GLN A N 1
ATOM 2996 C CA . GLN A 1 371 ? -25.446 12.682 -1.781 1.00 50.69 371 GLN A CA 1
ATOM 2997 C C . GLN A 1 371 ? -26.717 13.522 -1.982 1.00 50.69 371 GLN A C 1
ATOM 2999 O O . GLN A 1 371 ? -26.858 14.179 -3.014 1.00 50.69 371 GLN A O 1
ATOM 3004 N N . ALA A 1 372 ? -27.651 13.505 -1.027 1.00 47.03 372 ALA A N 1
ATOM 3005 C CA . ALA A 1 372 ? -28.841 14.353 -1.065 1.00 47.03 372 ALA A CA 1
ATOM 3006 C C . ALA A 1 372 ? -28.496 15.815 -0.735 1.00 47.03 372 ALA A C 1
ATOM 3008 O O . ALA A 1 372 ? -29.065 16.726 -1.334 1.00 47.03 372 ALA A O 1
ATOM 3009 N N . THR A 1 373 ? -27.523 16.044 0.153 1.00 47.44 373 THR A N 1
ATOM 3010 C CA . THR A 1 373 ? -27.029 17.389 0.477 1.00 47.44 373 THR A CA 1
ATOM 3011 C C . THR A 1 373 ? -26.216 18.013 -0.657 1.00 47.44 373 THR A C 1
ATOM 3013 O O . THR A 1 373 ? -26.404 19.196 -0.931 1.00 47.44 373 THR A O 1
ATOM 3016 N N . ASP A 1 374 ? -25.401 17.230 -1.377 1.00 46.59 374 ASP A N 1
ATOM 3017 C CA . ASP A 1 374 ? -24.623 17.724 -2.530 1.00 46.59 374 ASP A CA 1
ATOM 3018 C C . ASP A 1 374 ? -25.519 18.164 -3.699 1.00 46.59 374 ASP A C 1
ATOM 3020 O O . ASP A 1 374 ? -25.234 19.153 -4.370 1.00 46.59 374 ASP A O 1
ATOM 3024 N N . ARG A 1 375 ? -26.661 17.494 -3.922 1.00 48.72 375 ARG A N 1
ATOM 3025 C CA . ARG A 1 375 ? -27.630 17.896 -4.963 1.00 48.72 375 ARG A CA 1
ATOM 3026 C C . ARG A 1 375 ? -28.384 19.191 -4.637 1.00 48.72 375 ARG A C 1
ATOM 3028 O O . ARG A 1 375 ? -29.001 19.758 -5.533 1.00 48.72 375 ARG A O 1
ATOM 3035 N N . MET A 1 376 ? -28.350 19.658 -3.386 1.00 47.44 376 MET A N 1
ATOM 3036 C CA . MET A 1 376 ? -28.996 20.905 -2.952 1.00 47.44 376 MET A CA 1
ATOM 3037 C C . MET A 1 376 ? -28.017 22.081 -2.782 1.00 47.44 376 MET A C 1
ATOM 3039 O O . MET A 1 376 ? -28.460 23.176 -2.434 1.00 47.44 376 MET A O 1
ATOM 3043 N N . GLN A 1 377 ? -26.713 21.901 -3.029 1.00 49.31 377 GLN A N 1
ATOM 3044 C CA . GLN A 1 377 ? -25.711 22.969 -2.906 1.00 49.31 377 GLN A CA 1
ATOM 3045 C C . GLN A 1 377 ? -25.664 23.872 -4.149 1.00 49.31 377 GLN A C 1
ATOM 3047 O O . GLN A 1 377 ? -24.695 23.912 -4.902 1.00 49.31 377 GLN A O 1
ATOM 3052 N N . GLY A 1 378 ? -26.721 24.663 -4.327 1.00 42.22 378 GLY A N 1
ATOM 3053 C CA . GLY A 1 378 ? -26.609 25.969 -4.965 1.00 42.22 378 GLY A CA 1
ATOM 3054 C C . GLY A 1 378 ? -26.148 26.988 -3.922 1.00 42.22 378 GLY A C 1
ATOM 3055 O O . GLY A 1 378 ? -26.870 27.234 -2.966 1.00 42.22 378 GLY A O 1
ATOM 3056 N N . ILE A 1 379 ? -24.937 27.529 -4.092 1.00 44.19 379 ILE A N 1
ATOM 3057 C CA . ILE A 1 379 ? -24.442 28.817 -3.559 1.00 44.19 379 ILE A CA 1
ATOM 3058 C C . ILE A 1 379 ? -24.944 29.155 -2.136 1.00 44.19 379 ILE A C 1
ATOM 3060 O O . ILE A 1 379 ? -25.872 29.937 -1.951 1.00 44.19 379 ILE A O 1
ATOM 3064 N N . GLY A 1 380 ? -24.307 28.588 -1.110 1.00 43.75 380 GLY A N 1
ATOM 3065 C CA . GLY A 1 380 ? -24.582 28.953 0.283 1.00 43.75 380 GLY A CA 1
ATOM 3066 C C . GLY A 1 380 ? -24.104 27.891 1.264 1.00 43.75 380 GLY A C 1
ATOM 3067 O O . GLY A 1 380 ? -24.788 26.899 1.503 1.00 43.75 380 GLY A O 1
ATOM 3068 N N . GLY A 1 381 ? -22.907 28.085 1.817 1.00 50.09 381 GLY A N 1
ATOM 3069 C CA . GLY A 1 381 ? -22.298 27.176 2.782 1.00 50.09 381 GLY A CA 1
ATOM 3070 C C . GLY A 1 381 ? -23.046 27.161 4.112 1.00 50.09 381 GLY A C 1
ATOM 3071 O O . GLY A 1 381 ? -22.754 27.963 4.987 1.00 50.09 381 GLY A O 1
ATOM 3072 N N . ASN A 1 382 ? -23.962 26.209 4.283 1.00 44.25 382 ASN A N 1
ATOM 3073 C CA . ASN A 1 382 ? -24.482 25.829 5.591 1.00 44.25 382 ASN A CA 1
ATOM 3074 C C . ASN A 1 382 ? -24.149 24.357 5.846 1.00 44.25 382 ASN A C 1
ATOM 3076 O O . ASN A 1 382 ? -24.840 23.454 5.376 1.00 44.25 382 ASN A O 1
ATOM 3080 N N . LEU A 1 383 ? -23.114 24.133 6.662 1.00 50.81 383 LEU A N 1
ATOM 3081 C CA . LEU A 1 383 ? -22.709 22.842 7.249 1.00 50.81 383 LEU A CA 1
ATOM 3082 C C . LEU A 1 383 ? -23.845 22.169 8.065 1.00 50.81 383 LEU A C 1
ATOM 3084 O O . LEU A 1 383 ? -23.735 21.023 8.484 1.00 50.81 383 LEU A O 1
ATOM 3088 N N . PHE A 1 384 ? -24.943 22.896 8.286 1.00 43.91 384 PHE A N 1
ATOM 3089 C CA . PHE A 1 384 ? -26.035 22.585 9.204 1.00 43.91 384 PHE A CA 1
ATOM 3090 C C . PHE A 1 384 ? -27.132 21.676 8.641 1.00 43.91 384 PHE A C 1
ATOM 3092 O O . PHE A 1 384 ? -28.019 21.262 9.378 1.00 43.91 384 PHE A O 1
ATOM 3099 N N . LYS A 1 385 ? -27.098 21.333 7.350 1.00 51.50 385 LYS A N 1
ATOM 3100 C CA . LYS A 1 385 ? -27.982 20.294 6.806 1.00 51.50 385 LYS A CA 1
ATOM 3101 C C . LYS A 1 385 ? -27.304 18.935 6.877 1.00 51.50 385 LYS A C 1
ATOM 3103 O O . LYS A 1 385 ? -27.348 18.199 5.902 1.00 51.50 385 LYS A O 1
ATOM 3108 N N . VAL A 1 386 ? -26.676 18.586 7.996 1.00 58.22 386 VAL A N 1
ATOM 3109 C CA . VAL A 1 386 ? -26.443 17.184 8.355 1.00 58.22 386 VAL A CA 1
ATOM 3110 C C . VAL A 1 386 ? -27.435 16.841 9.450 1.00 58.22 386 VAL A C 1
ATOM 3112 O O . VAL A 1 386 ? -27.458 17.519 10.468 1.00 58.22 386 VAL A O 1
ATOM 3115 N N . ASP A 1 387 ? -28.294 15.849 9.220 1.00 65.31 387 ASP A N 1
ATOM 3116 C CA . ASP A 1 387 ? -29.264 15.352 10.194 1.00 65.31 387 ASP A CA 1
ATOM 3117 C C . ASP A 1 387 ? -28.480 14.587 11.269 1.00 65.31 387 ASP A C 1
ATOM 3119 O O . ASP A 1 387 ? -28.298 13.365 11.219 1.00 65.31 387 ASP A O 1
ATOM 3123 N N . ILE A 1 388 ? -27.883 15.367 12.174 1.00 71.75 388 ILE A N 1
ATOM 3124 C CA . ILE A 1 388 ? -26.996 14.923 13.253 1.00 71.75 388 ILE A CA 1
ATOM 3125 C C . ILE A 1 388 ? -27.694 13.845 14.092 1.00 71.75 388 ILE A C 1
ATOM 3127 O O . ILE A 1 388 ? -27.041 12.887 14.514 1.00 71.75 388 ILE A O 1
ATOM 3131 N N . GLU A 1 389 ? -29.020 13.942 14.230 1.00 74.12 389 GLU A N 1
ATOM 3132 C CA . GLU A 1 389 ? -29.873 12.992 14.949 1.00 74.12 389 GLU A CA 1
ATOM 3133 C C . GLU A 1 389 ? -29.808 11.575 14.370 1.00 74.12 389 GLU A C 1
ATOM 3135 O O . GLU A 1 389 ? -29.985 10.613 15.107 1.00 74.12 389 GLU A O 1
ATOM 3140 N N . LYS A 1 390 ? -29.498 11.407 13.076 1.00 77.56 390 LYS A N 1
ATOM 3141 C CA . LYS A 1 390 ? -29.322 10.085 12.443 1.00 77.56 390 LYS A CA 1
ATOM 3142 C C . LYS A 1 390 ? -27.862 9.680 12.273 1.00 77.56 390 LYS A C 1
ATOM 3144 O O . LYS A 1 390 ? -27.541 8.488 12.319 1.00 77.56 390 LYS A O 1
ATOM 3149 N N . VAL A 1 391 ? -26.963 10.642 12.069 1.00 80.81 391 VAL A N 1
ATOM 3150 C CA . VAL A 1 391 ? -25.533 10.365 11.858 1.00 80.81 391 VAL A CA 1
ATOM 3151 C C . VAL A 1 391 ? -24.883 9.805 13.120 1.00 80.81 391 VAL A C 1
ATOM 3153 O O . VAL A 1 391 ? -24.203 8.779 13.046 1.00 80.81 391 VAL A O 1
ATOM 3156 N N . ILE A 1 392 ? -25.136 10.427 14.273 1.00 82.25 392 ILE A N 1
ATOM 3157 C CA . ILE A 1 392 ? -24.586 10.005 15.568 1.00 82.25 392 ILE A CA 1
ATOM 3158 C C . ILE A 1 392 ? -24.984 8.560 15.929 1.00 82.25 392 ILE A C 1
ATOM 3160 O O . ILE A 1 392 ? -24.082 7.742 16.146 1.00 82.25 392 ILE A O 1
ATOM 3164 N N . PRO A 1 393 ? -26.276 8.166 15.942 1.00 85.25 393 PRO A N 1
ATOM 3165 C CA . PRO A 1 393 ? -26.648 6.791 16.282 1.00 85.25 393 PRO A CA 1
ATOM 3166 C C . PRO A 1 393 ? -26.132 5.779 15.260 1.00 85.25 393 PRO A C 1
ATOM 3168 O O . PRO A 1 393 ? -25.755 4.665 15.632 1.00 85.25 393 PRO A O 1
ATOM 3171 N N . THR A 1 394 ? -26.047 6.153 13.979 1.00 86.31 394 THR A N 1
ATOM 3172 C CA . THR A 1 394 ? -25.459 5.276 12.960 1.00 86.31 394 THR A CA 1
ATOM 3173 C C . THR A 1 394 ? -23.970 5.052 13.229 1.00 86.31 394 THR A C 1
ATOM 3175 O O . THR A 1 394 ? -23.518 3.908 13.195 1.00 86.31 394 THR A O 1
ATOM 3178 N N . TYR A 1 395 ? -23.214 6.102 13.568 1.00 87.81 395 TYR A N 1
ATOM 3179 C CA . TYR A 1 395 ? -21.804 5.984 13.947 1.00 87.81 395 TYR A CA 1
ATOM 3180 C C . TYR A 1 395 ? -21.618 5.079 15.169 1.00 87.81 395 TYR A C 1
ATOM 3182 O O . TYR A 1 395 ? -20.809 4.153 15.127 1.00 87.81 395 TYR A O 1
ATOM 3190 N N . HIS A 1 396 ? -22.417 5.269 16.224 1.00 88.38 396 HIS A N 1
ATOM 3191 C CA . HIS A 1 396 ? -22.383 4.399 17.403 1.00 88.38 396 HIS A CA 1
ATOM 3192 C C . HIS A 1 396 ? -22.737 2.945 17.077 1.00 88.38 396 HIS A C 1
ATOM 3194 O O . HIS A 1 396 ? -22.115 2.030 17.613 1.00 88.38 396 HIS A O 1
ATOM 3200 N N . THR A 1 397 ? -23.687 2.718 16.168 1.00 91.56 397 THR A N 1
ATOM 3201 C CA . THR A 1 397 ? -24.053 1.372 15.708 1.00 91.56 397 THR A CA 1
ATOM 3202 C C . THR A 1 397 ? -22.891 0.702 14.975 1.00 91.56 397 THR A C 1
ATOM 3204 O O . THR A 1 397 ? -22.610 -0.470 15.226 1.00 91.56 397 THR A O 1
ATOM 3207 N N . ILE A 1 398 ? -22.176 1.437 14.112 1.00 91.94 398 ILE A N 1
ATOM 3208 C CA . ILE A 1 398 ? -20.968 0.932 13.438 1.00 91.94 398 ILE A CA 1
ATOM 3209 C C . ILE A 1 398 ? -19.869 0.642 14.462 1.00 91.94 398 ILE A C 1
ATOM 3211 O O . ILE A 1 398 ? -19.281 -0.436 14.417 1.00 91.94 398 ILE A O 1
ATOM 3215 N N . ASN A 1 399 ? -19.620 1.568 15.393 1.00 92.81 399 ASN A N 1
ATOM 3216 C CA . ASN A 1 399 ? -18.599 1.404 16.424 1.00 92.81 399 ASN A CA 1
ATOM 3217 C C . ASN A 1 399 ? -18.865 0.151 17.262 1.00 92.81 399 ASN A C 1
ATOM 3219 O O . ASN A 1 399 ? -17.983 -0.687 17.386 1.00 92.81 399 ASN A O 1
ATOM 3223 N N . LYS A 1 400 ? -20.105 -0.028 17.739 1.00 92.44 400 LYS A N 1
ATOM 3224 C CA . LYS A 1 400 ? -20.532 -1.197 18.521 1.00 92.44 400 LYS A CA 1
ATOM 3225 C C . LYS A 1 400 ? -20.419 -2.504 17.736 1.00 92.44 400 LYS A C 1
ATOM 3227 O O . LYS A 1 400 ? -20.017 -3.520 18.295 1.00 92.44 400 LYS A O 1
ATOM 3232 N N . PHE A 1 401 ? -20.781 -2.489 16.452 1.00 93.75 401 PHE A N 1
ATOM 3233 C CA . PHE A 1 401 ? -20.640 -3.656 15.584 1.00 93.75 401 PHE A CA 1
ATOM 3234 C C . PHE A 1 401 ? -19.168 -4.043 15.399 1.00 93.75 401 PHE A C 1
ATOM 3236 O O . PHE A 1 401 ? -18.808 -5.200 15.583 1.00 93.75 401 PHE A O 1
ATOM 3243 N N . LEU A 1 402 ? -18.296 -3.090 15.065 1.00 93.94 402 LEU A N 1
ATOM 3244 C CA . LEU A 1 402 ? -16.884 -3.392 14.830 1.00 93.94 402 LEU A CA 1
ATOM 3245 C C . LEU A 1 402 ? -16.136 -3.717 16.128 1.00 93.94 402 LEU A C 1
ATOM 3247 O O . LEU A 1 402 ? -15.330 -4.642 16.133 1.00 93.94 402 LEU A O 1
ATOM 3251 N N . SER A 1 403 ? -16.426 -3.022 17.231 1.00 93.38 403 SER A N 1
ATOM 3252 C CA . SER A 1 403 ? -15.850 -3.340 18.541 1.00 93.38 403 SER A CA 1
ATOM 3253 C C . SER A 1 403 ? -16.272 -4.739 18.995 1.00 93.38 403 SER A C 1
ATOM 3255 O O . SER A 1 403 ? -15.421 -5.531 19.384 1.00 93.38 403 SER A O 1
ATOM 3257 N N . GLY A 1 404 ? -17.559 -5.083 18.857 1.00 92.50 404 GLY A N 1
ATOM 3258 C CA . GLY A 1 404 ? -18.076 -6.414 19.175 1.00 92.50 404 GLY A CA 1
ATOM 3259 C C . GLY A 1 404 ? -17.489 -7.512 18.285 1.00 92.50 404 GLY A C 1
ATOM 3260 O O . GLY A 1 404 ? -17.209 -8.603 18.769 1.00 92.50 404 GLY A O 1
ATOM 3261 N N . PHE A 1 405 ? -17.242 -7.224 17.003 1.00 93.31 405 PHE A N 1
ATOM 3262 C CA . PHE A 1 405 ? -16.547 -8.150 16.106 1.00 93.31 405 PHE A CA 1
ATOM 3263 C C . PHE A 1 405 ? -15.111 -8.428 16.574 1.00 93.31 405 PHE A C 1
ATOM 3265 O O . PHE A 1 405 ? -14.708 -9.585 16.625 1.00 93.31 405 PHE A O 1
ATOM 3272 N N . ILE A 1 406 ? -14.362 -7.391 16.964 1.00 93.88 406 ILE A N 1
ATOM 3273 C CA . ILE A 1 406 ? -12.997 -7.547 17.489 1.00 93.88 406 ILE A CA 1
ATOM 3274 C C . ILE A 1 406 ? -12.981 -8.292 18.835 1.00 93.88 406 ILE A C 1
ATOM 3276 O O . ILE A 1 406 ? -12.048 -9.051 19.079 1.00 93.88 406 ILE A O 1
ATOM 3280 N N . GLU A 1 407 ? -14.002 -8.112 19.678 1.00 91.75 407 GLU A N 1
ATOM 3281 C CA . GLU A 1 407 ? -14.166 -8.795 20.975 1.00 91.75 407 GLU A CA 1
ATOM 3282 C C . GLU A 1 407 ? -14.797 -10.199 20.875 1.00 91.75 407 GLU A C 1
ATOM 3284 O O . GLU A 1 407 ? -15.242 -10.742 21.887 1.00 91.75 407 GLU A O 1
ATOM 3289 N N . HIS A 1 408 ? -14.876 -10.791 19.677 1.00 91.69 408 HIS A N 1
ATOM 3290 C CA . HIS A 1 408 ? -15.446 -12.131 19.458 1.00 91.69 408 HIS A CA 1
ATOM 3291 C C . HIS A 1 408 ? -16.913 -12.267 19.922 1.00 91.69 408 HIS A C 1
ATOM 3293 O O . HIS A 1 408 ? -17.386 -13.361 20.232 1.00 91.69 408 HIS A O 1
ATOM 3299 N N . ALA A 1 409 ? -17.674 -11.165 19.958 1.00 90.50 409 ALA A N 1
ATOM 3300 C CA . ALA A 1 409 ? -19.055 -11.152 20.452 1.00 90.50 409 ALA A CA 1
ATOM 3301 C C . ALA A 1 409 ? -20.048 -11.858 19.507 1.00 90.50 409 ALA A C 1
ATOM 3303 O O . ALA A 1 409 ? -21.131 -12.267 19.933 1.00 90.50 409 ALA A O 1
ATOM 3304 N N . TYR A 1 410 ? -19.694 -12.007 18.227 1.00 87.88 410 TYR A N 1
ATOM 3305 C CA . TYR A 1 410 ? -20.533 -12.625 17.200 1.00 87.88 410 TYR A CA 1
ATOM 3306 C C . TYR A 1 410 ? -19.988 -14.004 16.813 1.00 87.88 410 TYR A C 1
ATOM 3308 O O . TYR A 1 410 ? -19.050 -14.108 16.030 1.00 87.88 410 TYR A O 1
ATOM 3316 N N . LYS A 1 411 ? -20.609 -15.075 17.323 1.00 80.94 411 LYS A N 1
ATOM 3317 C CA . LYS A 1 411 ? -20.179 -16.463 17.055 1.00 80.94 411 LYS A CA 1
ATOM 3318 C C . LYS A 1 411 ? -20.252 -16.854 15.575 1.00 80.94 411 LYS A C 1
ATOM 3320 O O . LYS A 1 411 ? -19.452 -17.668 15.128 1.00 80.94 411 LYS A O 1
ATOM 3325 N N . ASP A 1 412 ? -21.184 -16.258 14.835 1.00 81.19 412 ASP A N 1
ATOM 3326 C CA . ASP A 1 412 ? -21.406 -16.544 13.412 1.00 81.19 412 ASP A CA 1
ATOM 3327 C C . ASP A 1 412 ? -20.347 -15.900 12.506 1.00 81.19 412 ASP A C 1
ATOM 3329 O O . ASP A 1 412 ? -20.220 -16.257 11.338 1.00 81.19 412 ASP A O 1
ATOM 3333 N N . VAL A 1 413 ? -19.620 -14.902 13.019 1.00 82.62 413 VAL A N 1
ATOM 3334 C CA . VAL A 1 413 ? -18.636 -14.132 12.260 1.00 82.62 413 VAL A CA 1
ATOM 3335 C C . VAL A 1 413 ? -17.423 -13.891 13.151 1.00 82.62 413 VAL A C 1
ATOM 3337 O O . VAL A 1 413 ? -17.228 -12.807 13.695 1.00 82.62 413 VAL A O 1
ATOM 3340 N N . ASP A 1 414 ? -16.637 -14.949 13.311 1.00 87.25 414 ASP A N 1
ATOM 3341 C CA . ASP A 1 414 ? -15.466 -15.004 14.185 1.00 87.25 414 ASP A CA 1
ATOM 3342 C C . ASP A 1 414 ? -14.154 -14.834 13.391 1.00 87.25 414 ASP A C 1
ATOM 3344 O O . ASP A 1 414 ? -14.148 -14.953 12.162 1.00 87.25 414 ASP A O 1
ATOM 3348 N N . TYR A 1 415 ? -13.027 -14.570 14.058 1.00 92.12 415 TYR A N 1
ATOM 3349 C CA . TYR A 1 415 ? -11.708 -14.509 13.431 1.00 92.12 415 TYR A CA 1
ATOM 3350 C C . TYR A 1 415 ? -10.608 -15.195 14.247 1.00 92.12 415 TYR A C 1
ATOM 3352 O O . TYR A 1 415 ? -10.667 -15.331 15.468 1.00 92.12 415 TYR A O 1
ATOM 3360 N N . THR A 1 416 ? -9.558 -15.607 13.540 1.00 91.25 416 THR A N 1
ATOM 3361 C CA . THR A 1 416 ? -8.350 -16.204 14.120 1.00 91.25 416 THR A CA 1
ATOM 3362 C C . THR A 1 416 ? -7.116 -15.423 13.695 1.00 91.25 416 THR A C 1
ATOM 3364 O O . THR A 1 416 ? -7.058 -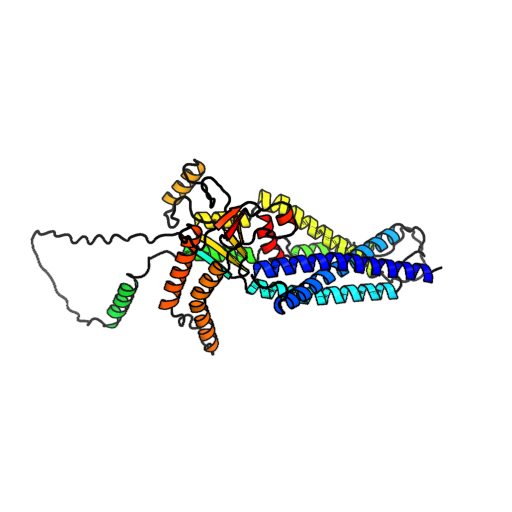14.903 12.580 1.00 91.25 416 THR A O 1
ATOM 3367 N N . VAL A 1 417 ? -6.128 -15.326 14.580 1.00 91.50 417 VAL A N 1
ATOM 3368 C CA . VAL A 1 417 ? -4.847 -14.680 14.277 1.00 91.50 417 VAL A CA 1
ATOM 3369 C C . VAL A 1 417 ? -3.862 -15.743 13.790 1.00 91.50 417 VAL A C 1
ATOM 3371 O O . VAL A 1 417 ? -3.750 -16.805 14.402 1.00 91.50 417 VAL A O 1
ATOM 3374 N N . LYS A 1 418 ? -3.179 -15.484 12.673 1.00 89.31 418 LYS A N 1
ATOM 3375 C CA . LYS A 1 418 ? -2.258 -16.426 12.019 1.00 89.31 418 LYS A CA 1
ATOM 3376 C C . LYS A 1 418 ? -1.066 -15.682 11.414 1.00 89.31 418 LYS A C 1
ATOM 3378 O O . LYS A 1 418 ? -1.179 -14.522 11.044 1.00 89.31 418 LYS A O 1
ATOM 3383 N N . ASP A 1 419 ? 0.061 -16.355 11.228 1.00 86.88 419 ASP A N 1
ATOM 3384 C CA . ASP A 1 419 ? 1.174 -15.823 10.436 1.00 86.88 419 ASP A CA 1
ATOM 3385 C C . ASP A 1 419 ? 1.048 -16.185 8.950 1.00 86.88 419 ASP A C 1
ATOM 3387 O O . ASP A 1 419 ? 0.619 -17.288 8.592 1.00 86.88 419 ASP A O 1
ATOM 3391 N N . LYS A 1 420 ? 1.442 -15.261 8.064 1.00 83.69 420 LYS A N 1
ATOM 3392 C CA . LYS A 1 420 ? 1.604 -15.575 6.637 1.00 83.69 420 LYS A CA 1
ATOM 3393 C C . LYS A 1 420 ? 2.849 -16.433 6.448 1.00 83.69 420 LYS A C 1
ATOM 3395 O O . LYS A 1 420 ? 3.913 -16.130 6.983 1.00 83.69 420 LYS A O 1
ATOM 3400 N N . SER A 1 421 ? 2.736 -17.471 5.627 1.00 84.06 421 SER A N 1
ATOM 3401 C CA . SER A 1 421 ? 3.914 -18.196 5.154 1.00 84.06 421 SER A CA 1
ATOM 3402 C C . SER A 1 421 ? 4.788 -17.300 4.269 1.00 84.06 421 SER A C 1
ATOM 3404 O O . SER A 1 421 ? 4.319 -16.340 3.653 1.00 84.06 421 SER A O 1
ATOM 3406 N N . THR A 1 422 ? 6.075 -17.628 4.143 1.00 79.94 422 THR A N 1
ATOM 3407 C CA . THR A 1 422 ? 7.006 -16.866 3.293 1.00 79.94 422 THR A CA 1
ATOM 3408 C C . THR A 1 422 ? 6.540 -16.806 1.834 1.00 79.94 422 THR A C 1
ATOM 3410 O O . THR A 1 422 ? 6.715 -15.786 1.173 1.00 79.94 422 THR A O 1
ATOM 3413 N N . ILE A 1 423 ? 5.897 -17.869 1.340 1.00 82.12 423 ILE A N 1
ATOM 3414 C CA . ILE A 1 423 ? 5.352 -17.931 -0.023 1.00 82.12 423 ILE A CA 1
ATOM 3415 C C . ILE A 1 423 ? 4.139 -17.002 -0.168 1.00 82.12 423 ILE A C 1
ATOM 3417 O O . ILE A 1 423 ? 4.064 -16.255 -1.141 1.00 82.12 423 ILE A O 1
ATOM 3421 N N . GLU A 1 424 ? 3.224 -16.992 0.809 1.00 81.75 424 GLU A N 1
ATOM 3422 C CA . GLU A 1 424 ? 2.085 -16.055 0.841 1.00 81.75 424 GLU A CA 1
ATOM 3423 C C . GLU A 1 424 ? 2.554 -14.597 0.860 1.00 81.75 424 GLU A C 1
ATOM 3425 O O . GLU A 1 424 ? 1.972 -13.745 0.188 1.00 81.75 424 GLU A O 1
ATOM 3430 N N . MET A 1 425 ? 3.643 -14.318 1.581 1.00 75.94 425 MET A N 1
ATOM 3431 C CA . MET A 1 425 ? 4.256 -12.992 1.639 1.00 75.94 425 MET A CA 1
ATOM 3432 C C . MET A 1 425 ? 4.893 -12.574 0.304 1.00 75.94 425 MET A C 1
ATOM 3434 O O . MET A 1 425 ? 4.728 -11.430 -0.108 1.00 75.94 425 MET A O 1
ATOM 3438 N N . ILE A 1 426 ? 5.604 -13.476 -0.385 1.00 75.88 426 ILE A N 1
ATOM 3439 C CA . ILE A 1 426 ? 6.244 -13.178 -1.681 1.00 75.88 426 ILE A CA 1
ATOM 3440 C C . ILE A 1 426 ? 5.200 -12.977 -2.786 1.00 75.88 426 ILE A C 1
ATOM 3442 O O . ILE A 1 426 ? 5.342 -12.075 -3.610 1.00 75.88 426 ILE A O 1
ATOM 3446 N N . LEU A 1 427 ? 4.159 -13.813 -2.815 1.00 75.75 427 LEU A N 1
ATOM 3447 C CA . LEU A 1 427 ? 3.141 -13.790 -3.869 1.00 75.75 427 LEU A CA 1
ATOM 3448 C C . LEU A 1 427 ? 2.014 -12.775 -3.621 1.00 75.75 427 LEU A C 1
ATOM 3450 O O . LEU A 1 427 ? 1.173 -12.597 -4.500 1.00 75.75 427 LEU A O 1
ATOM 3454 N N . ASP A 1 428 ? 1.986 -12.115 -2.456 1.00 76.62 428 ASP A N 1
ATOM 3455 C CA . ASP A 1 428 ? 0.858 -11.285 -2.004 1.00 76.62 428 ASP A CA 1
ATOM 3456 C C . ASP A 1 428 ? -0.485 -12.032 -2.155 1.00 76.62 428 ASP A C 1
ATOM 3458 O O . ASP A 1 428 ? -1.456 -11.518 -2.721 1.00 76.62 428 ASP A O 1
ATOM 3462 N N . THR A 1 429 ? -0.509 -13.287 -1.694 1.00 79.06 429 THR A N 1
ATOM 3463 C CA . THR A 1 429 ? -1.656 -14.202 -1.799 1.00 79.06 429 THR A CA 1
ATOM 3464 C C . THR A 1 429 ? -2.033 -14.716 -0.418 1.00 79.06 429 THR A C 1
ATOM 3466 O O . THR A 1 429 ? -1.171 -15.132 0.347 1.00 79.06 429 THR A O 1
ATOM 3469 N N . GLU A 1 430 ? -3.327 -14.761 -0.111 1.00 83.25 430 GLU A N 1
ATOM 3470 C CA . GLU A 1 430 ? -3.855 -15.506 1.032 1.00 83.25 430 GLU A CA 1
ATOM 3471 C C . GLU A 1 430 ? -4.296 -16.898 0.560 1.00 83.25 430 GLU A C 1
ATOM 3473 O O . GLU A 1 430 ? -5.219 -16.997 -0.255 1.00 83.25 430 GLU A O 1
ATOM 3478 N N . PHE A 1 431 ? -3.676 -17.987 1.029 1.00 79.81 431 PHE A N 1
ATOM 3479 C CA . PHE A 1 431 ? -4.116 -19.331 0.626 1.00 79.81 431 PHE A CA 1
ATOM 3480 C C . PHE A 1 431 ? -5.388 -19.757 1.361 1.00 79.81 431 PHE A C 1
ATOM 3482 O O . PHE A 1 431 ? -6.263 -20.382 0.765 1.00 79.81 431 PHE A O 1
ATOM 3489 N N . SER A 1 432 ? -5.542 -19.351 2.622 1.00 78.44 432 SER A N 1
ATOM 3490 C CA . SER A 1 432 ? -6.734 -19.646 3.424 1.00 78.44 432 SER A CA 1
ATOM 3491 C C . SER A 1 432 ? -7.925 -18.779 2.992 1.00 78.44 432 SER A C 1
ATOM 3493 O O . SER A 1 432 ? -7.831 -17.551 2.956 1.00 78.44 432 SER A O 1
ATOM 3495 N N . GLU A 1 433 ? -9.049 -19.407 2.638 1.00 77.19 433 GLU A N 1
ATOM 3496 C CA . GLU A 1 433 ? -10.286 -18.687 2.309 1.00 77.19 433 GLU A CA 1
ATOM 3497 C C . GLU A 1 433 ? -11.135 -18.477 3.567 1.00 77.19 433 GLU A C 1
ATOM 3499 O O . GLU A 1 433 ? -11.411 -19.450 4.271 1.00 77.19 433 GLU A O 1
ATOM 3504 N N . PRO A 1 434 ? -11.579 -17.241 3.863 1.00 76.75 434 PRO A N 1
ATOM 3505 C CA . PRO A 1 434 ? -12.451 -16.988 5.000 1.00 76.75 434 PRO A CA 1
ATOM 3506 C C . PRO A 1 434 ? -13.890 -17.380 4.634 1.00 76.75 434 PRO A C 1
ATOM 3508 O O . PRO A 1 434 ? -14.659 -16.552 4.133 1.00 76.75 434 PRO A O 1
ATOM 3511 N N . VAL A 1 435 ? -14.221 -18.663 4.810 1.00 71.81 435 VAL A N 1
ATOM 3512 C CA . VAL A 1 435 ? -15.587 -19.187 4.634 1.00 71.81 435 VAL A CA 1
ATOM 3513 C C . VAL A 1 435 ? -16.377 -18.971 5.925 1.00 71.81 435 VAL A C 1
ATOM 3515 O O . VAL A 1 435 ? -17.261 -18.119 5.945 1.00 71.81 435 VAL A O 1
ATOM 3518 N N . ASP A 1 436 ? -15.974 -19.637 7.011 1.00 74.31 436 ASP A N 1
ATOM 3519 C CA . ASP A 1 436 ? -16.673 -19.570 8.306 1.00 74.31 436 ASP A CA 1
ATOM 3520 C C . ASP A 1 436 ? -16.015 -18.599 9.297 1.00 74.31 436 ASP A C 1
ATOM 3522 O O . ASP A 1 436 ? -16.690 -17.965 10.103 1.00 74.31 436 ASP A O 1
ATOM 3526 N N . LYS A 1 437 ? -14.684 -18.453 9.231 1.00 85.06 437 LYS A N 1
ATOM 3527 C CA . LYS A 1 437 ? -13.904 -17.558 10.098 1.00 85.06 437 LYS A CA 1
ATOM 3528 C C . LYS A 1 437 ? -12.995 -16.643 9.290 1.00 85.06 437 LYS A C 1
ATOM 3530 O O . LYS A 1 437 ? -12.442 -17.040 8.267 1.00 85.06 437 LYS A O 1
ATOM 3535 N N . GLY A 1 438 ? -12.830 -15.414 9.765 1.00 89.12 438 GLY A N 1
ATOM 3536 C CA . GLY A 1 438 ? -11.822 -14.481 9.279 1.00 89.12 438 GLY A CA 1
ATOM 3537 C C . GLY A 1 438 ? -10.415 -14.831 9.762 1.00 89.12 438 GLY A C 1
ATOM 3538 O O . GLY A 1 438 ? -10.224 -15.534 10.755 1.00 89.12 438 GLY A O 1
ATOM 3539 N N . PHE A 1 439 ? -9.420 -14.291 9.070 1.00 91.25 439 PHE A N 1
ATOM 3540 C CA . PHE A 1 439 ? -8.011 -14.407 9.416 1.00 91.25 439 PHE A CA 1
ATOM 3541 C C . PHE A 1 439 ? -7.404 -13.020 9.594 1.00 91.25 439 PHE A C 1
ATOM 3543 O O . PHE A 1 439 ? -7.528 -12.162 8.719 1.00 91.25 439 PHE A O 1
ATOM 3550 N N . PHE A 1 440 ? -6.742 -12.813 10.725 1.00 91.88 440 PHE A N 1
ATOM 3551 C CA . PHE A 1 440 ? -5.898 -11.658 10.992 1.00 91.88 440 PHE A CA 1
ATOM 3552 C C . PHE A 1 440 ? -4.460 -12.122 10.868 1.00 91.88 440 PHE A C 1
ATOM 3554 O O . PHE A 1 440 ? -3.970 -12.905 11.678 1.00 91.88 440 PHE A O 1
ATOM 3561 N N . TYR A 1 441 ? -3.797 -11.666 9.819 1.00 89.12 441 TYR A N 1
ATOM 3562 C CA . TYR A 1 441 ? -2.402 -11.957 9.599 1.00 89.12 441 TYR A CA 1
ATOM 3563 C C . TYR A 1 441 ? -1.542 -10.971 10.369 1.00 89.12 441 TYR A C 1
ATOM 3565 O O . TYR A 1 441 ? -1.741 -9.762 10.226 1.00 89.12 441 TYR A O 1
ATOM 3573 N N . ASN A 1 442 ? -0.583 -11.470 11.151 1.00 85.06 442 ASN A N 1
ATOM 3574 C CA . ASN A 1 442 ? 0.410 -10.610 11.788 1.00 85.06 442 ASN A CA 1
ATOM 3575 C C . ASN A 1 442 ? 1.159 -9.839 10.697 1.00 85.06 442 ASN A C 1
ATOM 3577 O O . ASN A 1 442 ? 1.872 -10.406 9.865 1.00 85.06 442 ASN A O 1
ATOM 3581 N N . GLY A 1 443 ? 0.913 -8.532 10.650 1.00 62.72 443 GLY A N 1
ATOM 3582 C CA . GLY A 1 443 ? 1.465 -7.667 9.627 1.00 62.72 443 GLY A CA 1
ATOM 3583 C C . GLY A 1 443 ? 2.917 -7.339 9.940 1.00 62.72 443 GLY A C 1
ATOM 3584 O O . GLY A 1 443 ? 3.230 -6.780 10.988 1.00 62.72 443 GLY A O 1
ATOM 3585 N N . MET A 1 444 ? 3.813 -7.602 8.994 1.00 53.75 444 MET A N 1
ATOM 3586 C CA . MET A 1 444 ? 5.084 -6.888 8.952 1.00 53.75 444 MET A CA 1
ATOM 3587 C C . MET A 1 444 ? 4.777 -5.454 8.491 1.00 53.75 444 MET A C 1
ATOM 3589 O O . MET A 1 444 ? 4.147 -5.285 7.443 1.00 53.75 444 MET A O 1
ATOM 3593 N N . LEU A 1 445 ? 5.241 -4.424 9.220 1.00 48.53 445 LEU A N 1
ATOM 3594 C CA . LEU A 1 445 ? 5.070 -2.994 8.870 1.00 48.53 445 LEU A CA 1
ATOM 3595 C C . LEU A 1 445 ? 5.371 -2.694 7.390 1.00 48.53 445 LEU A C 1
ATOM 3597 O O . LEU A 1 445 ? 4.831 -1.756 6.812 1.00 48.53 445 LEU A O 1
ATOM 3601 N N . VAL A 1 446 ? 6.207 -3.520 6.759 1.00 39.78 446 VAL A N 1
ATOM 3602 C CA . VAL A 1 446 ? 6.560 -3.495 5.338 1.00 39.78 446 VAL A CA 1
ATOM 3603 C C . VAL A 1 446 ? 5.341 -3.565 4.407 1.00 39.78 446 VAL A C 1
ATOM 3605 O O . VAL A 1 446 ? 5.361 -2.894 3.383 1.00 39.78 446 VAL A O 1
ATOM 3608 N N . ALA A 1 447 ? 4.272 -4.298 4.727 1.00 36.12 447 ALA A N 1
ATOM 3609 C CA . ALA A 1 447 ? 3.106 -4.426 3.844 1.00 36.12 447 ALA A CA 1
ATOM 3610 C C . ALA A 1 447 ? 2.151 -3.217 3.932 1.00 36.12 447 ALA A C 1
ATOM 3612 O O . ALA A 1 447 ? 1.627 -2.747 2.918 1.00 36.12 447 ALA A O 1
ATOM 3613 N N . PHE A 1 448 ? 2.040 -2.615 5.121 1.00 37.34 448 PHE A N 1
ATOM 3614 C CA . PHE A 1 448 ? 1.391 -1.316 5.317 1.00 37.34 448 PHE A CA 1
ATOM 3615 C C . PHE A 1 448 ? 2.211 -0.189 4.680 1.00 37.34 448 PHE A C 1
ATOM 3617 O O . PHE A 1 448 ? 1.654 0.712 4.056 1.00 37.34 448 PHE A O 1
ATOM 3624 N N . VAL A 1 449 ? 3.543 -0.302 4.743 1.00 37.00 449 VAL A N 1
ATOM 3625 C CA . VAL A 1 449 ? 4.489 0.496 3.966 1.00 37.00 449 VAL A CA 1
ATOM 3626 C C . VAL A 1 449 ? 4.289 0.262 2.475 1.00 37.00 449 VAL A C 1
ATOM 3628 O O . VAL A 1 449 ? 4.287 1.244 1.774 1.00 37.00 449 VAL A O 1
ATOM 3631 N N . TYR A 1 450 ? 4.045 -0.939 1.945 1.00 39.66 450 TYR A N 1
ATOM 3632 C CA . TYR A 1 450 ? 3.707 -1.111 0.522 1.00 39.66 450 TYR A CA 1
ATOM 3633 C C . TYR A 1 450 ? 2.368 -0.453 0.164 1.00 39.66 450 TYR A C 1
ATOM 3635 O O . TYR A 1 450 ? 2.252 0.111 -0.920 1.00 39.66 450 TYR A O 1
ATOM 3643 N N . PHE A 1 451 ? 1.389 -0.441 1.074 1.00 37.91 451 PHE A N 1
ATOM 3644 C CA . PHE A 1 451 ? 0.136 0.299 0.905 1.00 37.91 451 PHE A CA 1
ATOM 3645 C C . PHE A 1 451 ? 0.355 1.827 0.914 1.00 37.91 451 PHE A C 1
ATOM 3647 O O . PHE A 1 451 ? -0.178 2.510 0.045 1.00 37.91 451 PHE A O 1
ATOM 3654 N N . THR A 1 452 ? 1.222 2.359 1.789 1.00 34.88 452 THR A N 1
ATOM 3655 C CA . THR A 1 452 ? 1.615 3.791 1.824 1.00 34.88 452 THR A CA 1
ATOM 3656 C C . THR A 1 452 ? 2.670 4.177 0.773 1.00 34.88 452 THR A C 1
ATOM 3658 O O . THR A 1 452 ? 2.739 5.323 0.352 1.00 34.88 452 THR A O 1
ATOM 3661 N N . VAL A 1 453 ? 3.468 3.232 0.280 1.00 35.28 453 VAL A N 1
ATOM 3662 C CA . VAL A 1 453 ? 4.517 3.410 -0.737 1.00 35.28 453 VAL A CA 1
ATOM 3663 C C . VAL A 1 453 ? 3.929 3.280 -2.138 1.00 35.28 453 VAL A C 1
ATOM 3665 O O . VAL A 1 453 ? 4.380 3.988 -3.023 1.00 35.28 453 VAL A O 1
ATOM 3668 N N . LEU A 1 454 ? 2.857 2.513 -2.364 1.00 34.03 454 LEU A N 1
ATOM 3669 C CA . LEU A 1 454 ? 2.041 2.658 -3.583 1.00 34.03 454 LEU A CA 1
ATOM 3670 C C . LEU A 1 454 ? 1.255 3.978 -3.605 1.00 34.03 454 LEU A C 1
ATOM 3672 O O . LEU A 1 454 ? 0.990 4.508 -4.678 1.00 34.03 454 LEU A O 1
ATOM 3676 N N . LEU A 1 455 ? 0.966 4.536 -2.430 1.00 33.59 455 LEU A N 1
ATOM 3677 C CA . LEU A 1 455 ? 0.486 5.908 -2.233 1.00 33.59 455 LEU A CA 1
ATOM 3678 C C . LEU A 1 455 ? 1.579 6.970 -2.500 1.00 33.59 455 LEU A C 1
ATOM 3680 O O . LEU A 1 455 ? 1.250 8.125 -2.751 1.00 33.59 455 LEU A O 1
ATOM 3684 N N . CYS A 1 456 ? 2.868 6.592 -2.472 1.00 26.91 456 CYS A N 1
ATOM 3685 C CA . CYS A 1 456 ? 3.999 7.533 -2.439 1.00 26.91 456 CYS A CA 1
ATOM 3686 C C . CYS A 1 456 ? 5.159 7.268 -3.421 1.00 26.91 456 CYS A C 1
ATOM 3688 O O . CYS A 1 456 ? 6.154 7.989 -3.379 1.00 26.91 456 CYS A O 1
ATOM 3690 N N . ILE A 1 457 ? 5.046 6.291 -4.326 1.00 29.00 457 ILE A N 1
ATOM 3691 C CA . ILE A 1 457 ? 5.869 6.174 -5.547 1.00 29.00 457 ILE A CA 1
ATOM 3692 C C . ILE A 1 457 ? 5.020 6.624 -6.744 1.00 29.00 457 ILE A C 1
ATOM 3694 O O . ILE A 1 457 ? 4.892 5.928 -7.749 1.00 29.00 457 ILE A O 1
ATOM 3698 N N . TYR A 1 458 ? 4.434 7.813 -6.586 1.00 32.59 458 TYR A N 1
ATOM 3699 C CA . TYR A 1 458 ? 4.129 8.767 -7.650 1.00 32.59 458 TYR A CA 1
ATOM 3700 C C . TYR A 1 458 ? 4.393 10.179 -7.140 1.00 32.59 458 TYR A C 1
ATOM 3702 O O . TYR A 1 458 ? 3.771 10.584 -6.1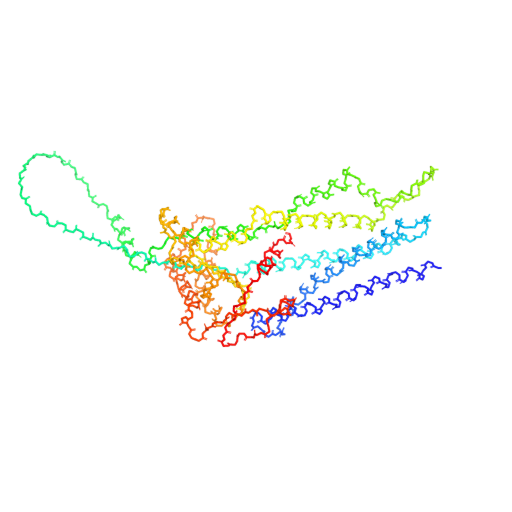31 1.00 32.59 458 TYR A O 1
#

InterPro domains:
  IPR019170 Meckelin [PF09773] (5-444)
  IPR019170 Meckelin [PTHR21274] (4-443)

Organism: NCBI:txid299467

pLDDT: mean 76.07, std 20.69, range [22.59, 95.81]

Radius of gyration: 32.19 Å; chains: 1; bounding box: 84×68×105 Å

Sequence (458 aa):
MNSTSEQSGDRDVSISIGVVCGLLEVWALLRTWNWAKRMGKQPVDPMSVTKFFILSAGLIANAFLLVVIGVSFNWFIVYKRSATLQTRLPTANQQRSLHIYLFVAIVLKTVNVIHELVILCKVDVFFIDWERPKIRAHKTTKDKSVVSSAENKSETSSKQAPTADKENASNLQEKLIPEFPVISIWRTYFVANEWVKLSAYRKLSSGVQLFFVLLLLNTFELEKWSSGHSLQKTSTKEYNKQLSAICRISVGSLVYIVIALSQILFHKFIYMRIIKDKLHEFVDLCSVSNVSVFCFKNKKFGYYIHGRSPNGYSDVNMKEMHEFLKREEEDLCPKRGLLPNTDQQTFEMSLPCAVNDNYKRIRKVLTSYTQATDRMQGIGGNLFKVDIEKVIPTYHTINKFLSGFIEHAYKDVDYTVKDKSTIEMILDTEFSEPVDKGFFYNGMLVAFVYFTVLLCIY